Protein AF-A0AAP2GNE2-F1 (afdb_monomer_lite)

Sequence (449 aa):
MRKSLWYADQDICRFWEIEVTGSSFTVVEGWEGTVGQTSVSRFDTGEECLEQAGLLIARQMELGYIEQCEGYIKRFEPPQDVKKVLAKQRLIITRRGMFALDPLEDIRLVSVVIRHESRDVEKNGMFCTTAYALVVDEDSQRMLVWLPVAGFYGTWDQVNQQLYIFPRVTWSDIEPNLPTYLHHPPETDTFGSAEAYDRLWDCLDFIPDSFVAQAEEIESLPDAEKMRAARALLHQYELRLLRHPVSTHLNSAFCALVKLYCSLATSLKRQERYAEAAAWMERSLLIVTQSQIYRTTLFVDIYMQLSLCCFRLCNFEASLRYVALYQAYNPGAQEACDEIRASVYRVRQLYQLAIDSRLKTLKQRSAECYQEAIRITQRAVAVAPDDPQLYFNLACFYSLSYKTKEALFCLEEALKKGYKTPGDLLTEQDLQNIRSTKEFEVMTVRFKV

InterPro domains:
  IPR008893 WGR domain [PF05406] (14-69)
  IPR011990 Tetratricopeptide-like helical domain superfamily [G3DSA:1.25.40.10] (258-352)
  IPR011990 Tetratricopeptide-like helical domain superfamily [G3DSA:1.25.40.10] (361-443)
  IPR011990 Tetratricopeptide-like helical domain superfamily [SSF48452] (258-417)
  IPR019734 Tetratricopeptide repeat [SM00028] (258-291)
  IPR019734 Tetratricopeptide repeat [SM00028] (347-380)
  IPR019734 Tetratricopeptide repeat [SM00028] (388-421)
  IPR054527 BCE_2095-like, N-terminal domain [PF22316] (360-443)

Structure (mmCIF, N/CA/C/O backbone):
data_AF-A0AAP2GNE2-F1
#
_entry.id   AF-A0AAP2GNE2-F1
#
loop_
_atom_site.group_PDB
_atom_site.id
_atom_site.type_symbol
_atom_site.label_atom_id
_atom_site.label_alt_id
_atom_site.label_comp_id
_atom_site.label_asym_id
_atom_site.label_entity_id
_atom_site.label_seq_id
_atom_site.pdbx_PDB_ins_code
_atom_site.Cartn_x
_atom_site.Cartn_y
_atom_site.Cartn_z
_atom_site.occupancy
_atom_site.B_iso_or_equiv
_atom_site.auth_seq_id
_atom_site.auth_comp_id
_atom_site.auth_asym_id
_atom_site.auth_atom_id
_atom_site.pdbx_PDB_model_num
ATOM 1 N N . MET A 1 1 ? -2.607 -18.111 -1.828 1.00 70.00 1 MET A N 1
ATOM 2 C CA . MET A 1 1 ? -2.365 -16.888 -1.018 1.00 70.00 1 MET A CA 1
ATOM 3 C C . MET A 1 1 ? -1.181 -16.167 -1.628 1.00 70.00 1 MET A C 1
ATOM 5 O O . MET A 1 1 ? -0.221 -16.852 -1.943 1.00 70.00 1 MET A O 1
ATOM 9 N N . ARG A 1 2 ? -1.214 -14.842 -1.785 1.00 76.69 2 ARG A N 1
ATOM 10 C CA . ARG A 1 2 ? -0.036 -14.067 -2.194 1.00 76.69 2 ARG A CA 1
ATOM 11 C C . ARG A 1 2 ? 0.189 -12.924 -1.215 1.00 76.69 2 ARG A C 1
ATOM 13 O O . ARG A 1 2 ? -0.774 -12.260 -0.836 1.00 76.69 2 ARG A O 1
ATOM 20 N N . LYS A 1 3 ? 1.433 -12.732 -0.788 1.00 74.25 3 LYS A N 1
ATOM 21 C CA . LYS A 1 3 ? 1.847 -11.636 0.091 1.00 74.25 3 LYS A CA 1
ATOM 22 C C . LYS A 1 3 ? 3.155 -11.058 -0.424 1.00 74.25 3 LYS A C 1
ATOM 24 O O . LYS A 1 3 ? 4.040 -11.803 -0.838 1.00 74.25 3 LYS A O 1
ATOM 29 N N . SER A 1 4 ? 3.255 -9.741 -0.381 1.00 73.50 4 SER A N 1
ATOM 30 C CA . SER A 1 4 ? 4.463 -9.001 -0.721 1.00 73.50 4 SER A CA 1
ATOM 31 C C . SER A 1 4 ? 4.852 -8.207 0.515 1.00 73.50 4 SER A C 1
ATOM 33 O O . SER A 1 4 ? 4.007 -7.574 1.136 1.00 73.50 4 SER A O 1
ATOM 35 N N . LEU A 1 5 ? 6.105 -8.308 0.918 1.00 73.12 5 LEU A N 1
ATOM 36 C CA . LEU A 1 5 ? 6.690 -7.654 2.073 1.00 73.12 5 LEU A CA 1
ATOM 37 C C . LEU A 1 5 ? 7.875 -6.828 1.596 1.00 73.12 5 LEU A C 1
ATOM 39 O O . LEU A 1 5 ? 8.549 -7.173 0.622 1.00 73.12 5 LEU A O 1
ATOM 43 N N . TRP A 1 6 ? 8.155 -5.755 2.314 1.00 63.84 6 TRP A N 1
ATOM 44 C CA . TRP A 1 6 ? 9.245 -4.865 1.974 1.00 63.84 6 TRP A CA 1
ATOM 45 C C . TRP A 1 6 ? 9.970 -4.388 3.221 1.00 63.84 6 TRP A C 1
ATOM 47 O O . TRP A 1 6 ? 9.350 -4.109 4.242 1.00 63.84 6 TRP A O 1
ATOM 57 N N . TYR A 1 7 ? 11.285 -4.290 3.133 1.00 57.28 7 TYR A N 1
ATOM 58 C CA . TYR A 1 7 ? 12.160 -3.816 4.189 1.00 57.28 7 TYR A CA 1
ATOM 59 C C . TYR A 1 7 ? 13.047 -2.725 3.626 1.00 57.28 7 TYR A C 1
ATOM 61 O O . TYR A 1 7 ? 13.710 -2.944 2.612 1.00 57.28 7 TYR A O 1
ATOM 69 N N . ALA A 1 8 ? 13.138 -1.593 4.316 1.00 43.47 8 ALA A N 1
ATOM 70 C CA . ALA A 1 8 ? 14.274 -0.724 4.097 1.00 43.47 8 ALA A CA 1
ATOM 71 C C . ALA A 1 8 ? 14.859 -0.130 5.355 1.00 43.47 8 ALA A C 1
ATOM 73 O O . ALA A 1 8 ? 14.173 0.148 6.337 1.00 43.47 8 ALA A O 1
ATOM 74 N N . ASP A 1 9 ? 16.150 0.120 5.212 1.00 42.69 9 ASP A N 1
ATOM 75 C CA . ASP A 1 9 ? 17.006 0.873 6.102 1.00 42.69 9 ASP A CA 1
ATOM 76 C C . ASP A 1 9 ? 17.740 1.958 5.279 1.00 42.69 9 ASP A C 1
ATOM 78 O O . ASP A 1 9 ? 17.450 2.147 4.091 1.00 42.69 9 ASP A O 1
ATOM 82 N N . GLN A 1 10 ? 18.663 2.694 5.899 1.00 32.78 10 GLN A N 1
ATOM 83 C CA . GLN A 1 10 ? 19.317 3.896 5.359 1.00 32.78 10 GLN A CA 1
ATOM 84 C C . GLN A 1 10 ? 19.852 3.745 3.922 1.00 32.78 10 GLN A C 1
ATOM 86 O O . GLN A 1 10 ? 19.643 4.658 3.129 1.00 32.78 10 GLN A O 1
ATOM 91 N N . ASP A 1 11 ? 20.413 2.583 3.567 1.00 38.09 11 ASP A N 1
ATOM 92 C CA . ASP A 1 11 ? 20.969 2.300 2.229 1.00 38.09 11 ASP A CA 1
ATOM 93 C C . ASP A 1 11 ? 20.455 0.990 1.606 1.00 38.09 11 ASP A C 1
ATOM 95 O O . ASP A 1 11 ? 20.864 0.591 0.516 1.00 38.09 11 ASP A O 1
ATOM 99 N N . ILE A 1 12 ? 19.585 0.271 2.315 1.00 47.59 12 ILE A N 1
ATOM 100 C CA . ILE A 1 12 ? 19.195 -1.095 1.969 1.00 47.59 12 ILE A CA 1
ATOM 101 C C . ILE A 1 12 ? 17.710 -1.118 1.720 1.00 47.59 12 ILE A C 1
ATOM 103 O O . ILE A 1 12 ? 16.933 -0.735 2.582 1.00 47.59 12 ILE A O 1
ATOM 107 N N . CYS A 1 13 ? 17.329 -1.618 0.557 1.00 49.62 13 CYS A N 1
ATOM 108 C CA . CYS A 1 13 ? 15.949 -1.787 0.182 1.00 49.62 13 CYS A CA 1
ATOM 109 C C . CYS A 1 13 ? 15.744 -3.213 -0.319 1.00 49.62 13 CYS A C 1
ATOM 111 O O . CYS A 1 13 ? 16.389 -3.622 -1.284 1.00 49.62 13 CYS A O 1
ATOM 113 N N . ARG A 1 14 ? 14.913 -3.992 0.369 1.00 67.00 14 ARG A N 1
ATOM 114 C CA . ARG A 1 14 ? 14.682 -5.411 0.105 1.00 67.00 14 ARG A CA 1
ATOM 115 C C . ARG A 1 14 ? 13.203 -5.685 -0.049 1.00 67.00 14 ARG A C 1
ATOM 117 O O . ARG A 1 14 ? 12.386 -5.190 0.719 1.00 67.00 14 ARG A O 1
ATOM 124 N N . PHE A 1 15 ? 12.869 -6.536 -1.001 1.00 69.00 15 PHE A N 1
ATOM 125 C CA . PHE A 1 15 ? 11.544 -7.118 -1.096 1.00 69.00 15 PHE A CA 1
ATOM 126 C C . PHE A 1 15 ? 11.602 -8.585 -0.681 1.00 69.00 15 PHE A C 1
ATOM 128 O O . PHE A 1 15 ? 12.624 -9.265 -0.811 1.00 69.00 15 PHE A O 1
ATOM 135 N N . TRP A 1 16 ? 10.461 -9.080 -0.233 1.00 84.44 16 TRP A N 1
ATOM 136 C CA . TRP A 1 16 ? 10.233 -10.483 0.045 1.00 84.44 16 TRP A CA 1
ATOM 137 C C . TRP A 1 16 ? 8.794 -10.811 -0.343 1.00 84.44 16 TRP A C 1
ATOM 139 O O . TRP A 1 16 ? 7.854 -10.226 0.179 1.00 84.44 16 TRP A O 1
ATOM 149 N N . GLU A 1 17 ? 8.589 -11.704 -1.296 1.00 81.75 17 GLU A N 1
ATOM 150 C CA . GLU A 1 17 ? 7.270 -12.120 -1.765 1.00 81.75 17 GLU A CA 1
ATOM 151 C C . GLU A 1 17 ? 7.071 -13.604 -1.489 1.00 81.75 17 GLU A C 1
ATOM 153 O O . GLU A 1 17 ? 8.002 -14.395 -1.618 1.00 81.75 17 GLU A O 1
ATOM 158 N N . ILE A 1 18 ? 5.842 -13.991 -1.163 1.00 86.62 18 ILE A N 1
ATOM 159 C CA . ILE A 1 18 ? 5.446 -15.390 -1.052 1.00 86.62 18 ILE A CA 1
ATOM 160 C C . ILE A 1 18 ? 4.140 -15.633 -1.799 1.00 86.62 18 ILE A C 1
ATOM 162 O O . ILE A 1 18 ? 3.146 -14.923 -1.621 1.00 86.62 18 ILE A O 1
ATOM 166 N N . GLU A 1 19 ? 4.139 -16.669 -2.629 1.00 85.44 19 GLU A N 1
ATOM 167 C CA . GLU A 1 19 ? 2.977 -17.147 -3.364 1.00 85.44 19 GLU A CA 1
ATOM 168 C C . GLU A 1 19 ? 2.727 -18.621 -3.044 1.00 85.44 19 GLU A C 1
ATOM 170 O O . GLU A 1 19 ? 3.516 -19.499 -3.384 1.00 85.44 19 GLU A O 1
ATOM 175 N N . VAL A 1 20 ? 1.604 -18.895 -2.386 1.00 83.50 20 VAL A N 1
ATOM 176 C CA . VAL A 1 20 ? 1.137 -20.240 -2.038 1.00 83.50 20 VAL A CA 1
ATOM 177 C C . VAL A 1 20 ? 0.175 -20.741 -3.109 1.00 83.50 20 VAL A C 1
ATOM 179 O O . VAL A 1 20 ? -0.895 -20.146 -3.307 1.00 83.50 20 VAL A O 1
ATOM 182 N N . THR A 1 21 ? 0.535 -21.863 -3.733 1.00 83.38 21 THR A N 1
ATOM 183 C CA . THR A 1 21 ? -0.235 -22.587 -4.750 1.00 83.38 21 THR A CA 1
ATOM 184 C C . THR A 1 21 ? -0.370 -24.065 -4.364 1.00 83.38 21 THR A C 1
ATOM 186 O O . THR A 1 21 ? 0.590 -24.838 -4.382 1.00 83.38 21 THR A O 1
ATOM 189 N N . GLY A 1 22 ? -1.589 -24.479 -4.006 1.00 85.88 22 GLY A N 1
ATOM 190 C CA . GLY A 1 22 ? -1.863 -25.853 -3.575 1.00 85.88 22 GLY A CA 1
ATOM 191 C C . GLY A 1 22 ? -1.067 -26.232 -2.322 1.00 85.88 22 GLY A C 1
ATOM 192 O O . GLY A 1 22 ? -1.186 -25.568 -1.298 1.00 85.88 22 GLY A O 1
ATOM 193 N N . SER A 1 23 ? -0.260 -27.291 -2.415 1.00 87.56 23 SER A N 1
ATOM 194 C CA . SER A 1 23 ? 0.628 -27.775 -1.346 1.00 87.56 23 SER A CA 1
ATOM 195 C C . SER A 1 23 ? 2.076 -27.285 -1.486 1.00 87.56 23 SER A C 1
ATOM 197 O O . SER A 1 23 ? 3.009 -27.888 -0.960 1.00 87.56 23 SER A O 1
ATOM 199 N N . SER A 1 24 ? 2.298 -26.201 -2.226 1.00 82.94 24 SER A N 1
ATOM 200 C CA . SER A 1 24 ? 3.620 -25.602 -2.383 1.00 82.94 24 SER A CA 1
ATOM 201 C C . SER A 1 24 ? 3.562 -24.090 -2.274 1.00 82.94 24 SER A C 1
ATOM 203 O O . SER A 1 24 ? 2.551 -23.470 -2.607 1.00 82.94 24 SER A O 1
ATOM 205 N N . PHE A 1 25 ? 4.660 -23.488 -1.835 1.00 88.50 25 PHE A N 1
ATOM 206 C CA . PHE A 1 25 ? 4.826 -22.049 -1.914 1.00 88.50 25 PHE A CA 1
ATOM 207 C C . PHE A 1 25 ? 6.144 -21.689 -2.579 1.00 88.50 25 PHE A C 1
ATOM 209 O O . PHE A 1 25 ? 7.140 -22.407 -2.476 1.00 88.50 25 PHE A O 1
ATOM 216 N N . THR A 1 26 ? 6.130 -20.550 -3.254 1.00 85.62 26 THR A N 1
ATOM 217 C CA . THR A 1 26 ? 7.300 -19.932 -3.862 1.00 85.62 26 THR A CA 1
ATOM 218 C C . THR A 1 26 ? 7.612 -18.665 -3.089 1.00 85.62 26 THR A C 1
ATOM 220 O O . THR A 1 26 ? 6.734 -17.818 -2.940 1.00 85.62 26 THR A O 1
ATOM 223 N N . VAL A 1 27 ? 8.837 -18.547 -2.588 1.00 86.69 27 VAL A N 1
ATOM 224 C CA . VAL A 1 27 ? 9.360 -17.331 -1.965 1.00 86.69 27 VAL A CA 1
ATOM 225 C C . VAL A 1 27 ? 10.327 -16.672 -2.932 1.00 86.69 27 VAL A C 1
ATOM 227 O O . VAL A 1 27 ? 11.204 -17.340 -3.481 1.00 86.69 27 VAL A O 1
ATOM 230 N N . VAL A 1 28 ? 10.180 -15.365 -3.122 1.00 76.50 28 VAL A N 1
ATOM 231 C CA . VAL A 1 28 ? 11.104 -14.558 -3.913 1.00 76.50 28 VAL A CA 1
ATOM 232 C C . VAL A 1 28 ? 11.622 -13.420 -3.055 1.00 76.50 28 VAL A C 1
ATOM 234 O O . VAL A 1 28 ? 10.849 -12.567 -2.632 1.00 76.50 28 VAL A O 1
ATOM 237 N N . GLU A 1 29 ? 12.925 -13.375 -2.814 1.00 79.50 29 GLU A N 1
ATOM 238 C CA . GLU A 1 29 ? 13.548 -12.344 -1.982 1.00 79.50 29 GLU A CA 1
ATOM 239 C C . GLU A 1 29 ? 14.718 -11.686 -2.700 1.00 79.50 29 GLU A C 1
ATOM 241 O O . GLU A 1 29 ? 15.382 -12.304 -3.528 1.00 79.50 29 GLU A O 1
ATOM 246 N N . GLY A 1 30 ? 14.950 -10.405 -2.448 1.00 69.38 30 GLY A N 1
ATOM 247 C CA . GLY A 1 30 ? 15.994 -9.674 -3.154 1.00 69.38 30 GLY A CA 1
ATOM 248 C C . GLY A 1 30 ? 15.999 -8.195 -2.836 1.00 69.38 30 GLY A C 1
ATOM 249 O O . GLY A 1 30 ? 15.258 -7.722 -1.977 1.00 69.38 30 GLY A O 1
ATOM 250 N N . TRP A 1 31 ? 16.858 -7.465 -3.534 1.00 61.69 31 TRP A N 1
ATOM 251 C CA . TRP A 1 31 ? 16.973 -6.019 -3.411 1.00 61.69 31 TRP A CA 1
ATOM 252 C C . TRP A 1 31 ? 15.958 -5.331 -4.319 1.00 61.69 31 TRP A C 1
ATOM 254 O O . TRP A 1 31 ? 15.645 -5.830 -5.399 1.00 61.69 31 TRP A O 1
ATOM 264 N N . GLU A 1 32 ? 15.427 -4.185 -3.907 1.00 50.75 32 GLU A N 1
ATOM 265 C CA . GLU A 1 32 ? 14.511 -3.421 -4.754 1.00 50.75 32 GLU A CA 1
ATOM 266 C C . GLU A 1 32 ? 15.161 -3.095 -6.107 1.00 50.75 32 GLU A C 1
ATOM 268 O O . GLU A 1 32 ? 16.304 -2.652 -6.181 1.00 50.75 32 GLU A O 1
ATOM 273 N N . GLY A 1 33 ? 14.425 -3.366 -7.188 1.00 49.19 33 GLY A N 1
ATOM 274 C CA . GLY A 1 33 ? 14.910 -3.198 -8.558 1.00 49.19 33 GLY A CA 1
ATOM 275 C C . GLY A 1 33 ? 15.601 -4.423 -9.165 1.00 49.19 33 GLY A C 1
ATOM 276 O O . GLY A 1 33 ? 15.957 -4.358 -10.343 1.00 49.19 33 GLY A O 1
ATOM 277 N N . THR A 1 34 ? 15.746 -5.534 -8.428 1.00 53.28 34 THR A N 1
ATOM 278 C CA . THR A 1 34 ? 16.328 -6.782 -8.954 1.00 53.28 34 THR A CA 1
ATOM 279 C C . THR A 1 34 ? 15.312 -7.913 -9.149 1.00 53.28 34 THR A C 1
ATOM 281 O O . THR A 1 34 ? 14.176 -7.863 -8.669 1.00 53.28 34 THR A O 1
ATOM 284 N N . VAL A 1 35 ? 15.707 -8.962 -9.884 1.00 50.72 35 VAL A N 1
ATOM 285 C CA . VAL A 1 35 ? 14.863 -10.149 -10.143 1.00 50.72 35 VAL A CA 1
ATOM 286 C C . VAL A 1 35 ? 14.637 -10.981 -8.877 1.00 50.72 35 VAL A C 1
ATOM 288 O O . VAL A 1 35 ? 13.610 -11.654 -8.774 1.00 50.72 35 VAL A O 1
ATOM 291 N N . GLY A 1 36 ? 15.545 -10.891 -7.903 1.00 64.06 36 GLY A N 1
ATOM 292 C CA . GLY A 1 36 ? 15.527 -11.668 -6.667 1.00 64.06 36 GLY A CA 1
ATOM 293 C C . GLY A 1 36 ? 15.816 -13.150 -6.843 1.00 64.06 36 GLY A C 1
ATOM 294 O O . GLY A 1 36 ? 15.736 -13.720 -7.931 1.00 64.06 36 GLY A O 1
ATOM 295 N N . GLN A 1 37 ? 16.114 -13.785 -5.722 1.00 68.88 37 GLN A N 1
ATOM 296 C CA . GLN A 1 37 ? 16.297 -15.214 -5.620 1.00 68.88 37 GLN A CA 1
ATOM 297 C C . GLN A 1 37 ? 14.947 -15.891 -5.396 1.00 68.88 37 GLN A C 1
ATOM 299 O O . GLN A 1 37 ? 14.198 -15.527 -4.492 1.00 68.88 37 GLN A O 1
ATOM 304 N N . THR A 1 38 ? 14.638 -16.889 -6.224 1.00 77.19 38 THR A N 1
ATOM 305 C CA . THR A 1 38 ? 13.415 -17.689 -6.098 1.00 77.19 38 THR A CA 1
ATOM 306 C C . THR A 1 38 ? 13.721 -19.014 -5.414 1.00 77.19 38 THR A C 1
ATOM 308 O O . THR A 1 38 ? 14.602 -19.757 -5.847 1.00 77.19 38 THR A O 1
ATOM 311 N N . SER A 1 39 ? 12.954 -19.341 -4.381 1.00 79.00 39 SER A N 1
ATOM 312 C CA . SER A 1 39 ? 12.978 -20.633 -3.701 1.00 79.00 39 SER A CA 1
ATOM 313 C C . SER A 1 39 ? 11.579 -21.241 -3.699 1.00 79.00 39 SER A C 1
ATOM 315 O O . SER A 1 39 ? 10.581 -20.545 -3.530 1.00 79.00 39 SER A O 1
ATOM 317 N N . VAL A 1 40 ? 11.495 -22.550 -3.930 1.00 86.69 40 VAL A N 1
ATOM 318 C CA . VAL A 1 40 ? 10.222 -23.278 -3.974 1.00 86.69 40 VAL A CA 1
ATOM 319 C C . VAL A 1 40 ? 10.246 -24.355 -2.904 1.00 86.69 40 VAL A C 1
ATOM 321 O O . VAL A 1 40 ? 11.131 -25.212 -2.907 1.00 86.69 40 VAL A O 1
ATOM 324 N N . SER A 1 41 ? 9.240 -24.339 -2.039 1.00 86.38 41 SER A N 1
ATOM 325 C CA . SER A 1 41 ? 9.044 -25.320 -0.973 1.00 86.38 41 SER A CA 1
ATOM 326 C C . SER A 1 41 ? 7.761 -26.103 -1.223 1.00 86.38 41 SER A C 1
ATOM 328 O O . SER A 1 41 ? 6.742 -25.536 -1.622 1.00 86.38 41 SER A O 1
ATOM 330 N N . ARG A 1 42 ? 7.805 -27.420 -1.007 1.00 89.12 42 ARG A N 1
ATOM 331 C CA . ARG A 1 42 ? 6.679 -28.341 -1.221 1.00 89.12 42 ARG A CA 1
ATOM 332 C C . ARG A 1 42 ? 6.373 -29.092 0.067 1.00 89.12 42 ARG A C 1
ATOM 334 O O . ARG A 1 42 ? 7.300 -29.480 0.770 1.00 89.12 42 ARG A O 1
ATOM 341 N N . PHE A 1 43 ? 5.089 -29.306 0.315 1.00 88.75 43 PHE A N 1
ATOM 342 C CA . PHE A 1 43 ? 4.543 -29.941 1.509 1.00 88.75 43 PHE A CA 1
ATOM 343 C C . PHE A 1 43 ? 3.552 -31.033 1.110 1.00 88.75 43 PHE A C 1
ATOM 345 O O . PHE A 1 43 ? 3.069 -31.069 -0.030 1.00 88.75 43 PHE A O 1
ATOM 352 N N . ASP A 1 44 ? 3.234 -31.905 2.061 1.00 81.12 44 ASP A N 1
ATOM 353 C CA . ASP A 1 44 ? 2.326 -33.028 1.832 1.00 81.12 44 ASP A CA 1
ATOM 354 C C . ASP A 1 44 ? 0.869 -32.558 1.728 1.00 81.12 44 ASP A C 1
ATOM 356 O O . ASP A 1 44 ? 0.071 -33.140 0.989 1.00 81.12 44 ASP A O 1
ATOM 360 N N . THR A 1 45 ? 0.517 -31.465 2.415 1.00 84.94 45 THR A N 1
ATOM 361 C CA . THR A 1 45 ? -0.844 -30.909 2.420 1.00 84.94 45 THR A CA 1
ATOM 362 C C . THR A 1 45 ? -0.875 -29.394 2.204 1.00 84.94 45 THR A C 1
ATOM 364 O O . THR A 1 45 ? 0.086 -28.671 2.468 1.00 84.94 45 THR A O 1
ATOM 367 N N . GLY A 1 46 ? -2.009 -28.891 1.701 1.00 81.88 46 GLY A N 1
ATOM 368 C CA . GLY A 1 46 ? -2.230 -27.452 1.519 1.00 81.88 46 GLY A CA 1
ATOM 369 C C . GLY A 1 46 ? -2.364 -26.677 2.835 1.00 81.88 46 GLY A C 1
ATOM 370 O O . GLY A 1 46 ? -1.962 -25.519 2.892 1.00 81.88 46 GLY A O 1
ATOM 371 N N . GLU A 1 47 ? -2.884 -27.308 3.894 1.00 81.69 47 GLU A N 1
ATOM 372 C CA . GLU A 1 47 ? -2.999 -26.691 5.225 1.00 81.69 47 GLU A CA 1
ATOM 373 C C . GLU A 1 47 ? -1.626 -26.471 5.863 1.00 81.69 47 GLU A C 1
ATOM 375 O O . GLU A 1 47 ? -1.321 -25.353 6.274 1.00 81.69 47 GLU A O 1
ATOM 380 N N . GLU A 1 48 ? -0.764 -27.491 5.846 1.00 87.62 48 GLU A N 1
ATOM 381 C CA . GLU A 1 48 ? 0.619 -27.383 6.327 1.00 87.62 48 GLU A CA 1
ATOM 382 C C . GLU A 1 48 ? 1.394 -26.302 5.558 1.00 87.62 48 GLU A C 1
ATOM 384 O O . GLU A 1 48 ? 2.091 -25.475 6.146 1.00 87.62 48 GLU A O 1
ATOM 389 N N . CYS A 1 49 ? 1.215 -26.251 4.235 1.00 87.62 49 CYS A N 1
ATOM 390 C CA . CYS A 1 49 ? 1.834 -25.234 3.392 1.00 87.62 49 CYS A CA 1
ATOM 391 C C . CYS A 1 49 ? 1.409 -23.807 3.784 1.00 87.62 49 CYS A C 1
ATOM 393 O O . CYS A 1 49 ? 2.246 -22.902 3.840 1.00 87.62 49 CYS A O 1
ATOM 395 N N . LEU A 1 50 ? 0.122 -23.600 4.080 1.00 83.38 50 LEU A N 1
ATOM 396 C CA . LEU A 1 50 ? -0.412 -22.307 4.514 1.00 83.38 50 LEU A CA 1
ATOM 397 C C . LEU A 1 50 ? 0.091 -21.907 5.905 1.00 83.38 50 LEU A C 1
ATOM 399 O O . LEU A 1 50 ? 0.438 -20.742 6.102 1.00 83.38 50 LEU A O 1
ATOM 403 N N . GLU A 1 51 ? 0.163 -22.849 6.845 1.00 86.50 51 GLU A N 1
ATOM 404 C CA . GLU A 1 51 ? 0.678 -22.597 8.195 1.00 86.50 51 GLU A CA 1
ATOM 405 C C . GLU A 1 51 ? 2.152 -22.170 8.154 1.00 86.50 51 GLU A C 1
ATOM 407 O O . GLU A 1 51 ? 2.520 -21.130 8.706 1.00 86.50 51 GLU A O 1
ATOM 412 N N . GLN A 1 52 ? 2.988 -22.907 7.416 1.00 88.25 52 GLN A N 1
ATOM 413 C CA . GLN A 1 52 ? 4.407 -22.577 7.257 1.00 88.25 52 GLN A CA 1
ATOM 414 C C . GLN A 1 52 ? 4.619 -21.243 6.531 1.00 88.25 52 GLN A C 1
ATOM 416 O O . GLN A 1 52 ? 5.489 -20.456 6.916 1.00 88.25 52 GLN A O 1
ATOM 421 N N . ALA A 1 53 ? 3.799 -20.943 5.519 1.00 84.50 53 ALA A N 1
ATOM 422 C CA . ALA A 1 53 ? 3.816 -19.642 4.858 1.00 84.50 53 ALA A CA 1
ATOM 423 C C . ALA A 1 53 ? 3.474 -18.500 5.834 1.00 84.50 53 ALA A C 1
ATOM 425 O O . ALA A 1 53 ? 4.131 -17.458 5.813 1.00 84.50 53 ALA A O 1
ATOM 426 N N . GLY A 1 54 ? 2.492 -18.701 6.719 1.00 81.94 54 GLY A N 1
ATOM 427 C CA . GLY A 1 54 ? 2.112 -17.737 7.755 1.00 81.94 54 GLY A CA 1
ATOM 428 C C . GLY A 1 54 ? 3.230 -17.459 8.764 1.00 81.94 54 GLY A C 1
ATOM 429 O O . GLY A 1 54 ? 3.505 -16.298 9.070 1.00 81.94 54 GLY A O 1
ATOM 430 N N . LEU A 1 55 ? 3.925 -18.503 9.228 1.00 87.50 55 LEU A N 1
ATOM 431 C CA . LEU A 1 55 ? 5.073 -18.372 10.136 1.00 87.50 55 LEU A CA 1
ATOM 432 C C . LEU A 1 55 ? 6.229 -17.589 9.501 1.00 87.50 55 LEU A C 1
ATOM 434 O O . LEU A 1 55 ? 6.834 -16.736 10.153 1.00 87.50 55 LEU A O 1
ATOM 438 N N . LEU A 1 56 ? 6.521 -17.847 8.223 1.00 88.81 56 LEU A N 1
ATOM 439 C CA . LEU A 1 56 ? 7.538 -17.108 7.473 1.00 88.81 56 LEU A CA 1
ATOM 440 C C . LEU A 1 56 ? 7.198 -15.620 7.367 1.00 88.81 56 LEU A C 1
ATOM 442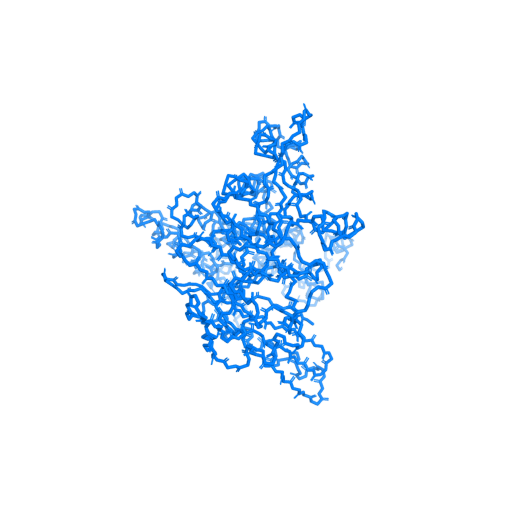 O O . LEU A 1 56 ? 8.063 -14.785 7.619 1.00 88.81 56 LEU A O 1
ATOM 446 N N . ILE A 1 57 ? 5.944 -15.290 7.053 1.00 82.25 57 ILE A N 1
ATOM 447 C CA . ILE A 1 57 ? 5.482 -13.898 6.988 1.00 82.25 57 ILE A CA 1
ATOM 448 C C . ILE A 1 57 ? 5.654 -13.214 8.347 1.00 82.25 57 ILE A C 1
ATOM 450 O O . ILE A 1 57 ? 6.263 -12.148 8.415 1.00 82.25 57 ILE A O 1
ATOM 454 N N . ALA A 1 58 ? 5.181 -13.840 9.429 1.00 72.38 58 ALA A N 1
ATOM 455 C CA . ALA A 1 58 ? 5.290 -13.285 10.777 1.00 72.38 58 ALA A CA 1
ATOM 456 C C . ALA A 1 58 ? 6.753 -13.012 11.165 1.00 72.38 58 ALA A C 1
ATOM 458 O O . ALA A 1 58 ? 7.075 -11.928 11.651 1.00 72.38 58 ALA A O 1
ATOM 459 N N . ARG A 1 59 ? 7.657 -13.949 10.855 1.00 82.69 59 ARG A N 1
ATOM 460 C CA . ARG A 1 59 ? 9.097 -13.787 11.084 1.00 82.69 59 ARG A CA 1
ATOM 461 C C . ARG A 1 59 ? 9.683 -12.603 10.315 1.00 82.69 59 ARG A C 1
ATOM 463 O O . ARG A 1 59 ? 10.477 -11.853 10.873 1.00 82.69 59 ARG A O 1
ATOM 470 N N . GLN A 1 60 ? 9.312 -12.417 9.049 1.00 81.38 60 GLN A N 1
ATOM 471 C CA . GLN A 1 60 ? 9.783 -11.260 8.282 1.00 81.38 60 GLN A CA 1
ATOM 472 C C . GLN A 1 60 ? 9.239 -9.945 8.861 1.00 81.38 60 GLN A C 1
ATOM 474 O O . GLN A 1 60 ? 9.971 -8.962 8.960 1.00 81.38 60 GLN A O 1
ATOM 479 N N . MET A 1 61 ? 7.991 -9.927 9.337 1.00 65.94 61 MET A N 1
ATOM 480 C CA . MET A 1 61 ? 7.416 -8.746 9.993 1.00 65.94 61 MET A CA 1
ATOM 481 C C . MET A 1 61 ? 8.118 -8.386 11.312 1.00 65.94 61 MET A C 1
ATOM 483 O O . MET A 1 61 ? 8.246 -7.203 11.633 1.00 65.94 61 MET A O 1
ATOM 487 N N . GLU A 1 62 ? 8.604 -9.373 12.070 1.00 69.69 62 GLU A N 1
ATOM 488 C CA . GLU A 1 62 ? 9.450 -9.146 13.254 1.00 69.69 62 GLU A CA 1
ATOM 489 C C . GLU A 1 62 ? 10.817 -8.555 12.891 1.00 69.69 62 GLU A C 1
ATOM 491 O O . GLU A 1 62 ? 11.342 -7.716 13.621 1.00 69.69 62 GLU A O 1
ATOM 496 N N . LEU A 1 63 ? 11.366 -8.937 11.735 1.00 68.75 63 LEU A N 1
ATOM 497 C CA . LEU A 1 63 ? 12.615 -8.392 11.192 1.00 68.75 63 LEU A CA 1
ATOM 498 C C . LEU A 1 63 ? 12.464 -6.969 10.628 1.00 68.75 63 LEU A C 1
ATOM 500 O O . LEU A 1 63 ? 13.429 -6.412 10.112 1.00 68.75 63 LEU A O 1
ATOM 504 N N . GLY A 1 64 ? 11.278 -6.367 10.743 1.00 54.34 64 GLY A N 1
ATOM 505 C CA . GLY A 1 64 ? 11.004 -4.999 10.313 1.00 54.34 64 GLY A CA 1
ATOM 506 C C . GLY A 1 64 ? 10.464 -4.884 8.890 1.00 54.34 64 GLY A C 1
ATOM 507 O O . GLY A 1 64 ? 10.331 -3.765 8.399 1.00 54.34 64 GLY A O 1
ATOM 508 N N . TYR A 1 65 ? 10.135 -5.999 8.225 1.00 67.44 65 TYR A N 1
ATOM 509 C CA . TYR A 1 65 ? 9.434 -5.944 6.944 1.00 67.44 65 TYR A CA 1
ATOM 510 C C . TYR A 1 65 ? 7.989 -5.471 7.149 1.00 67.44 65 TYR A C 1
ATOM 512 O O . TYR A 1 65 ? 7.301 -5.867 8.092 1.00 67.44 65 TYR A O 1
ATOM 520 N N . ILE A 1 66 ? 7.511 -4.634 6.239 1.00 55.78 66 ILE A N 1
ATOM 521 C CA . ILE A 1 66 ? 6.154 -4.100 6.214 1.00 55.78 66 ILE A CA 1
ATOM 522 C C . ILE A 1 66 ? 5.390 -4.808 5.099 1.00 55.78 66 ILE A C 1
ATOM 524 O O . ILE A 1 66 ? 5.903 -4.994 3.994 1.00 55.78 66 ILE A O 1
ATOM 528 N N . GLU A 1 67 ? 4.166 -5.232 5.401 1.00 57.00 67 GLU A N 1
ATOM 529 C CA . GLU A 1 67 ? 3.305 -5.903 4.436 1.00 57.00 67 GLU A CA 1
ATOM 530 C C . GLU A 1 67 ? 2.733 -4.918 3.412 1.00 57.00 67 GLU A C 1
ATOM 532 O O . GLU A 1 67 ? 2.148 -3.894 3.755 1.00 57.00 67 GLU A O 1
ATOM 537 N N . GLN A 1 68 ? 2.904 -5.254 2.139 1.00 60.53 68 GLN A N 1
ATOM 538 C CA . GLN A 1 68 ? 2.429 -4.507 0.989 1.00 60.53 68 GLN A CA 1
ATOM 539 C C . GLN A 1 68 ? 1.057 -5.035 0.550 1.00 60.53 68 GLN A C 1
ATOM 541 O O . GLN A 1 68 ? 0.863 -6.237 0.354 1.00 60.53 68 GLN A O 1
ATOM 546 N N . CYS A 1 69 ? 0.106 -4.130 0.320 1.00 37.47 69 CYS A N 1
ATOM 547 C CA . CYS A 1 69 ? -1.147 -4.474 -0.349 1.00 37.47 69 CYS A CA 1
ATOM 548 C C . CYS A 1 69 ? -0.911 -4.621 -1.867 1.00 37.47 69 CYS A C 1
ATOM 550 O O . CYS A 1 69 ? -0.514 -3.662 -2.520 1.00 37.47 69 CYS A O 1
ATOM 552 N N . GLU A 1 70 ? -1.126 -5.843 -2.369 1.00 35.06 70 GLU A N 1
ATOM 553 C CA . GLU A 1 70 ? -1.085 -6.343 -3.760 1.00 35.06 70 GLU A CA 1
ATOM 554 C C . GLU A 1 70 ? -0.233 -5.595 -4.813 1.00 35.06 70 GLU A C 1
ATOM 556 O O . GLU A 1 70 ? -0.649 -4.607 -5.402 1.00 35.06 70 GLU A O 1
ATOM 561 N N . GLY A 1 71 ? 0.924 -6.201 -5.124 1.00 41.88 71 GLY A N 1
ATOM 562 C CA . GLY A 1 71 ? 1.464 -6.505 -6.461 1.00 41.88 71 GLY A CA 1
ATOM 563 C C . GLY A 1 71 ? 1.250 -5.531 -7.626 1.00 41.88 71 GLY A C 1
ATOM 564 O O . GLY A 1 71 ? 0.226 -5.586 -8.300 1.00 41.88 71 GLY A O 1
ATOM 565 N N . TYR A 1 72 ? 2.304 -4.795 -8.001 1.00 46.03 72 TYR A N 1
ATOM 566 C CA . TYR A 1 72 ? 2.281 -3.945 -9.206 1.00 46.03 72 TYR A CA 1
ATOM 567 C C . TYR A 1 72 ? 3.344 -4.257 -10.261 1.00 46.03 72 TYR A C 1
ATOM 569 O O . TYR A 1 72 ? 3.146 -3.923 -11.430 1.00 46.03 72 TYR A O 1
ATOM 577 N N . ILE A 1 73 ? 4.415 -4.977 -9.917 1.00 44.47 73 ILE A N 1
ATOM 578 C CA . ILE A 1 73 ? 5.414 -5.397 -10.904 1.00 44.47 73 ILE A CA 1
ATOM 579 C C . ILE A 1 73 ? 5.138 -6.852 -11.280 1.00 44.47 73 ILE A C 1
ATOM 581 O O . ILE A 1 73 ? 5.471 -7.788 -10.553 1.00 44.47 73 ILE A O 1
ATOM 585 N N . LYS A 1 74 ? 4.512 -7.058 -12.442 1.00 44.28 74 LYS A N 1
ATOM 586 C CA . LYS A 1 74 ? 4.489 -8.375 -13.085 1.00 44.28 74 LYS A CA 1
ATOM 587 C C . LYS A 1 74 ? 5.938 -8.706 -13.441 1.00 44.28 74 LYS A C 1
ATOM 589 O O . LYS A 1 74 ? 6.506 -8.057 -14.311 1.00 44.28 74 LYS A O 1
ATOM 594 N N . ARG A 1 75 ? 6.562 -9.653 -12.735 1.00 52.53 75 ARG A N 1
ATOM 595 C CA . ARG A 1 75 ? 7.903 -10.125 -13.100 1.00 52.53 75 ARG A CA 1
ATOM 596 C C . ARG A 1 75 ? 7.786 -10.971 -14.350 1.00 52.53 75 ARG A C 1
ATOM 598 O O . ARG A 1 75 ? 6.921 -11.842 -14.438 1.00 52.53 75 ARG A O 1
ATOM 605 N N . PHE A 1 76 ? 8.642 -10.684 -15.315 1.00 62.69 76 PHE A N 1
ATOM 606 C CA . PHE A 1 76 ? 8.677 -11.419 -16.560 1.00 62.69 76 PHE A CA 1
ATOM 607 C C . PHE A 1 76 ? 9.946 -12.238 -16.598 1.00 62.69 76 PHE A C 1
ATOM 609 O O . PHE A 1 76 ? 11.037 -11.746 -16.326 1.00 62.69 76 PHE A O 1
ATOM 616 N N . GLU A 1 77 ? 9.785 -13.508 -16.928 1.00 66.88 77 GLU A N 1
ATOM 617 C CA . GLU A 1 77 ? 10.922 -14.381 -17.119 1.00 66.88 77 GLU A CA 1
ATOM 618 C C . GLU A 1 77 ? 11.685 -13.974 -18.384 1.00 66.88 77 GLU A C 1
ATOM 620 O O . GLU A 1 77 ? 11.076 -13.963 -19.459 1.00 66.88 77 GLU A O 1
ATOM 625 N N . PRO A 1 78 ? 12.999 -13.686 -18.297 1.00 72.88 78 PRO A N 1
ATOM 626 C CA . PRO A 1 78 ? 13.782 -13.380 -19.483 1.00 72.88 78 PRO A CA 1
ATOM 627 C C . PRO A 1 78 ? 13.772 -14.536 -20.490 1.00 72.88 78 PRO A C 1
ATOM 629 O O . PRO A 1 78 ? 13.593 -15.696 -20.096 1.00 72.88 78 PRO A O 1
ATOM 632 N N . PRO A 1 79 ? 14.012 -14.260 -21.780 1.00 80.44 79 PRO A N 1
ATOM 633 C CA . PRO A 1 79 ? 14.127 -15.291 -22.805 1.00 80.44 79 PRO A CA 1
ATOM 634 C C . PRO A 1 79 ? 15.157 -16.372 -22.427 1.00 80.44 79 PRO A C 1
ATOM 636 O O . PRO A 1 79 ? 16.135 -16.107 -21.724 1.00 80.44 79 PRO A O 1
ATOM 639 N N . GLN A 1 80 ? 14.929 -17.628 -22.836 1.00 78.75 80 GLN A N 1
ATOM 640 C CA . GLN A 1 80 ? 15.755 -18.763 -22.384 1.00 78.75 80 GLN A CA 1
ATOM 641 C C . GLN A 1 80 ? 17.235 -18.638 -22.769 1.00 78.75 80 GLN A C 1
ATOM 643 O O . GLN A 1 80 ? 18.106 -19.099 -22.030 1.00 78.75 80 GLN A O 1
ATOM 648 N N . ASP A 1 81 ? 17.516 -18.052 -23.929 1.00 77.44 81 ASP A N 1
ATOM 649 C CA . ASP A 1 81 ? 18.862 -17.727 -24.401 1.00 77.44 81 ASP A CA 1
ATOM 650 C C . ASP A 1 81 ? 19.553 -16.723 -23.470 1.00 77.44 81 ASP A C 1
ATOM 652 O O . ASP A 1 81 ? 20.699 -16.941 -23.087 1.00 77.44 81 ASP A O 1
ATOM 656 N N . VAL A 1 82 ? 18.825 -15.714 -22.995 1.00 78.00 82 VAL A N 1
ATOM 657 C CA . VAL A 1 82 ? 19.306 -14.732 -22.013 1.00 78.00 82 VAL A CA 1
ATOM 658 C C . VAL A 1 82 ? 19.523 -15.382 -20.642 1.00 78.00 82 VAL A C 1
ATOM 660 O O . VAL A 1 82 ? 20.604 -15.256 -20.069 1.00 78.00 82 VAL A O 1
ATOM 663 N N . LYS A 1 83 ? 18.572 -16.183 -20.135 1.00 76.69 83 LYS A N 1
ATOM 664 C CA . LYS A 1 83 ? 18.715 -16.885 -18.838 1.00 76.69 83 LYS A CA 1
ATOM 665 C C . LYS A 1 83 ? 19.974 -17.752 -18.753 1.00 76.69 83 LYS A C 1
ATOM 667 O O . LYS A 1 83 ? 20.616 -17.794 -17.708 1.00 76.69 83 LYS A O 1
ATOM 672 N N . LYS A 1 84 ? 20.334 -18.451 -19.837 1.00 74.94 84 LYS A N 1
ATOM 673 C CA . LYS A 1 84 ? 21.553 -19.282 -19.885 1.00 74.94 84 LYS A CA 1
ATOM 674 C C . LYS A 1 84 ? 22.818 -18.454 -19.691 1.00 74.94 84 LYS A C 1
ATOM 676 O O . LYS A 1 84 ? 23.757 -18.920 -19.052 1.00 74.94 84 LYS A O 1
ATOM 681 N N . VAL A 1 85 ? 22.838 -17.250 -20.254 1.00 70.56 85 VAL A N 1
ATOM 682 C CA . VAL A 1 85 ? 23.997 -16.358 -20.218 1.00 70.56 85 VAL A CA 1
ATOM 683 C C . VAL A 1 85 ? 24.108 -15.648 -18.868 1.00 70.56 85 VAL A C 1
ATOM 685 O O . VAL A 1 85 ? 25.214 -15.508 -18.361 1.00 70.56 85 VAL A O 1
ATOM 688 N N . LEU A 1 86 ? 22.979 -15.291 -18.253 1.00 69.31 86 LEU A N 1
ATOM 689 C CA . LEU A 1 86 ? 22.909 -14.582 -16.968 1.00 69.31 86 LEU A CA 1
ATOM 690 C C . LEU A 1 86 ? 22.986 -15.501 -15.738 1.00 69.31 86 LEU A C 1
ATOM 692 O O . LEU A 1 86 ? 22.877 -15.040 -14.605 1.00 69.31 86 LEU A O 1
ATOM 696 N N . ALA A 1 87 ? 23.150 -16.811 -15.930 1.00 62.53 87 ALA A N 1
ATOM 697 C CA . ALA A 1 87 ? 23.292 -17.758 -14.823 1.00 62.53 87 ALA A CA 1
ATOM 698 C C . ALA A 1 87 ? 24.594 -17.552 -14.023 1.00 62.53 87 ALA A C 1
ATOM 700 O O . ALA A 1 87 ? 24.711 -18.038 -12.899 1.00 62.53 87 ALA A O 1
ATOM 701 N N . LYS A 1 88 ? 25.591 -16.877 -14.610 1.00 64.75 88 LYS A N 1
ATOM 702 C CA . LYS A 1 88 ? 26.858 -16.485 -13.976 1.00 64.75 88 LYS A CA 1
ATOM 703 C C . LYS A 1 88 ? 27.309 -15.149 -14.554 1.00 64.75 88 LYS A C 1
ATOM 705 O O . LYS A 1 88 ? 27.069 -14.895 -15.731 1.00 64.75 88 LYS A O 1
ATOM 710 N N . GLN A 1 89 ? 28.024 -14.353 -13.761 1.00 69.50 89 GLN A N 1
ATOM 711 C CA . GLN A 1 89 ? 28.662 -13.138 -14.261 1.00 69.50 89 GLN A CA 1
ATOM 712 C C . GLN A 1 89 ? 29.570 -13.473 -15.452 1.00 69.50 89 GLN A C 1
ATOM 714 O O . GLN A 1 89 ? 30.388 -14.401 -15.385 1.00 69.50 89 GLN A O 1
ATOM 719 N N . ARG A 1 90 ? 29.424 -12.726 -16.548 1.00 76.38 90 ARG A N 1
ATOM 720 C CA . ARG A 1 90 ? 30.176 -12.960 -17.784 1.00 76.38 90 ARG A CA 1
ATOM 721 C C . ARG A 1 90 ? 30.678 -11.644 -18.356 1.00 76.38 90 ARG A C 1
ATOM 723 O O . ARG A 1 90 ? 29.950 -10.665 -18.421 1.00 76.38 90 ARG A O 1
ATOM 730 N N . LEU A 1 91 ? 31.927 -11.639 -18.809 1.00 77.31 91 LEU A N 1
ATOM 731 C CA . LEU A 1 91 ? 32.508 -10.517 -19.539 1.00 77.31 91 LEU A CA 1
ATOM 732 C C . LEU A 1 91 ? 32.461 -10.824 -21.037 1.00 77.31 91 LEU A C 1
ATOM 734 O O . LEU A 1 91 ? 32.989 -11.846 -21.484 1.00 77.31 91 LEU A O 1
ATOM 738 N N . ILE A 1 92 ? 31.837 -9.942 -21.813 1.00 77.12 92 ILE A N 1
ATOM 739 C CA . ILE A 1 92 ? 31.890 -9.956 -23.274 1.00 77.12 92 ILE A CA 1
ATOM 740 C C . ILE A 1 92 ? 33.000 -9.009 -23.705 1.00 77.12 92 ILE A C 1
ATOM 742 O O . ILE A 1 92 ? 32.908 -7.797 -23.529 1.00 77.12 92 ILE A O 1
ATOM 746 N N . ILE A 1 93 ? 34.051 -9.562 -24.305 1.00 75.81 93 ILE A N 1
ATOM 747 C CA . ILE A 1 93 ? 35.148 -8.778 -24.867 1.00 75.81 93 ILE A CA 1
ATOM 748 C C . ILE A 1 93 ? 34.894 -8.597 -26.361 1.00 75.81 93 ILE A C 1
ATOM 750 O O . ILE A 1 93 ? 34.803 -9.563 -27.116 1.00 75.81 93 ILE A O 1
ATOM 754 N N . THR A 1 94 ? 34.812 -7.345 -26.793 1.00 75.00 94 THR A N 1
ATOM 755 C CA . THR A 1 94 ? 34.655 -6.960 -28.198 1.00 75.00 94 THR A CA 1
ATOM 756 C C . THR A 1 94 ? 35.853 -6.127 -28.650 1.00 75.00 94 THR A C 1
ATOM 758 O O . THR A 1 94 ? 36.654 -5.668 -27.839 1.00 75.00 94 THR A O 1
ATOM 761 N N . ARG A 1 95 ? 35.955 -5.846 -29.956 1.00 69.38 95 ARG A N 1
ATOM 762 C CA . ARG A 1 95 ? 36.970 -4.914 -30.486 1.00 69.38 95 ARG A CA 1
ATOM 763 C C . ARG A 1 95 ? 36.828 -3.481 -29.956 1.00 69.38 95 ARG A C 1
ATOM 765 O O . ARG A 1 95 ? 37.772 -2.713 -30.086 1.00 69.38 95 ARG A O 1
ATOM 772 N N . ARG A 1 96 ? 35.654 -3.109 -29.432 1.00 65.44 96 ARG A N 1
ATOM 773 C CA . ARG A 1 96 ? 35.336 -1.749 -28.968 1.00 65.44 96 ARG A CA 1
ATOM 774 C C . ARG A 1 96 ? 35.325 -1.600 -27.447 1.00 65.44 96 ARG A C 1
ATOM 776 O O . ARG A 1 96 ? 35.209 -0.480 -26.975 1.00 65.44 96 ARG A O 1
ATOM 783 N N . GLY A 1 97 ? 35.457 -2.690 -26.696 1.00 71.25 97 GLY A N 1
ATOM 784 C CA . GLY A 1 97 ? 35.424 -2.639 -25.239 1.00 71.25 97 GLY A CA 1
ATOM 785 C C . GLY A 1 97 ? 35.000 -3.955 -24.603 1.00 71.25 97 GLY A C 1
ATOM 786 O O . GLY A 1 97 ? 34.647 -4.920 -25.292 1.00 71.25 97 GLY A O 1
ATOM 787 N N . MET A 1 98 ? 35.059 -3.970 -23.277 1.00 78.38 98 MET A N 1
ATOM 788 C CA . MET A 1 98 ? 34.633 -5.080 -22.438 1.00 78.38 98 MET A CA 1
ATOM 789 C C . MET A 1 98 ? 33.314 -4.708 -21.764 1.00 78.38 98 MET A C 1
ATOM 791 O O . MET A 1 98 ? 33.237 -3.683 -21.098 1.00 78.38 98 MET A O 1
ATOM 795 N N . PHE A 1 99 ? 32.300 -5.547 -21.937 1.00 80.81 99 PHE A N 1
ATOM 796 C CA . PHE A 1 99 ? 30.964 -5.350 -21.387 1.00 80.81 99 PHE A CA 1
ATOM 797 C C . PHE A 1 99 ? 30.690 -6.416 -20.334 1.00 80.81 99 PHE A C 1
ATOM 799 O O . PHE A 1 99 ? 30.901 -7.606 -20.586 1.00 80.81 99 PHE A O 1
ATOM 806 N N . ALA A 1 100 ? 30.233 -5.999 -19.158 1.00 77.44 100 ALA A N 1
ATOM 807 C CA . ALA A 1 100 ? 29.787 -6.919 -18.126 1.00 77.44 100 ALA A CA 1
ATOM 808 C C . ALA A 1 100 ? 28.320 -7.292 -18.356 1.00 77.44 100 ALA A C 1
ATOM 810 O O . ALA A 1 100 ? 27.482 -6.433 -18.620 1.00 77.44 100 ALA A O 1
ATOM 811 N N . LEU A 1 101 ? 28.038 -8.586 -18.264 1.00 78.62 101 LEU A N 1
ATOM 812 C CA . LEU A 1 101 ? 26.704 -9.113 -18.038 1.00 78.62 101 LEU A CA 1
ATOM 813 C C . LEU A 1 101 ? 26.619 -9.524 -16.585 1.00 78.62 101 LEU A C 1
ATOM 815 O O . LEU A 1 101 ? 27.294 -10.467 -16.147 1.00 78.62 101 LEU A O 1
ATOM 819 N N . ASP A 1 102 ? 25.782 -8.793 -15.872 1.00 74.69 102 ASP A N 1
ATOM 820 C CA . ASP A 1 102 ? 25.469 -9.084 -14.491 1.00 74.69 102 ASP A CA 1
ATOM 821 C C . ASP A 1 102 ? 24.657 -10.384 -14.409 1.00 74.69 102 ASP A C 1
ATOM 823 O O . ASP A 1 102 ? 23.899 -10.714 -15.329 1.00 74.69 102 ASP A O 1
ATOM 827 N N . PRO A 1 103 ? 24.832 -11.183 -13.345 1.00 73.31 103 PRO A N 1
ATOM 828 C CA . PRO A 1 103 ? 23.984 -12.343 -13.133 1.00 73.31 103 PRO A CA 1
ATOM 829 C C . PRO A 1 103 ? 22.517 -11.912 -13.005 1.00 73.31 103 PRO A C 1
ATOM 831 O O . PRO A 1 103 ? 22.215 -10.774 -12.657 1.00 73.31 103 PRO A O 1
ATOM 834 N N . LEU A 1 104 ? 21.587 -12.835 -13.262 1.00 69.12 104 LEU A N 1
ATOM 835 C CA . LEU A 1 104 ? 20.144 -12.553 -13.280 1.00 69.12 104 LEU A CA 1
ATOM 836 C C . LEU A 1 104 ? 19.651 -11.821 -12.018 1.00 69.12 104 LEU A C 1
ATOM 838 O O . LEU A 1 104 ? 18.759 -10.982 -12.101 1.00 69.12 104 LEU A O 1
ATOM 842 N N . GLU A 1 105 ? 20.247 -12.139 -10.870 1.00 65.00 105 GLU A N 1
ATOM 843 C CA . GLU A 1 105 ? 19.941 -11.563 -9.558 1.00 65.00 105 GLU A CA 1
ATOM 844 C C . GLU A 1 105 ? 20.320 -10.079 -9.431 1.00 65.00 105 GLU A C 1
ATOM 846 O O . GLU A 1 105 ? 19.743 -9.396 -8.588 1.00 65.00 105 GLU A O 1
ATOM 851 N N . ASP A 1 106 ? 21.213 -9.584 -10.292 1.00 69.62 106 ASP A N 1
ATOM 852 C CA . ASP A 1 106 ? 21.772 -8.226 -10.280 1.00 69.62 106 ASP A CA 1
ATOM 853 C C . ASP A 1 106 ? 21.279 -7.365 -11.461 1.00 69.62 106 ASP A C 1
ATOM 855 O O . ASP A 1 106 ? 21.546 -6.161 -11.517 1.00 69.62 106 ASP A O 1
ATOM 859 N N . ILE A 1 107 ? 20.518 -7.945 -12.400 1.00 72.62 107 ILE A N 1
ATOM 860 C CA . ILE A 1 107 ? 19.958 -7.199 -13.535 1.00 72.62 107 ILE A CA 1
ATOM 861 C C . ILE A 1 107 ? 18.966 -6.162 -13.040 1.00 72.62 107 ILE A C 1
ATOM 863 O O . ILE A 1 107 ? 17.950 -6.481 -12.414 1.00 72.62 107 ILE A O 1
ATOM 867 N N . ARG A 1 108 ? 19.241 -4.914 -13.412 1.00 73.19 108 ARG A N 1
ATOM 868 C CA . ARG A 1 108 ? 18.446 -3.761 -13.012 1.00 73.19 108 ARG A CA 1
ATOM 869 C C . ARG A 1 108 ? 17.187 -3.648 -13.862 1.00 73.19 108 ARG A C 1
ATOM 871 O O . ARG A 1 108 ? 17.243 -3.633 -15.096 1.00 73.19 108 ARG A O 1
ATOM 878 N N . LEU A 1 109 ? 16.046 -3.509 -13.196 1.00 74.38 109 LEU A N 1
ATOM 879 C CA . LEU A 1 109 ? 14.814 -3.046 -13.819 1.00 74.38 109 LEU A CA 1
ATOM 880 C C . LEU A 1 109 ? 14.886 -1.522 -13.999 1.00 74.38 109 LEU A C 1
ATOM 882 O O . LEU A 1 109 ? 15.068 -0.784 -13.033 1.00 74.38 109 LEU A O 1
ATOM 886 N N . VAL A 1 110 ? 14.726 -1.048 -15.230 1.00 78.19 110 VAL A N 1
ATOM 887 C CA . VAL A 1 110 ? 14.741 0.377 -15.584 1.00 78.19 110 VAL A CA 1
ATOM 888 C C . VAL A 1 110 ? 13.394 0.812 -16.153 1.00 78.19 110 VAL A C 1
ATOM 890 O O . VAL A 1 110 ? 12.633 0.003 -16.685 1.00 78.19 110 VAL A O 1
ATOM 893 N N . SER A 1 111 ? 13.088 2.103 -16.031 1.00 80.06 111 SER A N 1
ATOM 894 C CA . SER A 1 111 ? 11.927 2.720 -16.680 1.00 80.06 111 SER A CA 1
ATOM 895 C C . SER A 1 111 ? 12.376 3.424 -17.956 1.00 80.06 111 SER A C 1
ATOM 897 O O . SER A 1 111 ? 13.182 4.350 -17.908 1.00 80.06 111 SER A O 1
ATOM 899 N N . VAL A 1 112 ? 11.851 2.982 -19.093 1.00 86.44 112 VAL A N 1
ATOM 900 C CA . VAL A 1 112 ? 12.016 3.640 -20.390 1.00 86.44 112 VAL A CA 1
ATOM 901 C C . VAL A 1 112 ? 10.908 4.675 -20.535 1.00 86.44 112 VAL A C 1
ATOM 903 O O . VAL A 1 112 ? 9.735 4.336 -20.376 1.00 86.44 112 VAL A O 1
ATOM 906 N N . VAL A 1 113 ? 11.273 5.927 -20.818 1.00 87.25 113 VAL A N 1
ATOM 907 C CA . VAL A 1 113 ? 10.338 7.062 -20.853 1.00 87.25 113 VAL A CA 1
ATOM 908 C C . VAL A 1 113 ? 10.476 7.811 -22.168 1.00 87.25 113 VAL A C 1
ATOM 910 O O . VAL A 1 113 ? 11.436 8.540 -22.367 1.00 87.25 113 VAL A O 1
ATOM 913 N N . ILE A 1 114 ? 9.498 7.668 -23.052 1.00 88.25 114 ILE A N 1
ATOM 914 C CA . ILE A 1 114 ? 9.496 8.301 -24.368 1.00 88.25 114 ILE A CA 1
ATOM 915 C C . ILE A 1 114 ? 8.597 9.533 -24.316 1.00 88.25 114 ILE A C 1
ATOM 917 O O . ILE A 1 114 ? 7.391 9.434 -24.068 1.00 88.25 114 ILE A O 1
ATOM 921 N N . ARG A 1 115 ? 9.185 10.702 -24.567 1.00 87.31 115 ARG A N 1
ATOM 922 C CA . ARG A 1 115 ? 8.452 11.962 -24.679 1.00 87.31 115 ARG A CA 1
ATOM 923 C C . ARG A 1 115 ? 7.598 11.952 -25.945 1.00 87.31 115 ARG A C 1
ATOM 925 O O . ARG A 1 115 ? 8.104 11.704 -27.037 1.00 87.31 115 ARG A O 1
ATOM 932 N N . HIS A 1 116 ? 6.308 12.244 -25.802 1.00 86.56 116 HIS A N 1
ATOM 933 C CA . HIS A 1 116 ? 5.400 12.418 -26.928 1.00 86.56 116 HIS A CA 1
ATOM 934 C C . HIS A 1 116 ? 4.892 13.856 -26.992 1.00 86.56 116 HIS A C 1
ATOM 936 O O . HIS A 1 116 ? 4.409 14.420 -26.002 1.00 86.56 116 HIS A O 1
ATOM 942 N N . GLU A 1 117 ? 5.017 14.433 -28.182 1.00 85.06 117 GLU A N 1
ATOM 943 C CA . GLU A 1 117 ? 4.531 15.761 -28.521 1.00 85.06 117 GLU A CA 1
ATOM 944 C C . GLU A 1 117 ? 3.705 15.670 -29.803 1.00 85.06 117 GLU A C 1
ATOM 946 O O . GLU A 1 117 ? 4.130 15.114 -30.818 1.00 85.06 117 GLU A O 1
ATOM 951 N N . SER A 1 118 ? 2.501 16.215 -29.736 1.00 84.50 118 SER A N 1
ATOM 952 C CA . SER A 1 118 ? 1.523 16.264 -30.809 1.00 84.50 118 SER A CA 1
ATOM 953 C C . SER A 1 118 ? 1.091 17.711 -31.038 1.00 84.50 118 SER A C 1
ATOM 955 O O . SER A 1 118 ? 1.266 18.588 -30.193 1.00 84.50 118 SER A O 1
ATOM 957 N N . ARG A 1 119 ? 0.479 17.976 -32.198 1.00 83.12 119 ARG A N 1
ATOM 958 C CA . ARG A 1 119 ? -0.203 19.260 -32.449 1.00 83.12 119 ARG A CA 1
ATOM 959 C C . ARG A 1 119 ? -1.403 19.459 -31.522 1.00 83.12 119 ARG A C 1
ATOM 961 O O . ARG A 1 119 ? -1.802 20.590 -31.270 1.00 83.12 119 ARG A O 1
ATOM 968 N N . ASP A 1 120 ? -1.984 18.355 -31.071 1.00 84.88 120 ASP A N 1
ATOM 969 C CA . ASP A 1 120 ? -3.058 18.320 -30.092 1.00 84.88 120 ASP A CA 1
ATOM 970 C C . ASP A 1 120 ? -2.443 18.235 -28.691 1.00 84.88 120 ASP A C 1
ATOM 972 O O . ASP A 1 120 ? -1.940 17.183 -28.294 1.00 84.88 120 ASP A O 1
ATOM 976 N N . VAL A 1 121 ? -2.440 19.361 -27.973 1.00 81.25 121 VAL A N 1
ATOM 977 C CA . VAL A 1 121 ? -1.745 19.511 -26.683 1.00 81.25 121 VAL A CA 1
ATOM 978 C C . VAL A 1 121 ? -2.304 18.561 -25.621 1.00 81.25 121 VAL A C 1
ATOM 980 O O . VAL A 1 121 ? -1.554 18.113 -24.759 1.00 81.25 121 VAL A O 1
ATOM 983 N N . GLU A 1 122 ? -3.581 18.177 -25.704 1.00 79.06 122 GLU A N 1
ATOM 984 C CA . GLU A 1 122 ? -4.189 17.209 -24.776 1.00 79.06 122 GLU A CA 1
ATOM 985 C C . GLU A 1 122 ? -3.601 15.800 -24.922 1.00 79.06 122 GLU A C 1
ATOM 987 O O . GLU A 1 122 ? -3.694 14.980 -24.008 1.00 79.06 122 GLU A O 1
ATOM 992 N N . LYS A 1 123 ? -2.963 15.518 -26.063 1.00 82.62 123 LYS A N 1
ATOM 993 C CA . LYS A 1 123 ? -2.266 14.256 -26.324 1.00 82.62 123 LYS A CA 1
ATOM 994 C C . LYS A 1 123 ? -0.791 14.314 -25.952 1.00 82.62 123 LYS A C 1
ATOM 996 O O . LYS A 1 123 ? -0.109 13.305 -26.092 1.00 82.62 123 LYS A O 1
ATOM 1001 N N . ASN A 1 124 ? -0.287 15.448 -25.470 1.00 90.00 124 ASN A N 1
ATOM 1002 C CA . ASN A 1 124 ? 1.086 15.534 -24.991 1.00 90.00 124 ASN A CA 1
ATOM 1003 C C . ASN A 1 124 ? 1.237 14.761 -23.680 1.00 90.00 124 ASN A C 1
ATOM 1005 O O . ASN A 1 124 ? 0.421 14.856 -22.760 1.00 90.00 124 ASN A O 1
ATOM 1009 N N . GLY A 1 125 ? 2.312 13.993 -23.591 1.00 90.69 125 GLY A N 1
ATOM 1010 C CA . GLY A 1 125 ? 2.642 13.265 -22.381 1.00 90.69 125 GLY A CA 1
ATOM 1011 C C . GLY A 1 125 ? 3.868 12.394 -22.555 1.00 90.69 125 GLY A C 1
ATOM 1012 O O . GLY A 1 125 ? 4.712 12.613 -23.427 1.00 90.69 125 GLY A O 1
ATOM 1013 N N . MET A 1 126 ? 3.950 11.380 -21.713 1.00 90.94 126 MET A N 1
ATOM 1014 C CA . MET A 1 126 ? 5.039 10.419 -21.702 1.00 90.94 126 MET A CA 1
ATOM 1015 C C . MET A 1 126 ? 4.480 9.017 -21.873 1.00 90.94 126 MET A C 1
ATOM 1017 O O . MET A 1 126 ? 3.508 8.640 -21.218 1.00 90.94 126 MET A O 1
ATOM 1021 N N . PHE A 1 127 ? 5.122 8.242 -22.737 1.00 90.44 127 PHE A N 1
ATOM 1022 C CA . PHE A 1 127 ? 4.930 6.804 -22.791 1.00 90.44 127 PHE A CA 1
ATOM 1023 C C . PHE A 1 127 ? 5.999 6.124 -21.953 1.00 90.44 127 PHE A C 1
ATOM 1025 O O . PHE A 1 127 ? 7.189 6.402 -22.101 1.00 90.44 127 PHE A O 1
ATOM 1032 N N . CYS A 1 128 ? 5.575 5.225 -21.078 1.00 87.81 128 CYS A N 1
ATOM 1033 C CA . CYS A 1 128 ? 6.450 4.553 -20.138 1.00 87.81 128 CYS A CA 1
ATOM 1034 C C . CYS A 1 128 ? 6.350 3.037 -20.283 1.00 87.81 128 CYS A C 1
ATOM 1036 O O . CYS A 1 128 ? 5.267 2.479 -20.452 1.00 87.81 128 CYS A O 1
ATOM 1038 N N . THR A 1 129 ? 7.485 2.355 -20.180 1.00 85.81 129 THR A N 1
ATOM 1039 C CA . THR A 1 129 ? 7.531 0.898 -20.027 1.00 85.81 129 THR A CA 1
ATOM 1040 C C . THR A 1 129 ? 8.664 0.504 -19.104 1.00 85.81 129 THR A C 1
ATOM 1042 O O . THR A 1 129 ? 9.716 1.139 -19.072 1.00 85.81 129 THR A O 1
ATOM 1045 N N . THR A 1 130 ? 8.470 -0.594 -18.385 1.00 79.31 130 THR A N 1
ATOM 1046 C CA . THR A 1 130 ? 9.560 -1.254 -17.680 1.00 79.31 130 THR A CA 1
ATOM 1047 C C . THR A 1 130 ? 10.407 -2.047 -18.665 1.00 79.31 130 THR A C 1
ATOM 1049 O O . THR A 1 130 ? 9.902 -2.557 -19.671 1.00 79.31 130 THR A O 1
ATOM 1052 N N . ALA A 1 131 ? 11.703 -2.132 -18.391 1.00 84.19 131 ALA A N 1
ATOM 1053 C CA . ALA A 1 131 ? 12.652 -2.902 -19.177 1.00 84.19 131 ALA A CA 1
ATOM 1054 C C . ALA A 1 131 ? 13.751 -3.476 -18.277 1.00 84.19 131 ALA A C 1
ATOM 1056 O O . ALA A 1 131 ? 14.076 -2.899 -17.242 1.00 84.19 131 ALA A O 1
ATOM 1057 N N . TYR A 1 132 ? 14.343 -4.597 -18.673 1.00 85.12 132 TYR A N 1
ATOM 1058 C CA . TYR A 1 132 ? 15.530 -5.144 -18.018 1.00 85.12 132 TYR A CA 1
ATOM 1059 C C . TYR A 1 132 ? 16.778 -4.611 -18.715 1.00 85.12 132 TYR A C 1
ATOM 1061 O O . TYR A 1 132 ? 16.936 -4.839 -19.914 1.00 85.12 132 TYR A O 1
ATOM 1069 N N . ALA A 1 133 ? 17.650 -3.912 -17.987 1.00 87.31 133 ALA A N 1
ATOM 1070 C CA . ALA A 1 133 ? 18.919 -3.418 -18.512 1.00 87.31 133 ALA A CA 1
ATOM 1071 C C . ALA A 1 133 ? 19.947 -4.555 -18.535 1.00 87.31 133 ALA A C 1
ATOM 1073 O O . ALA A 1 133 ? 20.490 -4.935 -17.504 1.00 87.31 133 ALA A O 1
ATOM 1074 N N . LEU A 1 134 ? 20.176 -5.125 -19.718 1.00 88.56 134 LEU A N 1
ATOM 1075 C CA . LEU A 1 134 ? 21.055 -6.280 -19.909 1.00 88.56 134 LEU A CA 1
ATOM 1076 C C . LEU A 1 134 ? 22.527 -5.878 -19.984 1.00 88.56 134 LEU A C 1
ATOM 1078 O O . LEU A 1 134 ? 23.387 -6.586 -19.475 1.00 88.56 134 LEU A O 1
ATOM 1082 N N . VAL A 1 135 ? 22.811 -4.760 -20.651 1.00 88.06 135 VAL A N 1
ATOM 1083 C CA . VAL A 1 135 ? 24.153 -4.183 -20.760 1.00 88.06 135 VAL A CA 1
ATOM 1084 C C . VAL A 1 135 ? 24.019 -2.679 -20.611 1.00 88.06 135 VAL A C 1
ATOM 1086 O O . VAL A 1 135 ? 23.233 -2.062 -21.330 1.00 88.06 135 VAL A O 1
ATOM 1089 N N . VAL A 1 136 ? 24.785 -2.100 -19.693 1.00 85.31 136 VAL A N 1
ATOM 1090 C CA . VAL A 1 136 ? 24.824 -0.658 -19.450 1.00 85.31 136 VAL A CA 1
ATOM 1091 C C . VAL A 1 136 ? 26.173 -0.135 -19.915 1.00 85.31 136 VAL A C 1
ATOM 1093 O O . VAL A 1 136 ? 27.212 -0.644 -19.500 1.00 85.31 136 VAL A O 1
ATOM 1096 N N . ASP A 1 137 ? 26.151 0.872 -20.779 1.00 85.75 137 ASP A N 1
ATOM 1097 C CA . ASP A 1 137 ? 27.317 1.697 -21.059 1.00 85.75 137 ASP A CA 1
ATOM 1098 C C . ASP A 1 137 ? 27.131 3.063 -20.399 1.00 85.75 137 ASP A C 1
ATOM 1100 O O . ASP A 1 137 ? 26.349 3.901 -20.859 1.00 85.75 137 ASP A O 1
ATOM 1104 N N . GLU A 1 138 ? 27.846 3.263 -19.296 1.00 81.12 138 GLU A N 1
ATOM 1105 C CA . GLU A 1 138 ? 27.794 4.499 -18.522 1.00 81.12 138 GLU A CA 1
ATOM 1106 C C . GLU A 1 138 ? 28.396 5.685 -19.290 1.00 81.12 138 GLU A C 1
ATOM 1108 O O . GLU A 1 138 ? 27.933 6.811 -19.104 1.00 81.12 138 GLU A O 1
ATOM 1113 N N . ASP A 1 139 ? 29.349 5.452 -20.201 1.00 81.00 139 ASP A N 1
ATOM 1114 C CA . ASP A 1 139 ? 30.016 6.526 -20.945 1.00 81.00 139 ASP A CA 1
ATOM 1115 C C . ASP A 1 139 ? 29.065 7.176 -21.955 1.00 81.00 139 ASP A C 1
ATOM 1117 O O . ASP A 1 139 ? 28.993 8.403 -22.054 1.00 81.00 139 ASP A O 1
ATOM 1121 N N . SER A 1 140 ? 28.304 6.365 -22.699 1.00 82.25 140 SER A N 1
ATOM 1122 C CA . SER A 1 140 ? 27.301 6.877 -23.643 1.00 82.25 140 SER A CA 1
ATOM 1123 C C . SER A 1 140 ? 25.898 7.027 -23.054 1.00 82.25 140 SER A C 1
ATOM 1125 O O . SER A 1 140 ? 25.012 7.513 -23.756 1.00 82.25 140 SER A O 1
ATOM 1127 N N . GLN A 1 141 ? 25.688 6.648 -21.785 1.00 85.69 141 GLN A N 1
ATOM 1128 C CA . GLN A 1 141 ? 24.371 6.623 -21.127 1.00 85.69 141 GLN A CA 1
ATOM 1129 C C . GLN A 1 141 ? 23.336 5.827 -21.944 1.00 85.69 141 GLN A C 1
ATOM 1131 O O . GLN A 1 141 ? 22.163 6.201 -22.067 1.00 85.69 141 GLN A O 1
ATOM 1136 N N . ARG A 1 142 ? 23.791 4.718 -22.537 1.00 90.00 142 ARG A N 1
ATOM 1137 C CA . ARG A 1 142 ? 22.965 3.812 -23.338 1.00 90.00 142 ARG A CA 1
ATOM 1138 C C . ARG A 1 142 ? 22.871 2.459 -22.685 1.00 90.00 142 ARG A C 1
ATOM 1140 O O . ARG A 1 142 ? 23.828 1.949 -22.107 1.00 90.00 142 ARG A O 1
ATOM 1147 N N . MET A 1 143 ? 21.703 1.855 -22.827 1.00 91.12 143 MET A N 1
ATOM 1148 C CA . MET A 1 143 ? 21.437 0.540 -22.273 1.00 91.12 143 MET A CA 1
ATOM 1149 C C . MET A 1 143 ? 20.865 -0.362 -23.347 1.00 91.12 143 MET A C 1
ATOM 1151 O O . MET A 1 143 ? 19.888 -0.009 -24.006 1.00 91.12 143 MET A O 1
ATOM 1155 N N . LEU A 1 144 ? 21.438 -1.553 -23.484 1.00 92.50 144 LEU A N 1
ATOM 1156 C CA . LEU A 1 144 ? 20.758 -2.637 -24.168 1.00 92.50 144 LEU A CA 1
ATOM 1157 C C . LEU A 1 144 ? 19.700 -3.184 -23.214 1.00 92.50 144 LEU A C 1
ATOM 1159 O O . LEU A 1 144 ? 20.020 -3.667 -22.126 1.00 92.50 144 LEU A O 1
ATOM 1163 N N . VAL A 1 145 ? 18.444 -3.107 -23.626 1.00 91.25 145 VAL A N 1
ATOM 1164 C CA . VAL A 1 145 ? 17.294 -3.458 -22.805 1.00 91.25 145 VAL A CA 1
ATOM 1165 C C . VAL A 1 145 ? 16.486 -4.592 -23.418 1.00 91.25 145 VAL A C 1
ATOM 1167 O O . VAL A 1 145 ? 16.409 -4.754 -24.638 1.00 91.25 145 VAL A O 1
ATOM 1170 N N . TRP A 1 146 ? 15.832 -5.364 -22.559 1.00 90.12 146 TRP A N 1
ATOM 1171 C CA . TRP A 1 146 ? 14.750 -6.259 -22.950 1.00 90.12 146 TRP A CA 1
ATOM 1172 C C . TRP A 1 146 ? 13.424 -5.733 -22.405 1.00 90.12 146 TRP A C 1
ATOM 1174 O O . TRP A 1 146 ? 13.295 -5.470 -21.210 1.00 90.12 146 TRP A O 1
ATOM 1184 N N . LEU A 1 147 ? 12.451 -5.566 -23.299 1.00 87.06 147 LEU A N 1
ATOM 1185 C CA . LEU A 1 147 ? 11.111 -5.052 -23.041 1.00 87.06 147 LEU A CA 1
ATOM 1186 C C . LEU A 1 147 ? 10.169 -6.235 -22.812 1.00 87.06 147 LEU A C 1
ATOM 1188 O O . LEU A 1 147 ? 9.723 -6.863 -23.776 1.00 87.06 147 LEU A O 1
ATOM 1192 N N . PRO A 1 148 ? 9.835 -6.562 -21.562 1.00 79.19 148 PRO A N 1
ATOM 1193 C CA . PRO A 1 148 ? 9.173 -7.816 -21.256 1.00 79.19 148 PRO A CA 1
ATOM 1194 C C . PRO A 1 148 ? 7.710 -7.889 -21.716 1.00 79.19 148 PRO A C 1
ATOM 1196 O O . PRO A 1 148 ? 7.235 -8.963 -22.078 1.00 79.19 148 PRO A O 1
ATOM 1199 N N . VAL A 1 149 ? 6.993 -6.760 -21.718 1.00 76.75 149 VAL A N 1
ATOM 1200 C CA . VAL A 1 149 ? 5.577 -6.705 -22.124 1.00 76.75 149 VAL A CA 1
ATOM 1201 C C . VAL A 1 149 ? 5.442 -6.888 -23.637 1.00 76.75 149 VAL A C 1
ATOM 1203 O O . VAL A 1 149 ? 4.627 -7.685 -24.103 1.00 76.75 149 VAL A O 1
ATOM 1206 N N . ALA A 1 150 ? 6.279 -6.182 -24.401 1.00 81.38 150 ALA A N 1
ATOM 1207 C CA . ALA A 1 150 ? 6.290 -6.254 -25.859 1.00 81.38 150 ALA A CA 1
ATOM 1208 C C . ALA A 1 150 ? 7.027 -7.504 -26.381 1.00 81.38 150 ALA A C 1
ATOM 1210 O O . ALA A 1 150 ? 6.713 -8.008 -27.460 1.00 81.38 150 ALA A O 1
ATOM 1211 N N . GLY A 1 151 ? 7.973 -8.036 -25.600 1.00 83.69 151 GLY A N 1
ATOM 1212 C CA . GLY A 1 151 ? 8.824 -9.166 -25.967 1.00 83.69 151 GLY A CA 1
ATOM 1213 C C . GLY A 1 151 ? 9.957 -8.794 -26.926 1.00 83.69 151 GLY A C 1
ATOM 1214 O O . GLY A 1 151 ? 10.444 -9.664 -27.645 1.00 83.69 151 GLY A O 1
ATOM 1215 N N . PHE A 1 152 ? 10.363 -7.523 -26.966 1.00 87.50 152 PHE A N 1
ATOM 1216 C CA . PHE A 1 152 ? 11.398 -7.021 -27.875 1.00 87.50 152 PHE A CA 1
ATOM 1217 C C . PHE A 1 152 ? 12.691 -6.692 -27.137 1.00 87.50 152 PHE A C 1
ATOM 1219 O O . PHE A 1 152 ? 12.670 -6.286 -25.977 1.00 87.50 152 PHE A O 1
ATOM 1226 N N . TYR A 1 153 ? 13.819 -6.818 -27.828 1.00 91.00 153 TYR A N 1
ATOM 1227 C CA . TYR A 1 153 ? 15.054 -6.162 -27.411 1.00 91.00 153 TYR A CA 1
ATOM 1228 C C . TYR A 1 153 ? 15.094 -4.750 -27.975 1.00 91.00 153 TYR A C 1
ATOM 1230 O O . TYR A 1 153 ? 14.417 -4.442 -28.960 1.00 91.00 153 TYR A O 1
ATOM 1238 N N . GLY A 1 154 ? 15.904 -3.900 -27.367 1.00 91.50 154 GLY A N 1
ATOM 1239 C CA . GLY A 1 154 ? 16.138 -2.567 -27.876 1.00 91.50 154 GLY A CA 1
ATOM 1240 C C . GLY A 1 154 ? 17.323 -1.892 -27.221 1.00 91.50 154 GLY A C 1
ATOM 1241 O O . GLY A 1 154 ? 17.891 -2.403 -26.259 1.00 91.50 154 GLY A O 1
ATOM 1242 N N . THR A 1 155 ? 17.664 -0.721 -27.732 1.00 92.69 155 THR A N 1
ATOM 1243 C CA . THR A 1 155 ? 18.626 0.185 -27.118 1.00 92.69 155 THR A CA 1
ATOM 1244 C C . THR A 1 155 ? 17.889 1.409 -26.615 1.00 92.69 155 THR A C 1
ATOM 1246 O O . THR A 1 155 ? 17.200 2.093 -27.374 1.00 92.69 155 THR A O 1
ATOM 1249 N N . TRP A 1 156 ? 18.030 1.667 -25.322 1.00 91.94 156 TRP A N 1
ATOM 1250 C CA . TRP A 1 156 ? 17.525 2.857 -24.666 1.00 91.94 156 TRP A CA 1
ATOM 1251 C C . TRP A 1 156 ? 18.628 3.914 -24.607 1.00 91.94 156 TRP A C 1
ATOM 1253 O O . TRP A 1 156 ? 19.656 3.701 -23.963 1.00 91.94 156 TRP A O 1
ATOM 1263 N N . ASP A 1 157 ? 18.418 5.034 -25.299 1.00 89.25 157 ASP A N 1
ATOM 1264 C CA . ASP A 1 157 ? 19.261 6.227 -25.229 1.00 89.25 157 ASP A CA 1
ATOM 1265 C C . ASP A 1 157 ? 18.656 7.195 -24.210 1.00 89.25 157 ASP A C 1
ATOM 1267 O O . ASP A 1 157 ? 17.682 7.899 -24.494 1.00 89.25 157 ASP A O 1
ATOM 1271 N N . GLN A 1 158 ? 19.228 7.204 -23.005 1.00 83.81 158 GLN A N 1
ATOM 1272 C CA . GLN A 1 158 ? 18.714 8.002 -21.896 1.00 83.81 158 GLN A CA 1
ATOM 1273 C C . GLN A 1 158 ? 18.898 9.508 -22.127 1.00 83.81 158 GLN A C 1
ATOM 1275 O O . GLN A 1 158 ? 18.093 10.301 -21.641 1.00 83.81 158 GLN A O 1
ATOM 1280 N N . VAL A 1 159 ? 19.923 9.909 -22.886 1.00 84.06 159 VAL A N 1
ATOM 1281 C CA . VAL A 1 159 ? 20.229 11.321 -23.162 1.00 84.06 159 VAL A CA 1
ATOM 1282 C C . VAL A 1 159 ? 19.183 11.915 -24.093 1.00 84.06 159 VAL A C 1
ATOM 1284 O O . VAL A 1 159 ? 18.647 12.988 -23.825 1.00 84.06 159 VAL A O 1
ATOM 1287 N N . ASN A 1 160 ? 18.877 11.202 -25.176 1.00 83.19 160 ASN A N 1
ATOM 1288 C CA . ASN A 1 160 ? 17.945 11.670 -26.200 1.00 83.19 160 ASN A CA 1
ATOM 1289 C C . ASN A 1 160 ? 16.492 11.247 -25.939 1.00 83.19 160 ASN A C 1
ATOM 1291 O O . ASN A 1 160 ? 15.602 11.644 -26.686 1.00 83.19 160 ASN A O 1
ATOM 1295 N N . GLN A 1 161 ? 16.251 10.441 -24.901 1.00 83.06 161 GLN A N 1
ATOM 1296 C CA . GLN A 1 161 ? 14.958 9.828 -24.586 1.00 83.06 161 GLN A CA 1
ATOM 1297 C C . GLN A 1 161 ? 14.375 9.021 -25.758 1.00 83.06 161 GLN A C 1
ATOM 1299 O O . GLN A 1 161 ? 13.173 9.056 -26.037 1.00 83.06 161 GLN A O 1
ATOM 1304 N N . GLN A 1 162 ? 15.243 8.290 -26.459 1.00 86.31 162 GLN A N 1
ATOM 1305 C CA . GLN A 1 162 ? 14.884 7.517 -27.647 1.00 86.31 162 GLN A CA 1
ATOM 1306 C C . GLN A 1 162 ? 15.051 6.020 -27.412 1.00 86.31 162 GLN A C 1
ATOM 1308 O O . GLN A 1 162 ? 16.086 5.552 -26.939 1.00 86.31 162 GLN A O 1
ATOM 1313 N N . LEU A 1 163 ? 14.023 5.264 -27.793 1.00 88.75 163 LEU A N 1
ATOM 1314 C CA . LEU A 1 163 ? 14.029 3.810 -27.764 1.00 88.75 163 LEU A CA 1
ATOM 1315 C C . LEU A 1 163 ? 14.140 3.266 -29.189 1.00 88.75 163 LEU A C 1
ATOM 1317 O O . LEU A 1 163 ? 13.234 3.439 -30.002 1.00 88.75 163 LEU A O 1
ATOM 1321 N N . TYR A 1 164 ? 15.227 2.552 -29.457 1.00 88.62 164 TYR A N 1
ATOM 1322 C CA . TYR A 1 164 ? 15.423 1.792 -30.686 1.00 88.62 164 TYR A CA 1
ATOM 1323 C C . TYR A 1 164 ? 15.010 0.351 -30.419 1.00 88.62 164 TYR A C 1
ATOM 1325 O O . TYR A 1 164 ? 15.626 -0.298 -29.581 1.00 88.62 164 TYR A O 1
ATOM 1333 N N . ILE A 1 165 ? 13.978 -0.162 -31.086 1.00 87.62 165 ILE A N 1
ATOM 1334 C CA . ILE A 1 165 ? 13.554 -1.559 -30.916 1.00 87.62 165 ILE A CA 1
ATOM 1335 C C . ILE A 1 165 ? 14.138 -2.455 -32.004 1.00 87.62 165 ILE A C 1
ATOM 1337 O O . ILE A 1 165 ? 14.369 -2.015 -33.128 1.00 87.62 165 ILE A O 1
ATOM 1341 N N . PHE A 1 166 ? 14.323 -3.733 -31.679 1.00 88.69 166 PHE A N 1
ATOM 1342 C CA . PHE A 1 166 ? 14.841 -4.756 -32.586 1.00 88.69 166 PHE A CA 1
ATOM 1343 C C . PHE A 1 166 ? 13.799 -5.867 -32.779 1.00 88.69 166 PHE A C 1
ATOM 1345 O O . PHE A 1 166 ? 13.847 -6.906 -32.108 1.00 88.69 166 PHE A O 1
ATOM 1352 N N . PRO A 1 167 ? 12.809 -5.671 -33.670 1.00 81.25 167 PRO A N 1
ATOM 1353 C CA . PRO A 1 167 ? 11.802 -6.687 -33.926 1.00 81.25 167 PRO A CA 1
ATOM 1354 C C . PRO A 1 167 ? 12.461 -7.932 -34.527 1.00 81.25 167 PRO A C 1
ATOM 1356 O O . PRO A 1 167 ? 13.275 -7.835 -35.439 1.00 81.25 167 PRO A O 1
ATOM 1359 N N . ARG A 1 168 ? 12.078 -9.119 -34.038 1.00 82.44 168 ARG A N 1
ATOM 1360 C CA . ARG A 1 168 ? 12.553 -10.429 -34.537 1.00 82.44 168 ARG A CA 1
ATOM 1361 C C . ARG A 1 168 ? 14.050 -10.718 -34.338 1.00 82.44 168 ARG A C 1
ATOM 1363 O O . ARG A 1 168 ? 14.543 -11.685 -34.907 1.00 82.44 168 ARG A O 1
ATOM 1370 N N . VAL A 1 169 ? 14.750 -9.930 -33.527 1.00 86.56 169 VAL A N 1
ATOM 1371 C CA . VAL A 1 169 ? 16.149 -10.174 -33.147 1.00 86.56 169 VAL A CA 1
ATOM 1372 C C . VAL A 1 169 ? 16.188 -10.929 -31.816 1.00 86.56 169 VAL A C 1
ATOM 1374 O O . VAL A 1 169 ? 15.427 -10.608 -30.902 1.00 86.56 169 VAL A O 1
ATOM 1377 N N . THR A 1 170 ? 17.052 -11.937 -31.701 1.00 88.44 170 THR A N 1
ATOM 1378 C CA . THR A 1 170 ? 17.282 -12.700 -30.460 1.00 88.44 170 THR A CA 1
ATOM 1379 C C . THR A 1 170 ? 18.595 -12.300 -29.796 1.00 88.44 170 THR A C 1
ATOM 1381 O O . THR A 1 170 ? 19.442 -11.646 -30.408 1.00 88.44 170 THR A O 1
ATOM 1384 N N . TRP A 1 171 ? 18.824 -12.734 -28.553 1.00 87.62 171 TRP A N 1
ATOM 1385 C CA . TRP A 1 171 ? 20.107 -12.479 -27.891 1.00 87.62 171 TRP A CA 1
ATOM 1386 C C . TRP A 1 171 ? 21.289 -13.071 -28.671 1.00 87.62 171 TRP A C 1
ATOM 1388 O O . TRP A 1 171 ? 22.357 -12.466 -28.740 1.00 87.62 171 TRP A O 1
ATOM 1398 N N . SER A 1 172 ? 21.078 -14.222 -29.316 1.00 87.31 172 SER A N 1
ATOM 1399 C CA . SER A 1 172 ? 22.105 -14.906 -30.115 1.00 87.31 172 SER A CA 1
ATOM 1400 C C . SER A 1 172 ? 22.574 -14.083 -31.322 1.00 87.31 172 SER A C 1
ATOM 1402 O O . SER A 1 172 ? 23.714 -14.233 -31.757 1.00 87.31 172 SER A O 1
ATOM 1404 N N . ASP A 1 173 ? 21.721 -13.195 -31.838 1.00 88.06 173 ASP A N 1
ATOM 1405 C CA . ASP A 1 173 ? 22.060 -12.270 -32.925 1.00 88.06 173 ASP A CA 1
ATOM 1406 C C . ASP A 1 173 ? 22.805 -11.027 -32.405 1.00 88.06 173 ASP A C 1
ATOM 1408 O O . ASP A 1 173 ? 23.670 -10.469 -33.093 1.00 88.06 173 ASP A O 1
ATOM 1412 N N . ILE A 1 174 ? 22.470 -10.601 -31.180 1.00 88.75 174 ILE A N 1
ATOM 1413 C CA . ILE A 1 174 ? 23.015 -9.405 -30.530 1.00 88.75 174 ILE A CA 1
ATOM 1414 C C . ILE A 1 174 ? 24.417 -9.663 -29.984 1.00 88.75 174 ILE A C 1
ATOM 1416 O O . ILE A 1 174 ? 25.315 -8.879 -30.271 1.00 88.75 174 ILE A O 1
ATOM 1420 N N . GLU A 1 175 ? 24.632 -10.753 -29.238 1.00 86.12 175 GLU A N 1
ATOM 1421 C CA . GLU A 1 175 ? 25.905 -11.074 -28.569 1.00 86.12 175 GLU A CA 1
ATOM 1422 C C . GLU A 1 175 ? 27.148 -10.917 -29.473 1.00 86.12 175 GLU A C 1
ATOM 1424 O O . GLU A 1 175 ? 28.076 -10.205 -29.074 1.00 86.12 175 GLU A O 1
ATOM 1429 N N . PRO A 1 176 ? 27.204 -11.483 -30.699 1.00 86.50 176 PRO A N 1
ATOM 1430 C CA . PRO A 1 176 ? 28.377 -11.335 -31.564 1.00 86.50 176 PRO A CA 1
ATOM 1431 C C . PRO A 1 176 ? 28.570 -9.910 -32.111 1.00 86.50 176 PRO A C 1
ATOM 1433 O O . PRO A 1 176 ? 29.682 -9.551 -32.500 1.00 86.50 176 PRO A O 1
ATOM 1436 N N . ASN A 1 177 ? 27.515 -9.092 -32.138 1.00 87.12 177 ASN A N 1
ATOM 1437 C CA . ASN A 1 177 ? 27.493 -7.747 -32.720 1.00 87.12 177 ASN A CA 1
ATOM 1438 C C . ASN A 1 177 ? 27.136 -6.667 -31.687 1.00 87.12 177 ASN A C 1
ATOM 1440 O O . ASN A 1 177 ? 26.652 -5.593 -32.051 1.00 87.12 177 ASN A O 1
ATOM 1444 N N . LEU A 1 178 ? 27.384 -6.942 -30.405 1.00 87.69 178 LEU A N 1
ATOM 1445 C CA . LEU A 1 178 ? 26.930 -6.124 -29.281 1.00 87.69 178 LEU A CA 1
ATOM 1446 C C . LEU A 1 178 ? 27.241 -4.621 -29.438 1.00 87.69 178 LEU A C 1
ATOM 1448 O O . LEU A 1 178 ? 26.326 -3.818 -29.248 1.00 87.69 178 LEU A O 1
ATOM 1452 N N . PRO A 1 179 ? 28.451 -4.195 -29.867 1.00 87.75 179 PRO A N 1
ATOM 1453 C CA . PRO A 1 179 ? 28.750 -2.770 -30.009 1.00 87.75 179 PRO A CA 1
ATOM 1454 C C . PRO A 1 179 ? 27.921 -2.075 -31.092 1.00 87.75 179 PRO A C 1
ATOM 1456 O O . PRO A 1 179 ? 27.688 -0.871 -31.005 1.00 87.75 179 PRO A O 1
ATOM 1459 N N . THR A 1 180 ? 27.493 -2.810 -32.122 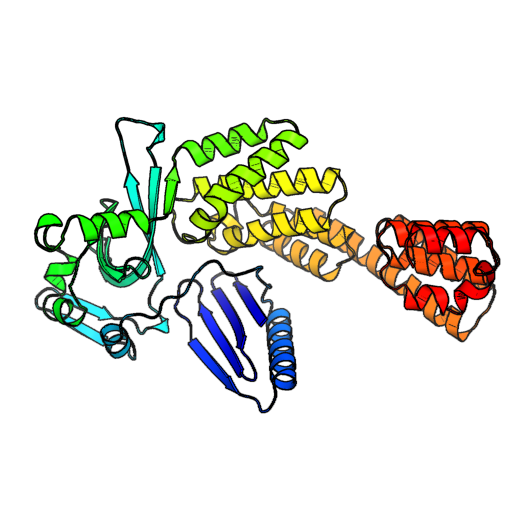1.00 88.38 180 THR A N 1
ATOM 1460 C CA . THR A 1 180 ? 26.622 -2.275 -33.170 1.00 88.38 180 THR A CA 1
ATOM 1461 C C . THR A 1 180 ? 25.250 -1.996 -32.581 1.00 88.38 180 THR A C 1
ATOM 1463 O O . THR A 1 180 ? 24.810 -0.858 -32.624 1.00 88.38 180 THR A O 1
ATOM 1466 N N . TYR A 1 181 ? 24.618 -2.979 -31.940 1.00 89.19 181 TYR A N 1
ATOM 1467 C CA . TYR A 1 181 ? 23.292 -2.784 -31.348 1.00 89.19 181 TYR A CA 1
ATOM 1468 C C . TYR A 1 181 ? 23.285 -1.717 -30.243 1.00 89.19 181 TYR A C 1
ATOM 1470 O O . TYR A 1 181 ? 22.329 -0.951 -30.151 1.00 89.19 181 TYR A O 1
ATOM 1478 N N . LEU A 1 182 ? 24.354 -1.611 -29.450 1.00 88.00 182 LEU A N 1
ATOM 1479 C CA . LEU A 1 182 ? 24.438 -0.641 -28.355 1.00 88.00 182 LEU A CA 1
ATOM 1480 C C . LEU A 1 182 ? 24.746 0.795 -28.823 1.00 88.00 182 LEU A C 1
ATOM 1482 O O . LEU A 1 182 ? 24.097 1.741 -28.380 1.00 88.00 182 LEU A O 1
ATOM 1486 N N . HIS A 1 183 ? 25.714 0.996 -29.726 1.00 85.06 183 HIS A N 1
ATOM 1487 C CA . HIS A 1 183 ? 26.163 2.351 -30.101 1.00 85.06 183 HIS A CA 1
ATOM 1488 C C . HIS A 1 183 ? 25.676 2.825 -31.475 1.00 85.06 183 HIS A C 1
ATOM 1490 O O . HIS A 1 183 ? 25.582 4.029 -31.716 1.00 85.06 183 HIS A O 1
ATOM 1496 N N . HIS A 1 184 ? 25.361 1.906 -32.381 1.00 83.19 184 HIS A N 1
ATOM 1497 C CA . HIS A 1 184 ? 24.862 2.205 -33.725 1.00 83.19 184 HIS A CA 1
ATOM 1498 C C . HIS A 1 184 ? 23.646 1.327 -34.034 1.00 83.19 184 HIS A C 1
ATOM 1500 O O . HIS A 1 184 ? 23.707 0.521 -34.970 1.00 83.19 184 HIS A O 1
ATOM 1506 N N . PRO A 1 185 ? 22.582 1.417 -33.208 1.00 78.56 185 PRO A N 1
ATOM 1507 C CA . PRO A 1 185 ? 21.402 0.599 -33.406 1.00 78.56 185 PRO A CA 1
ATOM 1508 C C . PRO A 1 185 ? 20.887 0.824 -34.831 1.00 78.56 185 PRO A C 1
ATOM 1510 O O . PRO A 1 185 ? 20.819 1.974 -35.276 1.00 78.56 185 PRO A O 1
ATOM 1513 N N . PRO A 1 186 ? 20.576 -0.248 -35.572 1.00 69.50 186 PRO A N 1
ATOM 1514 C CA . PRO A 1 186 ? 20.023 -0.094 -36.904 1.00 69.50 186 PRO A CA 1
ATOM 1515 C C . PRO A 1 186 ? 18.719 0.712 -36.859 1.00 69.50 186 PRO A C 1
ATOM 1517 O O . PRO A 1 186 ? 17.943 0.587 -35.911 1.00 69.50 186 PRO A O 1
ATOM 1520 N N . GLU A 1 187 ? 18.490 1.547 -37.875 1.00 62.72 187 GLU A N 1
ATOM 1521 C CA . GLU A 1 187 ? 17.314 2.418 -37.931 1.00 62.72 187 GLU A CA 1
ATOM 1522 C C . GLU A 1 187 ? 16.018 1.604 -37.857 1.00 62.72 187 GLU A C 1
ATOM 1524 O O . GLU A 1 187 ? 15.910 0.512 -38.420 1.00 62.72 187 GLU A O 1
ATOM 1529 N N . THR A 1 188 ? 15.017 2.163 -37.180 1.00 56.81 188 THR A N 1
ATOM 1530 C CA . THR A 1 188 ? 13.720 1.542 -36.877 1.00 56.81 188 THR A CA 1
ATOM 1531 C C . THR A 1 188 ? 13.023 0.921 -38.098 1.00 56.81 188 THR A C 1
ATOM 1533 O O . THR A 1 188 ? 12.392 -0.134 -37.981 1.00 56.81 188 THR A O 1
ATOM 1536 N N . ASP A 1 189 ? 13.207 1.499 -39.284 1.00 51.59 189 ASP A N 1
ATOM 1537 C CA . ASP A 1 189 ? 12.591 1.033 -40.533 1.00 51.59 189 ASP A CA 1
ATOM 1538 C C . ASP A 1 189 ? 13.294 -0.184 -41.158 1.00 51.59 189 ASP A C 1
ATOM 1540 O O . ASP A 1 189 ? 12.734 -0.849 -42.029 1.00 51.59 189 ASP A O 1
ATOM 1544 N N . THR A 1 190 ? 14.511 -0.521 -40.717 1.00 50.28 190 THR A N 1
ATOM 1545 C CA . THR A 1 190 ? 15.311 -1.590 -41.341 1.00 50.28 190 THR A CA 1
ATOM 1546 C C . THR A 1 190 ? 14.978 -3.001 -40.840 1.00 50.28 190 THR A C 1
ATOM 1548 O O . THR A 1 190 ? 15.293 -3.969 -41.532 1.00 50.28 190 THR A O 1
ATOM 1551 N N . PHE A 1 191 ? 14.299 -3.142 -39.690 1.00 47.84 191 PHE A N 1
ATOM 1552 C CA . PHE A 1 191 ? 14.037 -4.447 -39.049 1.00 47.84 191 PHE A CA 1
ATOM 1553 C C . PHE A 1 191 ? 12.573 -4.698 -38.616 1.00 47.84 191 PHE A C 1
ATOM 1555 O O . PHE A 1 191 ? 12.268 -5.796 -38.147 1.00 47.84 191 PHE A O 1
ATOM 1562 N N . GLY A 1 192 ? 11.645 -3.741 -38.774 1.00 53.41 192 GLY A N 1
ATOM 1563 C CA . GLY A 1 192 ? 10.275 -3.835 -38.235 1.00 53.41 192 GLY A CA 1
ATOM 1564 C C . GLY A 1 192 ? 9.141 -3.689 -39.255 1.00 53.41 192 GLY A C 1
ATOM 1565 O O . GLY A 1 192 ? 9.221 -2.880 -40.169 1.00 53.41 192 GLY A O 1
ATOM 1566 N N . SER A 1 193 ? 8.047 -4.444 -39.075 1.00 58.47 193 SER A N 1
ATOM 1567 C CA . SER A 1 193 ? 6.751 -4.137 -39.705 1.00 58.47 193 SER A CA 1
ATOM 1568 C C . SER A 1 193 ? 6.002 -3.083 -38.880 1.00 58.47 193 SER A C 1
ATOM 1570 O O . SER A 1 193 ? 6.185 -3.029 -37.665 1.00 58.47 193 SER A O 1
ATOM 1572 N N . ALA A 1 194 ? 5.122 -2.288 -39.505 1.00 65.75 194 ALA A N 1
ATOM 1573 C CA . ALA A 1 194 ? 4.256 -1.329 -38.799 1.00 65.75 194 ALA A CA 1
ATOM 1574 C C . ALA A 1 194 ? 3.520 -1.975 -37.602 1.00 65.75 194 ALA A C 1
ATOM 1576 O O . ALA A 1 194 ? 3.483 -1.412 -36.515 1.00 65.75 194 ALA A O 1
ATOM 1577 N N . GLU A 1 195 ? 3.091 -3.232 -37.757 1.00 68.75 195 GLU A N 1
ATOM 1578 C CA . GLU A 1 195 ? 2.456 -4.041 -36.707 1.00 68.75 195 GLU A CA 1
ATOM 1579 C C . GLU A 1 195 ? 3.312 -4.220 -35.436 1.00 68.75 195 GLU A C 1
ATOM 1581 O O . GLU A 1 195 ? 2.775 -4.323 -34.334 1.00 68.75 195 GLU A O 1
ATOM 1586 N N . ALA A 1 196 ? 4.644 -4.289 -35.556 1.00 69.44 196 ALA A N 1
ATOM 1587 C CA . ALA A 1 196 ? 5.529 -4.420 -34.396 1.00 69.44 196 ALA A CA 1
ATOM 1588 C C . ALA A 1 196 ? 5.592 -3.119 -33.583 1.00 69.44 196 ALA A C 1
ATOM 1590 O O . ALA A 1 196 ? 5.681 -3.167 -32.355 1.00 69.44 196 ALA A O 1
ATOM 1591 N N . TYR A 1 197 ? 5.510 -1.975 -34.266 1.00 73.56 197 TYR A N 1
ATOM 1592 C CA . TYR A 1 197 ? 5.443 -0.662 -33.633 1.00 73.56 197 TYR A CA 1
ATOM 1593 C C . TYR A 1 197 ? 4.081 -0.422 -32.994 1.00 73.56 197 TYR A C 1
ATOM 1595 O O . TYR A 1 197 ? 4.040 -0.001 -31.842 1.00 73.56 197 TYR A O 1
ATOM 1603 N N . ASP A 1 198 ? 2.987 -0.771 -33.673 1.00 77.88 198 ASP A N 1
ATOM 1604 C CA . ASP A 1 198 ? 1.637 -0.696 -33.097 1.00 77.88 198 ASP A CA 1
ATOM 1605 C C . ASP A 1 198 ? 1.556 -1.523 -31.807 1.00 77.88 198 ASP A C 1
ATOM 1607 O O . ASP A 1 198 ? 1.158 -1.025 -30.755 1.00 77.88 198 ASP A O 1
ATOM 1611 N N . ARG A 1 199 ? 2.081 -2.757 -31.844 1.00 77.81 199 ARG A N 1
ATOM 1612 C CA . ARG A 1 199 ? 2.163 -3.618 -30.660 1.00 77.81 199 ARG A CA 1
ATOM 1613 C C . ARG A 1 199 ? 3.003 -3.009 -29.538 1.00 77.81 199 ARG A C 1
ATOM 1615 O O . ARG A 1 199 ? 2.665 -3.210 -28.373 1.00 77.81 199 ARG A O 1
ATOM 1622 N N . LEU A 1 200 ? 4.107 -2.327 -29.852 1.00 80.12 200 LEU A N 1
ATOM 1623 C CA . LEU A 1 200 ? 4.896 -1.634 -28.835 1.00 80.12 200 LEU A CA 1
ATOM 1624 C C . LEU A 1 200 ? 4.042 -0.555 -28.169 1.00 80.12 200 LEU A C 1
ATOM 1626 O O . LEU A 1 200 ? 3.930 -0.577 -26.947 1.00 80.12 200 LEU A O 1
ATOM 1630 N N . TRP A 1 201 ? 3.435 0.340 -28.953 1.00 81.19 201 TRP A N 1
ATOM 1631 C CA . TRP A 1 201 ? 2.645 1.462 -28.441 1.00 81.19 201 TRP A CA 1
ATOM 1632 C C . TRP A 1 201 ? 1.460 1.006 -27.587 1.00 81.19 201 TRP A C 1
ATOM 1634 O O . TRP A 1 201 ? 1.230 1.586 -26.529 1.00 81.19 201 TRP A O 1
ATOM 1644 N N . ASP A 1 202 ? 0.790 -0.083 -27.970 1.00 80.62 202 ASP A N 1
ATOM 1645 C CA . ASP A 1 202 ? -0.288 -0.697 -27.181 1.00 80.62 202 ASP A CA 1
ATOM 1646 C C . ASP A 1 202 ? 0.181 -1.230 -25.815 1.00 80.62 202 ASP A C 1
ATOM 1648 O O . ASP A 1 202 ? -0.617 -1.381 -24.886 1.00 80.62 202 ASP A O 1
ATOM 1652 N N . CYS A 1 203 ? 1.474 -1.536 -25.678 1.00 81.50 203 CYS A N 1
ATOM 1653 C CA . CYS A 1 203 ? 2.069 -2.043 -24.443 1.00 81.50 203 CYS A CA 1
ATOM 1654 C C . CYS A 1 203 ? 2.627 -0.942 -23.527 1.00 81.50 203 CYS A C 1
ATOM 1656 O O . CYS A 1 203 ? 3.001 -1.258 -22.395 1.00 81.50 203 CYS A O 1
ATOM 1658 N N . LEU A 1 204 ? 2.726 0.309 -23.992 1.00 86.69 204 LEU A N 1
ATOM 1659 C CA . LEU A 1 204 ? 3.270 1.412 -23.198 1.00 86.69 204 LEU A CA 1
ATOM 1660 C C . LEU A 1 204 ? 2.179 2.057 -22.335 1.00 86.69 204 LEU A C 1
ATOM 1662 O O . LEU A 1 204 ? 1.062 2.319 -22.780 1.00 86.69 204 LEU A O 1
ATOM 1666 N N . ASP A 1 205 ? 2.525 2.389 -21.097 1.00 88.94 205 ASP A N 1
ATOM 1667 C CA . ASP A 1 205 ? 1.661 3.178 -20.229 1.00 88.94 205 ASP A CA 1
ATOM 1668 C C . ASP A 1 205 ? 1.780 4.660 -20.604 1.00 88.94 205 ASP A C 1
ATOM 1670 O O . ASP A 1 205 ? 2.840 5.265 -20.454 1.00 88.94 205 ASP A O 1
ATOM 1674 N N . PHE A 1 206 ? 0.688 5.264 -21.074 1.00 90.88 206 PHE A N 1
ATOM 1675 C CA . PHE A 1 206 ? 0.644 6.701 -21.344 1.00 90.88 206 PHE A CA 1
ATOM 1676 C C . PHE A 1 206 ? 0.229 7.505 -20.106 1.00 90.88 206 PHE A C 1
ATOM 1678 O O . PHE A 1 206 ? -0.808 7.213 -19.487 1.00 90.88 206 PHE A O 1
ATOM 1685 N N . ILE A 1 207 ? 1.015 8.539 -19.797 1.00 91.88 207 ILE A N 1
ATOM 1686 C CA . ILE A 1 207 ? 0.800 9.508 -18.718 1.00 91.88 207 ILE A CA 1
ATOM 1687 C C . ILE A 1 207 ? 0.751 10.914 -19.343 1.00 91.88 207 ILE A C 1
ATOM 1689 O O . ILE A 1 207 ? 1.778 11.381 -19.843 1.00 91.88 207 ILE A O 1
ATOM 1693 N N . PRO A 1 208 ? -0.408 11.596 -19.341 1.00 93.19 208 PRO A N 1
ATOM 1694 C CA . PRO A 1 208 ? -0.541 12.916 -19.952 1.00 93.19 208 PRO A CA 1
ATOM 1695 C C . PRO A 1 208 ? 0.107 14.009 -19.096 1.00 93.19 208 PRO A C 1
ATOM 1697 O O . PRO A 1 208 ? 0.084 13.936 -17.865 1.00 93.19 208 PRO A O 1
ATOM 1700 N N . ASP A 1 209 ? 0.583 15.081 -19.733 1.00 90.81 209 ASP A N 1
ATOM 1701 C CA . ASP A 1 209 ? 1.112 16.257 -19.017 1.00 90.81 209 ASP A CA 1
ATOM 1702 C C . ASP A 1 209 ? 0.056 16.916 -18.125 1.00 90.81 209 ASP A C 1
ATOM 1704 O O . ASP A 1 209 ? 0.359 17.456 -17.060 1.00 90.81 209 ASP A O 1
ATOM 1708 N N . SER A 1 210 ? -1.209 16.826 -18.538 1.00 92.12 210 SER A N 1
ATOM 1709 C CA . SER A 1 210 ? -2.343 17.368 -17.800 1.00 92.12 210 SER A CA 1
ATOM 1710 C C . SER A 1 210 ? -2.618 16.641 -16.483 1.00 92.12 210 SER A C 1
ATOM 1712 O O . SER A 1 210 ? -3.393 17.156 -15.685 1.00 92.12 210 SER A O 1
ATOM 1714 N N . PHE A 1 211 ? -2.023 15.468 -16.224 1.00 93.81 211 PHE A N 1
ATOM 1715 C CA . PHE A 1 211 ? -2.288 14.686 -15.010 1.00 93.81 211 PHE A CA 1
ATOM 1716 C C . PHE A 1 211 ? -2.056 15.502 -13.729 1.00 93.81 211 PHE A C 1
ATOM 1718 O O . PHE A 1 211 ? -2.889 15.488 -12.824 1.00 93.81 211 PHE A O 1
ATOM 1725 N N . VAL A 1 212 ? -0.945 16.244 -13.666 1.00 93.38 212 VAL A N 1
ATOM 1726 C CA . VAL A 1 212 ? -0.599 17.056 -12.489 1.00 93.38 212 VAL A CA 1
ATOM 1727 C C . VAL A 1 212 ? -1.603 18.196 -12.308 1.00 93.38 212 VAL A C 1
ATOM 1729 O O . VAL A 1 212 ? -2.118 18.374 -11.208 1.00 93.38 212 VAL A O 1
ATOM 1732 N N . ALA A 1 213 ? -1.944 18.905 -13.388 1.00 93.69 213 ALA A N 1
ATOM 1733 C CA . ALA A 1 213 ? -2.928 19.986 -13.352 1.00 93.69 213 ALA A CA 1
ATOM 1734 C C . ALA A 1 213 ? -4.322 19.480 -12.934 1.00 93.69 213 ALA A C 1
ATOM 1736 O O . ALA A 1 213 ? -4.958 20.071 -12.067 1.00 93.69 213 ALA A O 1
ATOM 1737 N N . GLN A 1 214 ? -4.760 18.333 -13.463 1.00 94.75 214 GLN A N 1
ATOM 1738 C CA . GLN A 1 214 ? -6.026 17.702 -13.074 1.00 94.75 214 GLN A CA 1
ATOM 1739 C C . GLN A 1 214 ? -6.050 17.346 -11.582 1.00 94.75 214 GLN A C 1
ATOM 1741 O O . GLN A 1 214 ? -7.058 17.557 -10.911 1.00 94.75 214 GLN A O 1
ATOM 1746 N N . ALA A 1 215 ? -4.944 16.828 -11.038 1.00 94.25 215 ALA A N 1
ATOM 1747 C CA . ALA A 1 215 ? -4.846 16.535 -9.611 1.00 94.25 215 ALA A CA 1
ATOM 1748 C C . ALA A 1 215 ? -4.950 17.808 -8.747 1.00 94.25 215 ALA A C 1
ATOM 1750 O O . ALA A 1 215 ? -5.607 17.788 -7.706 1.00 94.25 215 ALA A O 1
ATOM 1751 N N . GLU A 1 216 ? -4.349 18.917 -9.182 1.00 93.81 216 GLU A N 1
ATOM 1752 C CA . GLU A 1 216 ? -4.425 20.213 -8.492 1.00 93.81 216 GLU A CA 1
ATOM 1753 C C . GLU A 1 216 ? -5.828 20.836 -8.554 1.00 93.81 216 GLU A C 1
ATOM 1755 O O . GLU A 1 216 ? -6.323 21.357 -7.551 1.00 93.81 216 GLU A O 1
ATOM 1760 N N . GLU A 1 217 ? -6.512 20.730 -9.692 1.00 94.88 217 GLU A N 1
ATOM 1761 C CA . GLU A 1 217 ? -7.901 21.176 -9.840 1.00 94.88 217 GLU A CA 1
ATOM 1762 C C . GLU A 1 217 ? -8.842 20.415 -8.896 1.00 94.88 217 GLU A C 1
ATOM 1764 O O . GLU A 1 217 ? -9.685 21.023 -8.229 1.00 94.88 217 GLU A O 1
ATOM 1769 N N . ILE A 1 218 ? -8.656 19.096 -8.764 1.00 94.12 218 ILE A N 1
ATOM 1770 C CA . ILE A 1 218 ? -9.439 18.248 -7.852 1.00 94.12 218 ILE A CA 1
ATOM 1771 C C . ILE A 1 218 ? -9.298 18.705 -6.395 1.00 94.12 218 ILE A C 1
ATOM 1773 O O . ILE A 1 218 ? -10.276 18.664 -5.642 1.00 94.12 218 ILE A O 1
ATOM 1777 N N . GLU A 1 219 ? -8.123 19.187 -5.982 1.00 90.19 219 GLU A N 1
ATOM 1778 C CA . GLU A 1 219 ? -7.918 19.689 -4.618 1.00 90.19 219 GLU A CA 1
ATOM 1779 C C . GLU A 1 219 ? -8.761 20.921 -4.283 1.00 90.19 219 GLU A C 1
ATOM 1781 O O . GLU A 1 219 ? -9.069 21.158 -3.110 1.00 90.19 219 GLU A O 1
ATOM 1786 N N . SER A 1 220 ? -9.183 21.672 -5.295 1.00 91.62 220 SER A N 1
ATOM 1787 C CA . SER A 1 220 ? -10.016 22.863 -5.121 1.00 91.62 220 SER A CA 1
ATOM 1788 C C . SER A 1 220 ? -11.515 22.539 -5.021 1.00 91.62 220 SER A C 1
ATOM 1790 O O . SER A 1 220 ? -12.311 23.421 -4.698 1.00 91.62 220 SER A O 1
ATOM 1792 N N . LEU A 1 221 ? -11.920 21.287 -5.269 1.00 92.69 221 LEU A N 1
ATOM 1793 C CA . LEU A 1 221 ? -13.324 20.867 -5.241 1.00 92.69 221 LEU A CA 1
ATOM 1794 C C . LEU A 1 221 ? -13.857 20.656 -3.807 1.00 92.69 221 LEU A C 1
ATOM 1796 O O . LEU A 1 221 ? -13.094 20.303 -2.900 1.00 92.69 221 LEU A O 1
ATOM 1800 N N . PRO A 1 222 ? -15.182 20.781 -3.587 1.00 91.19 222 PRO A N 1
ATOM 1801 C CA . PRO A 1 222 ? -15.826 20.382 -2.333 1.00 91.19 222 PRO A CA 1
ATOM 1802 C C . PRO A 1 222 ? -15.621 18.891 -2.018 1.00 91.19 222 PRO A C 1
ATOM 1804 O O . PRO A 1 222 ? -15.587 18.068 -2.929 1.00 91.19 222 PRO A O 1
ATOM 1807 N N . ASP A 1 223 ? -15.573 18.516 -0.732 1.00 85.69 223 ASP A N 1
ATOM 1808 C CA . ASP A 1 223 ? -15.188 17.166 -0.266 1.00 85.69 223 ASP A CA 1
ATOM 1809 C C . ASP A 1 223 ? -15.883 16.005 -1.013 1.00 85.69 223 ASP A C 1
ATOM 1811 O O . ASP A 1 223 ? -15.227 15.040 -1.397 1.00 85.69 223 ASP A O 1
ATOM 1815 N N . ALA A 1 224 ? -17.197 16.071 -1.258 1.00 85.62 224 ALA A N 1
ATOM 1816 C CA . ALA A 1 224 ? -17.920 14.984 -1.930 1.00 85.62 224 ALA A CA 1
ATOM 1817 C C . ALA A 1 224 ? -17.535 14.824 -3.415 1.00 85.62 224 ALA A C 1
ATOM 1819 O O . ALA A 1 224 ? -17.396 13.701 -3.908 1.00 85.62 224 ALA A O 1
ATOM 1820 N N . GLU A 1 225 ? -17.355 15.938 -4.125 1.00 90.69 225 GLU A N 1
ATOM 1821 C CA . GLU A 1 225 ? -16.953 15.956 -5.535 1.00 90.69 225 GLU A CA 1
ATOM 1822 C C . GLU A 1 225 ? -15.474 15.620 -5.682 1.00 90.69 225 GLU A C 1
ATOM 1824 O O . GLU A 1 225 ? -15.124 14.769 -6.500 1.00 90.69 225 GLU A O 1
ATOM 1829 N N . LYS A 1 226 ? -14.635 16.182 -4.807 1.00 90.50 226 LYS A N 1
ATOM 1830 C CA . LYS A 1 226 ? -13.216 15.859 -4.674 1.00 90.50 226 LYS A CA 1
ATOM 1831 C C . LYS A 1 226 ? -13.000 14.357 -4.533 1.00 90.50 226 LYS A C 1
ATOM 1833 O O . LYS A 1 226 ? -12.261 13.768 -5.314 1.00 90.50 226 LYS A O 1
ATOM 1838 N N . MET A 1 227 ? -13.689 13.715 -3.587 1.00 85.75 227 MET A N 1
ATOM 1839 C CA . MET A 1 227 ? -13.566 12.272 -3.352 1.00 85.75 227 MET A CA 1
ATOM 1840 C C . MET A 1 227 ? -13.910 11.445 -4.596 1.00 85.75 227 MET A C 1
ATOM 1842 O O . MET A 1 227 ? -13.260 10.434 -4.867 1.00 85.75 227 MET A O 1
ATOM 1846 N N . ARG A 1 228 ? -14.938 11.855 -5.350 1.00 87.06 228 ARG A N 1
ATOM 1847 C CA . ARG A 1 228 ? -15.360 11.170 -6.579 1.00 87.06 228 ARG A CA 1
ATOM 1848 C C . ARG A 1 228 ? -14.347 11.377 -7.705 1.00 87.06 228 ARG A C 1
ATOM 1850 O O . ARG A 1 228 ? -13.947 10.399 -8.331 1.00 87.06 228 ARG A O 1
ATOM 1857 N N . ALA A 1 229 ? -13.933 12.620 -7.938 1.00 90.75 229 ALA A N 1
ATOM 1858 C CA . ALA A 1 229 ? -13.006 12.984 -9.004 1.00 90.75 229 ALA A CA 1
ATOM 1859 C C . ALA A 1 229 ? -11.610 12.390 -8.770 1.00 90.75 229 ALA A C 1
ATOM 1861 O O . ALA A 1 229 ? -11.058 11.766 -9.672 1.00 90.75 229 ALA A O 1
ATOM 1862 N N . ALA A 1 230 ? -11.092 12.469 -7.539 1.00 90.19 230 ALA A N 1
ATOM 1863 C CA . ALA A 1 230 ? -9.829 11.844 -7.156 1.00 90.19 230 ALA A CA 1
ATOM 1864 C C . ALA A 1 230 ? -9.853 10.335 -7.426 1.00 90.19 230 ALA A C 1
ATOM 1866 O O . ALA A 1 230 ? -8.962 9.814 -8.085 1.00 90.19 230 ALA A O 1
ATOM 1867 N N . ARG A 1 231 ? -10.905 9.618 -7.003 1.00 84.88 231 ARG A N 1
ATOM 1868 C CA . ARG A 1 231 ? -11.021 8.172 -7.265 1.00 84.88 231 ARG A CA 1
ATOM 1869 C C . ARG A 1 231 ? -11.092 7.839 -8.755 1.00 84.88 231 ARG A C 1
ATOM 1871 O O . ARG A 1 231 ? -10.522 6.830 -9.154 1.00 84.88 231 ARG A O 1
ATOM 1878 N N . ALA A 1 232 ? -11.767 8.656 -9.562 1.00 83.44 232 ALA A N 1
ATOM 1879 C CA . ALA A 1 232 ? -11.833 8.459 -11.009 1.00 83.44 232 ALA A CA 1
ATOM 1880 C C . ALA A 1 232 ? -10.458 8.644 -11.671 1.00 83.44 232 ALA A C 1
ATOM 1882 O O . ALA A 1 232 ? -10.042 7.797 -12.460 1.00 83.44 232 ALA A O 1
ATOM 1883 N N . LEU A 1 233 ? -9.727 9.698 -11.293 1.00 90.75 233 LEU A N 1
ATOM 1884 C CA . LEU A 1 233 ? -8.385 9.964 -11.810 1.00 90.75 233 LEU A CA 1
ATOM 1885 C C . LEU A 1 233 ? -7.393 8.865 -11.396 1.00 90.75 233 LEU A C 1
ATOM 1887 O O . LEU A 1 233 ? -6.627 8.366 -12.220 1.00 90.75 233 LEU A O 1
ATOM 1891 N N . LEU A 1 234 ? -7.455 8.431 -10.135 1.00 85.38 234 LEU A N 1
ATOM 1892 C CA . LEU A 1 234 ? -6.654 7.319 -9.623 1.00 85.38 234 LEU A CA 1
ATOM 1893 C C . LEU A 1 234 ? -6.970 6.017 -10.357 1.00 85.38 234 LEU A C 1
ATOM 1895 O O . LEU A 1 234 ? -6.055 5.348 -10.818 1.00 85.38 234 LEU A O 1
ATOM 1899 N N . HIS A 1 235 ? -8.247 5.690 -10.559 1.00 81.81 235 HIS A N 1
ATOM 1900 C CA . HIS A 1 235 ? -8.636 4.495 -11.309 1.00 81.81 235 HIS A CA 1
ATOM 1901 C C . HIS A 1 235 ? -8.009 4.449 -12.712 1.00 81.81 235 HIS A C 1
ATOM 1903 O O . HIS A 1 235 ? -7.672 3.373 -13.204 1.00 81.81 235 HIS A O 1
ATOM 1909 N N . GLN A 1 236 ? -7.817 5.610 -13.339 1.00 85.75 236 GLN A N 1
ATOM 1910 C CA . GLN A 1 236 ? -7.230 5.713 -14.667 1.00 85.75 236 GLN A CA 1
ATOM 1911 C C . GLN A 1 236 ? -5.694 5.607 -14.675 1.00 85.75 236 GLN A C 1
ATOM 1913 O O . GLN A 1 236 ? -5.141 4.969 -15.575 1.00 85.75 236 GLN A O 1
ATOM 1918 N N . TYR A 1 237 ? -5.002 6.215 -13.702 1.00 88.62 237 TYR A N 1
ATOM 1919 C CA . TYR A 1 237 ? -3.545 6.425 -13.772 1.00 88.62 237 TYR A CA 1
ATOM 1920 C C . TYR A 1 237 ? -2.722 5.818 -12.628 1.00 88.62 237 TYR A C 1
ATOM 1922 O O . TYR A 1 237 ? -1.517 5.654 -12.805 1.00 88.62 237 TYR A O 1
ATOM 1930 N N . GLU A 1 238 ? -3.325 5.439 -11.496 1.00 83.50 238 GLU A N 1
ATOM 1931 C CA . GLU A 1 238 ? -2.627 4.877 -10.321 1.00 83.50 238 GLU A CA 1
ATOM 1932 C C . GLU A 1 238 ? -1.740 3.693 -10.723 1.00 83.50 238 GLU A C 1
ATOM 1934 O O . GLU A 1 238 ? -0.526 3.727 -10.538 1.00 83.50 238 GLU A O 1
ATOM 1939 N N . LEU A 1 239 ? -2.327 2.685 -11.372 1.00 78.75 239 LEU A N 1
ATOM 1940 C CA . LEU A 1 239 ? -1.601 1.492 -11.814 1.00 78.75 239 LEU A CA 1
ATOM 1941 C C . LEU A 1 239 ? -0.503 1.801 -12.831 1.00 78.75 239 LEU A C 1
ATOM 1943 O O . LEU A 1 239 ? 0.547 1.166 -12.811 1.00 78.75 239 LEU A O 1
ATOM 1947 N N . ARG A 1 240 ? -0.754 2.757 -13.729 1.00 85.12 240 ARG A N 1
ATOM 1948 C CA . ARG A 1 240 ? 0.195 3.144 -14.778 1.00 85.12 240 ARG A CA 1
ATOM 1949 C C . ARG A 1 240 ? 1.433 3.772 -14.161 1.00 85.12 240 ARG A C 1
ATOM 1951 O O . ARG A 1 240 ? 2.536 3.389 -14.511 1.00 85.12 240 ARG A O 1
ATOM 1958 N N . LEU A 1 241 ? 1.252 4.678 -13.203 1.00 83.25 241 LEU A N 1
ATOM 1959 C CA . LEU A 1 241 ? 2.351 5.321 -12.487 1.00 83.25 241 LEU A CA 1
ATOM 1960 C C . LEU A 1 241 ? 3.123 4.318 -11.626 1.00 83.25 241 LEU A C 1
ATOM 1962 O O . LEU A 1 241 ? 4.344 4.244 -11.724 1.00 83.25 241 LEU A O 1
ATOM 1966 N N . LEU A 1 242 ? 2.424 3.496 -10.838 1.00 77.12 242 LEU A N 1
ATOM 1967 C CA . LEU A 1 242 ? 3.053 2.542 -9.914 1.00 77.12 242 LEU A CA 1
ATOM 1968 C C . LEU A 1 242 ? 3.867 1.435 -10.610 1.00 77.12 242 LEU A C 1
ATOM 1970 O O . LEU A 1 242 ? 4.677 0.779 -9.957 1.00 77.12 242 LEU A O 1
ATOM 1974 N N . ARG A 1 243 ? 3.696 1.232 -11.922 1.00 75.00 243 ARG A N 1
ATOM 1975 C CA . ARG A 1 243 ? 4.549 0.343 -12.730 1.00 75.00 243 ARG A CA 1
ATOM 1976 C C . ARG A 1 243 ? 5.941 0.907 -13.002 1.00 75.00 243 ARG A C 1
ATOM 1978 O O . ARG A 1 243 ? 6.827 0.121 -13.324 1.00 75.00 243 ARG A O 1
ATOM 1985 N N . HIS A 1 244 ? 6.152 2.214 -12.837 1.00 76.31 244 HIS A N 1
ATOM 1986 C CA . HIS A 1 244 ? 7.408 2.904 -13.175 1.00 76.31 244 HIS A CA 1
ATOM 1987 C C . HIS A 1 244 ? 8.055 3.570 -11.946 1.00 76.31 244 HIS A C 1
ATOM 1989 O O . HIS A 1 244 ? 8.313 4.775 -11.959 1.00 76.31 244 HIS A O 1
ATOM 1995 N N . PRO A 1 245 ? 8.324 2.805 -10.871 1.00 65.50 245 PRO A N 1
ATOM 1996 C CA . PRO A 1 245 ? 8.667 3.339 -9.550 1.00 65.50 245 PRO A CA 1
ATOM 1997 C C . PRO A 1 245 ? 10.015 4.070 -9.466 1.00 65.50 245 PRO A C 1
ATOM 1999 O O . PRO A 1 245 ? 10.233 4.885 -8.578 1.00 65.50 245 PRO A O 1
ATOM 2002 N N . VAL A 1 246 ? 10.934 3.791 -10.395 1.00 65.50 246 VAL A N 1
ATOM 2003 C CA . VAL A 1 246 ? 12.313 4.322 -10.380 1.00 65.50 246 VAL A CA 1
ATOM 2004 C C . VAL A 1 246 ? 12.471 5.530 -11.320 1.00 65.50 246 VAL A C 1
ATOM 2006 O O . VAL A 1 246 ? 13.553 6.098 -11.458 1.00 65.50 246 VAL A O 1
ATOM 2009 N N . SER A 1 247 ? 11.402 5.947 -12.004 1.00 74.81 247 SER A N 1
ATOM 2010 C CA . SER A 1 247 ? 11.487 7.003 -13.013 1.00 74.81 247 SER A CA 1
ATOM 2011 C C . SER A 1 247 ? 11.543 8.400 -12.394 1.00 74.81 247 SER A C 1
ATOM 2013 O O . SER A 1 247 ? 10.535 8.930 -11.926 1.00 74.81 247 SER A O 1
ATOM 2015 N N . THR A 1 248 ? 12.698 9.060 -12.499 1.00 76.12 248 THR A N 1
ATOM 2016 C CA . THR A 1 248 ? 12.867 10.462 -12.079 1.00 76.12 248 THR A CA 1
ATOM 2017 C C . THR A 1 248 ? 12.025 11.438 -12.907 1.00 76.12 248 THR A C 1
ATOM 2019 O O . THR A 1 248 ? 11.633 12.497 -12.416 1.00 76.12 248 THR A O 1
ATOM 2022 N N . HIS A 1 249 ? 11.687 11.077 -14.149 1.00 80.69 249 HIS A N 1
ATOM 2023 C CA . HIS A 1 249 ? 10.819 11.873 -15.022 1.00 80.69 249 HIS A CA 1
ATOM 2024 C C . HIS A 1 249 ? 9.366 11.922 -14.535 1.00 80.69 249 HIS A C 1
ATOM 2026 O O . HIS A 1 249 ? 8.643 12.862 -14.854 1.00 80.69 249 HIS A O 1
ATOM 2032 N N . LEU A 1 250 ? 8.942 10.944 -13.729 1.00 83.94 250 LEU A N 1
ATOM 2033 C CA . LEU A 1 250 ? 7.588 10.873 -13.180 1.00 83.94 250 LEU A CA 1
ATOM 2034 C C . LEU A 1 250 ? 7.477 11.508 -11.792 1.00 83.94 250 LEU A C 1
ATOM 2036 O O . LEU A 1 250 ? 6.428 11.408 -11.155 1.00 83.94 250 LEU A O 1
ATOM 2040 N N . ASN A 1 251 ? 8.518 12.206 -11.325 1.00 85.19 251 ASN A N 1
ATOM 2041 C CA . ASN A 1 251 ? 8.557 12.720 -9.962 1.00 85.19 251 ASN A CA 1
ATOM 2042 C C . ASN A 1 251 ? 7.370 13.626 -9.613 1.00 85.19 251 ASN A C 1
ATOM 2044 O O . ASN A 1 251 ? 6.778 13.480 -8.544 1.00 85.19 251 ASN A O 1
ATOM 2048 N N . SER A 1 252 ? 7.000 14.535 -10.516 1.00 87.25 252 SER A N 1
ATOM 2049 C CA . SER A 1 252 ? 5.853 15.433 -10.338 1.00 87.25 252 SER A CA 1
ATOM 2050 C C . SER A 1 252 ? 4.524 14.674 -10.298 1.00 87.25 252 SER A C 1
ATOM 2052 O O . SER A 1 252 ? 3.669 14.983 -9.467 1.00 87.25 252 SER A O 1
ATOM 2054 N N . ALA A 1 253 ? 4.370 13.647 -11.136 1.00 90.06 253 ALA A N 1
ATOM 2055 C CA . ALA A 1 253 ? 3.184 12.802 -11.163 1.00 90.06 253 ALA A CA 1
ATOM 2056 C C . ALA A 1 253 ? 3.056 11.971 -9.876 1.00 90.06 253 ALA A C 1
ATOM 2058 O O . ALA A 1 253 ? 1.985 11.932 -9.279 1.00 90.06 253 ALA A O 1
ATOM 2059 N N . PHE A 1 254 ? 4.144 11.390 -9.369 1.00 87.12 254 PHE A N 1
ATOM 2060 C CA . PHE A 1 254 ? 4.133 10.712 -8.069 1.00 87.12 254 PHE A CA 1
ATOM 2061 C C . PHE A 1 254 ? 3.803 11.663 -6.914 1.00 87.12 254 PHE A C 1
ATOM 2063 O O . PHE A 1 254 ? 3.014 11.314 -6.036 1.00 87.12 254 PHE A O 1
ATOM 2070 N N . CYS A 1 255 ? 4.322 12.894 -6.937 1.00 86.38 255 CYS A N 1
ATOM 2071 C CA . CYS A 1 255 ? 3.946 13.913 -5.958 1.00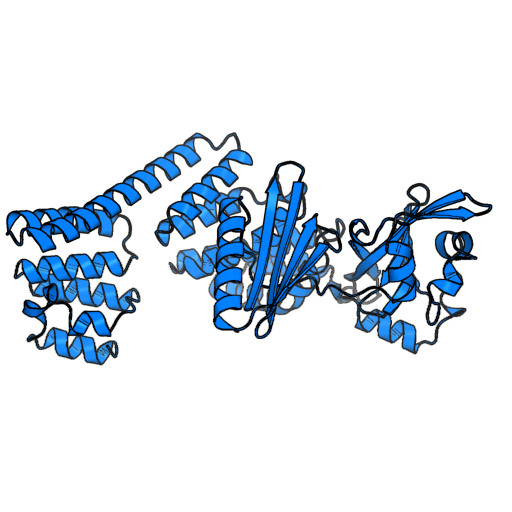 86.38 255 CYS A CA 1
ATOM 2072 C C . CYS A 1 255 ? 2.443 14.226 -5.994 1.00 86.38 255 CYS A C 1
ATOM 2074 O O . CYS A 1 255 ? 1.806 14.295 -4.942 1.00 86.38 255 CYS A O 1
ATOM 2076 N N . ALA A 1 256 ? 1.867 14.392 -7.186 1.00 90.81 256 ALA A N 1
ATOM 2077 C CA . ALA A 1 256 ? 0.429 14.591 -7.358 1.00 90.81 256 ALA A CA 1
ATOM 2078 C C . ALA A 1 256 ? -0.383 13.371 -6.883 1.00 90.81 256 ALA A C 1
ATOM 2080 O O . ALA A 1 256 ? -1.381 13.529 -6.181 1.00 90.81 256 ALA A O 1
ATOM 2081 N N . LEU A 1 257 ? 0.088 12.159 -7.182 1.00 89.81 257 LEU A N 1
ATOM 2082 C CA . LEU A 1 257 ? -0.538 10.902 -6.778 1.00 89.81 257 LEU A CA 1
ATOM 2083 C C . LEU A 1 257 ? -0.636 10.776 -5.250 1.00 89.81 257 LEU A C 1
ATOM 2085 O O . LEU A 1 257 ? -1.710 10.505 -4.714 1.00 89.81 257 LEU A O 1
ATOM 2089 N N . VAL A 1 258 ? 0.457 11.050 -4.533 1.00 87.44 258 VAL A N 1
ATOM 2090 C CA . VAL A 1 258 ? 0.454 11.011 -3.063 1.00 87.44 258 VAL A CA 1
ATOM 2091 C C . VAL A 1 258 ? -0.427 12.108 -2.464 1.00 87.44 258 VAL A C 1
ATOM 2093 O O . VAL A 1 258 ? -1.140 11.853 -1.492 1.00 87.44 258 VAL A O 1
ATOM 2096 N N . LYS A 1 259 ? -0.426 13.321 -3.036 1.00 88.81 259 LYS A N 1
ATOM 2097 C CA . LYS A 1 259 ? -1.329 14.397 -2.590 1.00 88.81 259 LYS A CA 1
ATOM 2098 C C . LYS A 1 259 ? -2.792 13.950 -2.655 1.00 88.81 259 LYS A C 1
ATOM 2100 O O . LYS A 1 259 ? -3.501 14.107 -1.662 1.00 88.81 259 LYS A O 1
ATOM 2105 N N . LEU A 1 260 ? -3.203 13.300 -3.748 1.00 91.75 260 LEU A N 1
ATOM 2106 C CA . LEU A 1 260 ? -4.554 12.746 -3.889 1.00 91.75 260 LEU A CA 1
ATOM 2107 C C . LEU A 1 260 ? -4.868 11.708 -2.801 1.00 91.75 260 LEU A C 1
ATOM 2109 O O . LEU A 1 260 ? -5.940 11.768 -2.198 1.00 91.75 260 LEU A O 1
ATOM 2113 N N . TYR A 1 261 ? -3.945 10.788 -2.496 1.00 91.06 261 TYR A N 1
ATOM 2114 C CA . TYR A 1 261 ? -4.131 9.822 -1.403 1.00 91.06 261 TYR A CA 1
ATOM 2115 C C . TYR A 1 261 ? -4.315 10.507 -0.047 1.00 91.06 261 TYR A C 1
ATOM 2117 O O . TYR A 1 261 ? -5.259 10.198 0.686 1.00 91.06 261 TYR A O 1
ATOM 2125 N N . CYS A 1 262 ? -3.447 11.466 0.280 1.00 88.88 262 CYS A N 1
ATOM 2126 C CA . CYS A 1 262 ? -3.516 12.228 1.526 1.00 88.88 262 CYS A CA 1
ATOM 2127 C C . CYS A 1 262 ? -4.824 13.020 1.638 1.00 88.88 262 CYS A C 1
ATOM 2129 O O . CYS A 1 262 ? -5.415 13.102 2.719 1.00 88.88 262 CYS A O 1
ATOM 2131 N N . SER A 1 263 ? -5.302 13.569 0.526 1.00 89.62 263 SER A N 1
ATOM 2132 C CA . SER A 1 263 ? -6.549 14.323 0.472 1.00 89.62 263 SER A CA 1
ATOM 2133 C C . SER A 1 263 ? -7.770 13.433 0.685 1.00 89.62 263 SER A C 1
ATOM 2135 O O . SER A 1 263 ? -8.581 13.703 1.576 1.00 89.62 263 SER A O 1
ATOM 2137 N N . LEU A 1 264 ? -7.837 12.293 -0.015 1.00 90.06 264 LEU A N 1
ATOM 2138 C CA . LEU A 1 264 ? -8.864 11.269 0.203 1.00 90.06 264 LEU A CA 1
ATOM 2139 C C . LEU A 1 264 ? -8.896 10.808 1.661 1.00 90.06 264 LEU A C 1
ATOM 2141 O O . LEU A 1 264 ? -9.959 10.730 2.284 1.00 90.06 264 LEU A O 1
ATOM 2145 N N . ALA A 1 265 ? -7.725 10.524 2.223 1.00 90.69 265 ALA A N 1
ATOM 2146 C CA . ALA A 1 265 ? -7.605 10.088 3.599 1.00 90.69 265 ALA A CA 1
ATOM 2147 C C . ALA A 1 265 ? -8.035 11.185 4.587 1.00 90.69 265 ALA A C 1
ATOM 2149 O O . ALA A 1 265 ? -8.727 10.895 5.561 1.00 90.69 265 ALA A O 1
ATOM 2150 N N . THR A 1 266 ? -7.721 12.454 4.320 1.00 90.38 266 THR A N 1
ATOM 2151 C CA . THR A 1 266 ? -8.170 13.589 5.144 1.00 90.38 266 THR A CA 1
ATOM 2152 C C . THR A 1 266 ? -9.693 13.722 5.143 1.00 90.38 266 THR A C 1
ATOM 2154 O O . THR A 1 266 ? -10.298 13.847 6.211 1.00 90.38 266 THR A O 1
ATOM 2157 N N . SER A 1 267 ? -10.337 13.632 3.978 1.00 89.94 267 SER A N 1
ATOM 2158 C CA . SER A 1 267 ? -11.801 13.649 3.877 1.00 89.94 267 SER A CA 1
ATOM 2159 C C . SER A 1 267 ? -12.447 12.446 4.578 1.00 89.94 267 SER A C 1
ATOM 2161 O O . SER A 1 267 ? -13.473 12.602 5.239 1.00 89.94 267 SER A O 1
ATOM 2163 N N . LEU A 1 268 ? -11.838 11.257 4.515 1.00 87.69 268 LEU A N 1
ATOM 2164 C CA . LEU A 1 268 ? -12.306 10.070 5.247 1.00 87.69 268 LEU A CA 1
ATOM 2165 C C . LEU A 1 268 ? -12.154 10.216 6.765 1.00 87.69 268 LEU A C 1
ATOM 2167 O O . LEU A 1 268 ? -13.056 9.832 7.507 1.00 87.69 268 LEU A O 1
ATOM 2171 N N . LYS A 1 269 ? -11.065 10.828 7.241 1.00 87.25 269 LYS A N 1
ATOM 2172 C CA . LYS A 1 269 ? -10.868 11.131 8.668 1.00 87.25 269 LYS A CA 1
ATOM 2173 C C . LYS A 1 269 ? -11.929 12.081 9.214 1.00 87.25 269 LYS A C 1
ATOM 2175 O O . LYS A 1 269 ? -12.362 11.892 10.345 1.00 87.25 269 LYS A O 1
ATOM 2180 N N . ARG A 1 270 ? -12.376 13.069 8.426 1.00 87.38 270 ARG A N 1
ATOM 2181 C CA . ARG A 1 270 ? -13.499 13.956 8.804 1.00 87.38 270 ARG A CA 1
ATOM 2182 C C . ARG A 1 270 ? -14.821 13.203 8.957 1.00 87.38 270 ARG A C 1
ATOM 2184 O O . ARG A 1 270 ? -15.688 13.650 9.693 1.00 87.38 270 ARG A O 1
ATOM 2191 N N . GLN A 1 271 ? -14.958 12.069 8.273 1.00 84.94 271 GLN A N 1
ATOM 2192 C CA . GLN A 1 271 ? -16.091 11.149 8.394 1.00 84.94 271 GLN A CA 1
ATOM 2193 C C . GLN A 1 271 ? -15.842 10.046 9.440 1.00 84.94 271 GLN A C 1
ATOM 2195 O O . GLN A 1 271 ? -16.580 9.068 9.458 1.00 84.94 271 GLN A O 1
ATOM 2200 N N . GLU A 1 272 ? -14.781 10.154 10.250 1.00 77.81 272 GLU A N 1
ATOM 2201 C CA . GLU A 1 272 ? -14.365 9.161 11.259 1.00 77.81 272 GLU A CA 1
ATOM 2202 C C . GLU A 1 272 ? -14.046 7.761 10.690 1.00 77.81 272 GLU A C 1
ATOM 2204 O O . GLU A 1 272 ? -13.925 6.774 11.413 1.00 77.81 272 GLU A O 1
ATOM 2209 N N . ARG A 1 273 ? -13.819 7.658 9.376 1.00 80.00 273 ARG A N 1
ATOM 2210 C CA . ARG A 1 273 ? -13.499 6.403 8.672 1.00 80.00 273 ARG A CA 1
ATOM 2211 C C . ARG A 1 273 ? -11.994 6.139 8.677 1.00 80.00 273 ARG A C 1
ATOM 2213 O O . ARG A 1 273 ? -11.353 6.068 7.627 1.00 80.00 273 ARG A O 1
ATOM 2220 N N . TYR A 1 274 ? -11.417 6.006 9.871 1.00 79.88 274 TYR A N 1
ATOM 2221 C CA . TYR A 1 274 ? -9.963 5.920 10.070 1.00 79.88 274 TYR A CA 1
ATOM 2222 C C . TYR A 1 274 ? -9.308 4.698 9.420 1.00 79.88 274 TYR A C 1
ATOM 2224 O O . TYR A 1 274 ? -8.181 4.812 8.951 1.00 79.88 274 TYR A O 1
ATOM 2232 N N . ALA A 1 275 ? -9.999 3.556 9.344 1.00 74.38 275 ALA A N 1
ATOM 2233 C CA . ALA A 1 275 ? -9.470 2.353 8.692 1.00 74.38 275 ALA A CA 1
ATOM 2234 C C . ALA A 1 275 ? -9.257 2.566 7.187 1.00 74.38 275 ALA A C 1
ATOM 2236 O O . ALA A 1 275 ? -8.198 2.261 6.650 1.00 74.38 275 ALA A O 1
ATOM 2237 N N . GLU A 1 276 ? -10.241 3.158 6.509 1.00 80.06 276 GLU A N 1
ATOM 2238 C CA . GLU A 1 276 ? -10.122 3.467 5.084 1.00 80.06 276 GLU A CA 1
ATOM 2239 C C . GLU A 1 276 ? -9.124 4.595 4.834 1.00 80.06 276 GLU A C 1
ATOM 2241 O O . GLU A 1 276 ? -8.381 4.550 3.857 1.00 80.06 276 GLU A O 1
ATOM 2246 N N . ALA A 1 277 ? -9.081 5.596 5.717 1.00 86.31 277 ALA A N 1
ATOM 2247 C CA . ALA A 1 277 ? -8.084 6.656 5.637 1.00 86.31 277 ALA A CA 1
ATOM 2248 C C . ALA A 1 277 ? -6.656 6.107 5.766 1.00 86.31 277 ALA A C 1
ATOM 2250 O O . ALA A 1 277 ? -5.795 6.479 4.970 1.00 86.31 277 ALA A O 1
ATOM 2251 N N . ALA A 1 278 ? -6.423 5.199 6.721 1.00 81.00 278 ALA A N 1
ATOM 2252 C CA . ALA A 1 278 ? -5.141 4.522 6.885 1.00 81.00 278 ALA A CA 1
ATOM 2253 C C . ALA A 1 278 ? -4.765 3.758 5.612 1.00 81.00 278 ALA A C 1
ATOM 2255 O O . ALA A 1 278 ? -3.680 3.976 5.092 1.00 81.00 278 ALA A O 1
ATOM 2256 N N . ALA A 1 279 ? -5.691 2.980 5.041 1.00 79.38 279 ALA A N 1
ATOM 2257 C CA . ALA A 1 279 ? -5.442 2.234 3.807 1.00 79.38 279 ALA A CA 1
ATOM 2258 C C . ALA A 1 279 ? -5.040 3.141 2.626 1.00 79.38 279 ALA A C 1
ATOM 2260 O O . ALA A 1 279 ? -4.161 2.787 1.844 1.00 79.38 279 ALA A O 1
ATOM 2261 N N . TRP A 1 280 ? -5.649 4.325 2.491 1.00 84.31 280 TRP A N 1
ATOM 2262 C CA . TRP A 1 280 ? -5.236 5.304 1.477 1.00 84.31 280 TRP A CA 1
ATOM 2263 C C . TRP A 1 280 ? -3.851 5.889 1.756 1.00 84.31 280 TRP A C 1
ATOM 2265 O O . TRP A 1 280 ? -3.051 6.010 0.836 1.00 84.31 280 TRP A O 1
ATOM 2275 N N . MET A 1 281 ? -3.545 6.225 3.008 1.00 85.50 281 MET A N 1
ATOM 2276 C CA . MET A 1 281 ? -2.228 6.743 3.394 1.00 85.50 281 MET A CA 1
ATOM 2277 C C . MET A 1 281 ? -1.120 5.688 3.251 1.00 85.50 281 MET A C 1
ATOM 2279 O O . MET A 1 281 ? -0.003 6.029 2.872 1.00 85.50 281 MET A O 1
ATOM 2283 N N . GLU A 1 282 ? -1.419 4.411 3.493 1.00 80.19 282 GLU A N 1
ATOM 2284 C CA . GLU A 1 282 ? -0.478 3.301 3.306 1.00 80.19 282 GLU A CA 1
ATOM 2285 C C . GLU A 1 282 ? -0.096 3.117 1.834 1.00 80.19 282 GLU A C 1
ATOM 2287 O O . GLU A 1 282 ? 1.048 2.779 1.540 1.00 80.19 282 GLU A O 1
ATOM 2292 N N . ARG A 1 283 ? -0.987 3.436 0.884 1.00 81.25 283 ARG A N 1
ATOM 2293 C CA . ARG A 1 283 ? -0.632 3.448 -0.549 1.00 81.25 283 ARG A CA 1
ATOM 2294 C C . ARG A 1 283 ? 0.469 4.447 -0.868 1.00 81.25 283 ARG A C 1
ATOM 2296 O O . ARG A 1 283 ? 1.281 4.188 -1.750 1.00 81.25 283 ARG A O 1
ATOM 2303 N N . SER A 1 284 ? 0.533 5.566 -0.151 1.00 80.38 284 SER A N 1
ATOM 2304 C CA . SER A 1 284 ? 1.613 6.537 -0.316 1.00 80.38 284 SER A CA 1
ATOM 2305 C C . SER A 1 284 ? 2.966 5.959 0.073 1.00 80.38 284 SER A C 1
ATOM 2307 O O . SER A 1 284 ? 3.970 6.346 -0.521 1.00 80.38 284 SER A O 1
ATOM 2309 N N . LEU A 1 285 ? 3.005 5.017 1.027 1.00 75.62 285 LEU A N 1
ATOM 2310 C CA . LEU A 1 285 ? 4.253 4.379 1.438 1.00 75.62 285 LEU A CA 1
ATOM 2311 C C . LEU A 1 285 ? 4.933 3.713 0.251 1.00 75.62 285 LEU A C 1
ATOM 2313 O O . LEU A 1 285 ? 6.134 3.874 0.130 1.00 75.62 285 LEU A O 1
ATOM 2317 N N . LEU A 1 286 ? 4.175 3.117 -0.678 1.00 69.12 286 LEU A N 1
ATOM 2318 C CA . LEU A 1 286 ? 4.711 2.532 -1.912 1.00 69.12 286 LEU A CA 1
ATOM 2319 C C . LEU A 1 286 ? 5.629 3.485 -2.673 1.00 69.12 286 LEU A C 1
ATOM 2321 O O . LEU A 1 286 ? 6.618 3.050 -3.237 1.00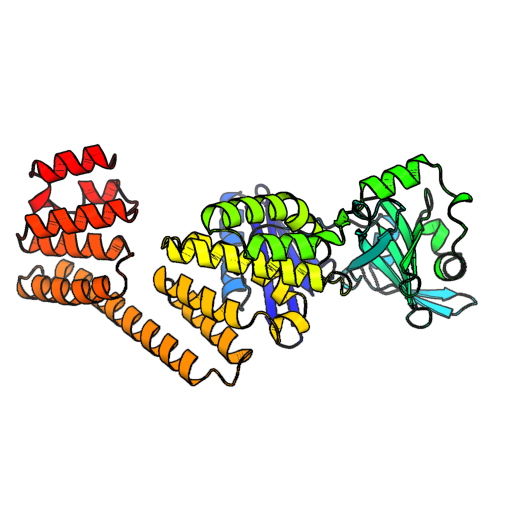 69.12 286 LEU A O 1
ATOM 2325 N N . ILE A 1 287 ? 5.287 4.769 -2.705 1.00 71.62 287 ILE A N 1
ATOM 2326 C CA . ILE A 1 287 ? 6.017 5.798 -3.449 1.00 71.62 287 ILE A CA 1
ATOM 2327 C C . ILE A 1 287 ? 7.157 6.336 -2.585 1.00 71.62 287 ILE A C 1
ATOM 2329 O O . ILE A 1 287 ? 8.287 6.479 -3.044 1.00 71.62 287 ILE A O 1
ATOM 2333 N N . VAL A 1 288 ? 6.884 6.583 -1.301 1.00 66.75 288 VAL A N 1
ATOM 2334 C CA . VAL A 1 288 ? 7.877 7.079 -0.336 1.00 66.75 288 VAL A CA 1
ATOM 2335 C C . VAL A 1 288 ? 9.053 6.118 -0.200 1.00 66.75 288 VAL A C 1
ATOM 2337 O O . VAL A 1 288 ? 10.199 6.544 -0.058 1.00 66.75 288 VAL A O 1
ATOM 2340 N N . THR A 1 289 ? 8.792 4.820 -0.269 1.00 62.47 289 THR A N 1
ATOM 2341 C CA . THR A 1 289 ? 9.806 3.784 -0.121 1.00 62.47 289 THR A CA 1
ATOM 2342 C C . THR A 1 289 ? 10.765 3.702 -1.308 1.00 62.47 289 THR A C 1
ATOM 2344 O O . THR A 1 289 ? 11.914 3.329 -1.093 1.00 62.47 289 THR A O 1
ATOM 2347 N N . GLN A 1 290 ? 10.349 4.132 -2.503 1.00 62.06 290 GLN A N 1
ATOM 2348 C CA . GLN A 1 290 ? 11.092 3.961 -3.763 1.00 62.06 290 GLN A CA 1
ATOM 2349 C C . GLN A 1 290 ? 12.250 4.943 -3.966 1.00 62.06 290 GLN A C 1
ATOM 2351 O O . GLN A 1 290 ? 13.135 4.702 -4.783 1.00 62.06 290 GLN A O 1
ATOM 2356 N N . SER A 1 291 ? 12.263 6.082 -3.268 1.00 59.66 291 SER A N 1
ATOM 2357 C CA . SER A 1 291 ? 13.335 7.068 -3.431 1.00 59.66 291 SER A CA 1
ATOM 2358 C C . SER A 1 291 ? 13.573 7.885 -2.171 1.00 59.66 291 SER A C 1
ATOM 2360 O O . SER A 1 291 ? 12.642 8.373 -1.527 1.00 59.66 291 SER A O 1
ATOM 2362 N N . GLN A 1 292 ? 14.850 8.123 -1.870 1.00 58.88 292 GLN A N 1
ATOM 2363 C CA . GLN A 1 292 ? 15.289 8.979 -0.765 1.00 58.88 292 GLN A CA 1
ATOM 2364 C C . GLN A 1 292 ? 14.726 10.409 -0.862 1.00 58.88 292 GLN A C 1
ATOM 2366 O O . GLN A 1 292 ? 14.489 11.060 0.160 1.00 58.88 292 GLN A O 1
ATOM 2371 N N . ILE A 1 293 ? 14.456 10.879 -2.086 1.00 63.34 293 ILE A N 1
ATOM 2372 C CA . ILE A 1 293 ? 13.841 12.187 -2.357 1.00 63.34 293 ILE A CA 1
ATOM 2373 C C . ILE A 1 293 ? 12.451 12.266 -1.710 1.00 63.34 293 ILE A C 1
ATOM 2375 O O . ILE A 1 293 ? 12.096 13.271 -1.091 1.00 63.34 293 ILE A O 1
ATOM 2379 N N . TYR A 1 294 ? 11.678 11.184 -1.790 1.00 65.44 294 TYR A N 1
ATOM 2380 C CA . TYR A 1 294 ? 10.333 11.122 -1.228 1.00 65.44 294 TYR A CA 1
ATOM 2381 C C . TYR A 1 294 ? 10.335 10.924 0.289 1.00 65.44 294 TYR A C 1
ATOM 2383 O O . TYR A 1 294 ? 9.471 11.476 0.972 1.00 65.44 294 TYR A O 1
ATOM 2391 N N . ARG A 1 295 ? 11.330 10.211 0.835 1.00 61.62 295 ARG A N 1
ATOM 2392 C CA . ARG A 1 295 ? 11.451 9.962 2.284 1.00 61.62 295 ARG A CA 1
ATOM 2393 C C . ARG A 1 295 ? 11.693 11.224 3.107 1.00 61.62 295 ARG A C 1
ATOM 2395 O O . ARG A 1 295 ? 11.227 11.297 4.235 1.00 61.62 295 ARG A O 1
ATOM 2402 N N . THR A 1 296 ? 12.418 12.202 2.566 1.00 57.31 296 THR A N 1
ATOM 2403 C CA . THR A 1 296 ? 12.960 13.320 3.360 1.00 57.31 296 THR A CA 1
ATOM 2404 C C . THR A 1 296 ? 12.206 14.639 3.205 1.00 57.31 296 THR A C 1
ATOM 2406 O O . THR A 1 296 ? 12.249 15.456 4.119 1.00 57.31 296 THR A O 1
ATOM 2409 N N . THR A 1 297 ? 11.515 14.868 2.079 1.00 56.12 297 THR A N 1
ATOM 2410 C CA . THR A 1 297 ? 11.098 16.240 1.716 1.00 56.12 297 THR A CA 1
ATOM 2411 C C . THR A 1 297 ? 9.583 16.459 1.634 1.00 56.12 297 THR A C 1
ATOM 2413 O O . THR A 1 297 ? 9.123 17.540 1.986 1.00 56.12 297 THR A O 1
ATOM 2416 N N . LEU A 1 298 ? 8.781 15.476 1.196 1.00 58.81 298 LEU A N 1
ATOM 2417 C CA . LEU A 1 298 ? 7.340 15.696 0.952 1.00 58.81 298 LEU A CA 1
ATOM 2418 C C . LEU A 1 298 ? 6.389 14.914 1.867 1.00 58.81 298 LEU A C 1
ATOM 2420 O O . LEU A 1 298 ? 5.225 15.291 1.984 1.00 58.81 298 LEU A O 1
ATOM 2424 N N . PHE A 1 299 ? 6.843 13.818 2.479 1.00 68.56 299 PHE A N 1
ATOM 2425 C CA . PHE A 1 299 ? 5.918 12.789 2.969 1.00 68.56 299 PHE A CA 1
ATOM 2426 C C . PHE A 1 299 ? 6.160 12.321 4.397 1.00 68.56 299 PHE A C 1
ATOM 2428 O O . PHE A 1 299 ? 5.515 11.376 4.846 1.00 68.56 299 PHE A O 1
ATOM 2435 N N . VAL A 1 300 ? 7.032 13.001 5.142 1.00 75.12 300 VAL A N 1
ATOM 2436 C CA . VAL A 1 300 ? 7.280 12.668 6.550 1.00 75.12 300 VAL A CA 1
ATOM 2437 C C . VAL A 1 300 ? 5.973 12.737 7.353 1.00 75.12 300 VAL A C 1
ATOM 2439 O O . VAL A 1 300 ? 5.676 11.834 8.134 1.00 75.12 300 VAL A O 1
ATOM 2442 N N . ASP A 1 301 ? 5.107 13.706 7.044 1.00 82.94 301 ASP A N 1
ATOM 2443 C CA . ASP A 1 301 ? 3.788 13.859 7.667 1.00 82.94 301 ASP A CA 1
ATOM 2444 C C . ASP A 1 301 ? 2.866 12.644 7.488 1.00 82.94 301 ASP A C 1
ATOM 2446 O O . ASP A 1 301 ? 1.991 12.421 8.325 1.00 82.94 301 ASP A O 1
ATOM 2450 N N . ILE A 1 302 ? 3.058 11.818 6.452 1.00 87.44 302 ILE A N 1
ATOM 2451 C CA . ILE A 1 302 ? 2.249 10.609 6.234 1.00 87.44 302 ILE A CA 1
ATOM 2452 C C . ILE A 1 302 ? 2.413 9.644 7.404 1.00 87.44 302 ILE A C 1
ATOM 2454 O O . ILE A 1 302 ? 1.417 9.105 7.886 1.00 87.44 302 ILE A O 1
ATOM 2458 N N . TYR A 1 303 ? 3.633 9.480 7.920 1.00 86.88 303 TYR A N 1
ATOM 2459 C CA . TYR A 1 303 ? 3.889 8.625 9.078 1.00 86.88 303 TYR A CA 1
ATOM 2460 C C . TYR A 1 303 ? 3.155 9.130 10.324 1.00 86.88 303 TYR A C 1
ATOM 2462 O O . TYR A 1 303 ? 2.521 8.349 11.035 1.00 86.88 303 TYR A O 1
ATOM 2470 N N . MET A 1 304 ? 3.145 10.443 10.559 1.00 88.81 304 MET A N 1
ATOM 2471 C CA . MET A 1 304 ? 2.366 11.029 11.651 1.00 88.81 304 MET A CA 1
ATOM 2472 C C . MET A 1 304 ? 0.862 10.780 11.456 1.00 88.81 304 MET A C 1
ATOM 2474 O O . MET A 1 304 ? 0.170 10.357 12.383 1.00 88.81 304 MET A O 1
ATOM 2478 N N . GLN A 1 305 ? 0.338 10.995 10.247 1.00 89.75 305 GLN A N 1
ATOM 2479 C CA . GLN A 1 305 ? -1.082 10.790 9.955 1.00 89.75 305 GLN A CA 1
ATOM 2480 C C . GLN A 1 305 ? -1.509 9.320 10.092 1.00 89.75 305 GLN A C 1
ATOM 2482 O O . GLN A 1 305 ? -2.586 9.055 10.639 1.00 89.75 305 GLN A O 1
ATOM 2487 N N . LEU A 1 306 ? -0.669 8.381 9.650 1.00 88.50 306 LEU A N 1
ATOM 2488 C CA . LEU A 1 306 ? -0.854 6.941 9.836 1.00 88.50 306 LEU A CA 1
ATOM 2489 C C . LEU A 1 306 ? -0.838 6.572 11.311 1.00 88.50 306 LEU A C 1
ATOM 2491 O O . LEU A 1 306 ? -1.748 5.886 11.773 1.00 88.50 306 LEU A O 1
ATOM 2495 N N . SER A 1 307 ? 0.121 7.099 12.075 1.00 87.75 307 SER A N 1
ATOM 2496 C CA . SER A 1 307 ? 0.174 6.876 13.516 1.00 87.75 307 SER A CA 1
ATOM 2497 C C . SER A 1 307 ? -1.120 7.297 14.210 1.00 87.75 307 SER A C 1
ATOM 2499 O O . SER A 1 307 ? -1.653 6.540 15.024 1.00 87.75 307 SER A O 1
ATOM 2501 N N . LEU A 1 308 ? -1.665 8.463 13.849 1.00 87.25 308 LEU A N 1
ATOM 2502 C CA . LEU A 1 308 ? -2.933 8.955 14.386 1.00 87.25 308 LEU A CA 1
ATOM 2503 C C . LEU A 1 308 ? -4.118 8.067 13.984 1.00 87.25 308 LEU A C 1
ATOM 2505 O O . LEU A 1 308 ? -5.000 7.826 14.806 1.00 87.25 308 LEU A O 1
ATOM 2509 N N . CYS A 1 309 ? -4.157 7.563 12.747 1.00 84.88 309 CYS A N 1
ATOM 2510 C CA . CYS A 1 309 ? -5.210 6.637 12.325 1.00 84.88 309 CYS A CA 1
ATOM 2511 C C . CYS A 1 309 ? -5.115 5.308 13.088 1.00 84.88 309 CYS A C 1
ATOM 2513 O O . CYS A 1 309 ? -6.112 4.862 13.651 1.00 84.88 309 CYS A O 1
ATOM 2515 N N . CYS A 1 310 ? -3.922 4.717 13.192 1.00 81.00 310 CYS A N 1
ATOM 2516 C CA . CYS A 1 310 ? -3.686 3.495 13.964 1.00 81.00 310 CYS A CA 1
ATOM 2517 C C . CYS A 1 310 ? -4.027 3.678 15.446 1.00 81.00 310 CYS A C 1
ATOM 2519 O O . CYS A 1 310 ? -4.632 2.794 16.045 1.00 81.00 310 CYS A O 1
ATOM 2521 N N . PHE A 1 311 ? -3.700 4.837 16.022 1.00 81.62 311 PHE A N 1
ATOM 2522 C CA . PHE A 1 311 ? -4.065 5.184 17.391 1.00 81.62 311 PHE A CA 1
ATOM 2523 C C . PHE A 1 311 ? -5.585 5.174 17.596 1.00 81.62 311 PHE A C 1
ATOM 2525 O O . PHE A 1 311 ? -6.066 4.553 18.541 1.00 81.62 311 PHE A O 1
ATOM 2532 N N . ARG A 1 312 ? -6.350 5.793 16.684 1.00 79.75 312 ARG A N 1
ATOM 2533 C CA . ARG A 1 312 ? -7.826 5.789 16.726 1.00 79.75 312 ARG A CA 1
ATOM 2534 C C . ARG A 1 312 ? -8.423 4.395 16.541 1.00 79.75 312 ARG A C 1
ATOM 2536 O O . ARG A 1 312 ? -9.458 4.102 17.123 1.00 79.75 312 ARG A O 1
ATOM 2543 N N . LEU A 1 313 ? -7.751 3.534 15.782 1.00 72.50 313 LEU A N 1
ATOM 2544 C CA . LEU A 1 313 ? -8.120 2.129 15.589 1.00 72.50 313 LEU A CA 1
ATOM 2545 C C . LEU A 1 313 ? -7.617 1.209 16.713 1.00 72.50 313 LEU A C 1
ATOM 2547 O O . LEU A 1 313 ? -7.745 -0.007 16.602 1.00 72.50 313 LEU A O 1
ATOM 2551 N N . CYS A 1 314 ? -7.015 1.765 17.768 1.00 70.94 314 CYS A N 1
ATOM 2552 C CA . CYS A 1 314 ? -6.426 1.022 18.887 1.00 70.94 314 CYS A CA 1
ATOM 2553 C C . CYS A 1 314 ? -5.304 0.048 18.489 1.00 70.94 314 CYS A C 1
ATOM 2555 O O . CYS A 1 314 ? -4.898 -0.809 19.274 1.00 70.94 314 CYS A O 1
ATOM 2557 N N . ASN A 1 315 ? -4.729 0.216 17.295 1.00 74.69 315 ASN A N 1
ATOM 2558 C CA . ASN A 1 315 ? -3.520 -0.481 16.875 1.00 74.69 315 ASN A CA 1
ATOM 2559 C C . ASN A 1 315 ? -2.289 0.286 17.383 1.00 74.69 315 ASN A C 1
ATOM 2561 O O . ASN A 1 315 ? -1.597 0.995 16.645 1.00 74.69 315 ASN A O 1
ATOM 2565 N N . PHE A 1 316 ? -2.055 0.186 18.692 1.00 78.69 316 PHE A N 1
ATOM 2566 C CA . PHE A 1 316 ? -1.017 0.948 19.387 1.00 78.69 316 PHE A CA 1
ATOM 2567 C C . PHE A 1 316 ? 0.397 0.592 18.924 1.00 78.69 316 PHE A C 1
ATOM 2569 O O . PHE A 1 316 ? 1.253 1.469 18.868 1.00 78.69 316 PHE A O 1
ATOM 2576 N N . GLU A 1 317 ? 0.651 -0.665 18.560 1.00 77.88 317 GLU A N 1
ATOM 2577 C CA . GLU A 1 317 ? 1.966 -1.075 18.064 1.00 77.88 317 GLU A CA 1
ATOM 2578 C C . GLU A 1 317 ? 2.278 -0.440 16.711 1.00 77.88 317 GLU A C 1
ATOM 2580 O O . GLU A 1 317 ? 3.338 0.169 16.563 1.00 77.88 317 GLU A O 1
ATOM 2585 N N . ALA A 1 318 ? 1.345 -0.492 15.753 1.00 75.44 318 ALA A N 1
ATOM 2586 C CA . ALA A 1 318 ? 1.514 0.192 14.471 1.00 75.44 318 ALA A CA 1
ATOM 2587 C C . ALA A 1 318 ? 1.646 1.712 14.658 1.00 75.44 318 ALA A C 1
ATOM 2589 O O . ALA A 1 318 ? 2.507 2.342 14.047 1.00 75.44 318 ALA A O 1
ATOM 2590 N N . SER A 1 319 ? 0.860 2.296 15.568 1.00 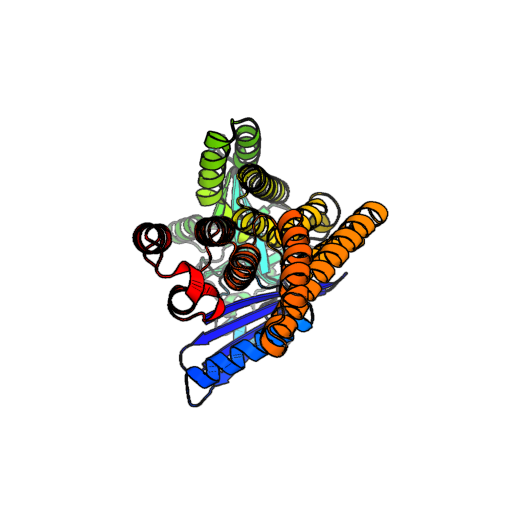82.81 319 SER A N 1
ATOM 2591 C CA . SER A 1 319 ? 0.951 3.719 15.903 1.00 82.81 319 SER A CA 1
ATOM 2592 C C . SER A 1 319 ? 2.349 4.121 16.394 1.00 82.81 319 SER A C 1
ATOM 2594 O O . SER A 1 319 ? 2.911 5.106 15.905 1.00 82.81 319 SER A O 1
ATOM 2596 N N . LEU A 1 320 ? 2.944 3.342 17.307 1.00 82.31 320 LEU A N 1
ATOM 2597 C CA . LEU A 1 320 ? 4.299 3.581 17.814 1.00 82.31 320 LEU A CA 1
ATOM 2598 C C . LEU A 1 320 ? 5.368 3.379 16.734 1.00 82.31 320 LEU A C 1
ATOM 2600 O O . LEU A 1 320 ? 6.309 4.170 16.671 1.00 82.31 320 LEU A O 1
ATOM 2604 N N . ARG A 1 321 ? 5.215 2.368 15.866 1.00 83.75 321 ARG A N 1
ATOM 2605 C CA . ARG A 1 321 ? 6.123 2.136 14.727 1.00 83.75 321 ARG A CA 1
ATOM 2606 C C . ARG A 1 321 ? 6.150 3.344 13.792 1.00 83.75 321 ARG A C 1
ATOM 2608 O O . ARG A 1 321 ? 7.223 3.847 13.473 1.00 83.75 321 ARG A O 1
ATOM 2615 N N . TYR A 1 322 ? 4.982 3.862 13.415 1.00 83.75 322 TYR A N 1
ATOM 2616 C CA . TYR A 1 322 ? 4.904 5.036 12.549 1.00 83.75 322 TYR A CA 1
ATOM 2617 C C . TYR A 1 322 ? 5.428 6.316 13.219 1.00 83.75 322 TYR A C 1
ATOM 2619 O O . TYR A 1 322 ? 6.030 7.143 12.542 1.00 83.75 322 TYR A O 1
ATOM 2627 N N . VAL A 1 323 ? 5.301 6.473 14.543 1.00 85.81 323 VAL A N 1
ATOM 2628 C CA . VAL A 1 323 ? 5.947 7.593 15.263 1.00 85.81 323 VAL A CA 1
ATOM 2629 C C . VAL A 1 323 ? 7.468 7.482 15.237 1.00 85.81 323 VAL A C 1
ATOM 2631 O O . VAL A 1 323 ? 8.143 8.491 15.052 1.00 85.81 323 VAL A O 1
ATOM 2634 N N . ALA A 1 324 ? 8.018 6.277 15.398 1.00 82.75 324 ALA A N 1
ATOM 2635 C CA . ALA A 1 324 ? 9.460 6.071 15.301 1.00 82.75 324 ALA A CA 1
ATOM 2636 C C . ALA A 1 324 ? 9.987 6.438 13.903 1.00 82.75 324 ALA A C 1
ATOM 2638 O O . ALA A 1 324 ? 10.999 7.128 13.796 1.00 82.75 324 ALA A O 1
ATOM 2639 N N . LEU A 1 325 ? 9.260 6.057 12.846 1.00 83.00 325 LEU A N 1
ATOM 2640 C CA . LEU A 1 325 ? 9.578 6.452 11.469 1.00 83.00 325 LEU A CA 1
ATOM 2641 C C . LEU A 1 325 ? 9.483 7.971 11.280 1.00 83.00 325 LEU A C 1
ATOM 2643 O O . LEU A 1 325 ? 10.410 8.580 10.753 1.00 83.00 325 LEU A O 1
ATOM 2647 N N . TYR A 1 326 ? 8.409 8.600 11.764 1.00 85.38 326 TYR A N 1
ATOM 2648 C CA . TYR A 1 326 ? 8.250 10.054 11.707 1.00 85.38 326 TYR A CA 1
ATOM 2649 C C . TYR A 1 326 ? 9.425 10.786 12.372 1.00 85.38 326 TYR A C 1
ATOM 2651 O O . TYR A 1 326 ? 9.990 11.702 11.781 1.00 85.38 326 TYR A O 1
ATOM 2659 N N . GLN A 1 327 ? 9.853 10.340 13.555 1.00 84.50 327 GLN A N 1
ATOM 2660 C CA . GLN A 1 327 ? 10.993 10.920 14.265 1.00 84.50 327 GLN A CA 1
ATOM 2661 C C . GLN A 1 327 ? 12.323 10.710 13.532 1.00 84.50 327 GLN A C 1
ATOM 2663 O O . GLN A 1 327 ? 13.152 11.617 13.501 1.00 84.50 327 GLN A O 1
ATOM 2668 N N . ALA A 1 328 ? 12.538 9.526 12.949 1.00 83.38 328 ALA A N 1
ATOM 2669 C CA . ALA A 1 328 ? 13.764 9.215 12.218 1.00 83.38 328 ALA A CA 1
ATOM 2670 C C . ALA A 1 328 ? 13.956 10.140 11.006 1.00 83.38 328 ALA A C 1
ATOM 2672 O O . ALA A 1 328 ? 15.073 10.578 10.737 1.00 83.38 328 ALA A O 1
ATOM 2673 N N . TYR A 1 329 ? 12.864 10.471 10.310 1.00 78.81 329 TYR A N 1
ATOM 2674 C CA . TYR A 1 329 ? 12.888 11.351 9.139 1.00 78.81 329 TYR A CA 1
ATOM 2675 C C . TYR A 1 329 ? 12.648 12.833 9.461 1.00 78.81 329 TYR A C 1
ATOM 2677 O O . TYR A 1 329 ? 12.910 13.685 8.615 1.00 78.81 329 TYR A O 1
ATOM 2685 N N . ASN A 1 330 ? 12.200 13.165 10.675 1.00 80.56 330 ASN A N 1
ATOM 2686 C CA . ASN A 1 330 ? 12.074 14.536 11.168 1.00 80.56 330 ASN A CA 1
ATOM 2687 C C . ASN A 1 330 ? 12.654 14.668 12.591 1.00 80.56 330 ASN A C 1
ATOM 2689 O O . ASN A 1 330 ? 11.902 14.690 13.572 1.00 80.56 330 ASN A O 1
ATOM 2693 N N . PRO A 1 331 ? 13.989 14.807 12.727 1.00 79.31 331 PRO A N 1
ATOM 2694 C CA . PRO A 1 331 ? 14.652 14.904 14.030 1.00 79.31 331 PRO A CA 1
ATOM 2695 C C . PRO A 1 331 ? 14.171 16.083 14.890 1.00 79.31 331 PRO A C 1
ATOM 2697 O O . PRO A 1 331 ? 14.250 16.027 16.114 1.00 79.31 331 PRO A O 1
ATOM 2700 N N . GLY A 1 332 ? 13.644 17.144 14.264 1.00 85.19 332 GLY A N 1
ATOM 2701 C CA . GLY A 1 332 ? 13.082 18.305 14.959 1.00 85.19 332 GLY A CA 1
ATOM 2702 C C . GLY A 1 332 ? 11.720 18.049 15.613 1.00 85.19 332 GLY A C 1
ATOM 2703 O O . GLY A 1 332 ? 11.286 18.848 16.436 1.00 85.19 332 GLY A O 1
ATOM 2704 N N . ALA A 1 333 ? 11.048 16.937 15.299 1.00 85.31 333 ALA A N 1
ATOM 2705 C CA . ALA A 1 333 ? 9.717 16.614 15.814 1.00 85.31 333 ALA A CA 1
ATOM 2706 C C . ALA A 1 333 ? 9.726 15.834 17.142 1.00 85.31 333 ALA A C 1
ATOM 2708 O O . ALA A 1 333 ? 8.734 15.181 17.474 1.00 85.31 333 ALA A O 1
ATOM 2709 N N . GLN A 1 334 ? 10.828 15.871 17.900 1.00 88.12 334 GLN A N 1
ATOM 2710 C CA . GLN A 1 334 ? 10.996 15.071 19.117 1.00 88.12 334 GLN A CA 1
ATOM 2711 C C . GLN A 1 334 ? 9.864 15.290 20.132 1.00 88.12 334 GLN A C 1
ATOM 2713 O O . GLN A 1 334 ? 9.274 14.317 20.591 1.00 88.12 334 GLN A O 1
ATOM 2718 N N . GLU A 1 335 ? 9.507 16.545 20.413 1.00 88.88 335 GLU A N 1
ATOM 2719 C CA . GLU A 1 335 ? 8.441 16.891 21.363 1.00 88.88 335 GLU A CA 1
ATOM 2720 C C . GLU A 1 335 ? 7.083 16.304 20.942 1.00 88.88 335 GLU A C 1
ATOM 2722 O O . GLU A 1 335 ? 6.451 15.582 21.710 1.00 88.88 335 GLU A O 1
ATOM 2727 N N . ALA A 1 336 ? 6.684 16.499 19.681 1.00 85.44 336 ALA A N 1
ATOM 2728 C CA . ALA A 1 336 ? 5.440 15.942 19.146 1.00 85.44 336 ALA A CA 1
ATOM 2729 C C . ALA A 1 336 ? 5.422 14.401 19.194 1.00 85.44 336 ALA A C 1
ATOM 2731 O O . ALA A 1 336 ? 4.405 13.786 19.522 1.00 85.44 336 ALA A O 1
ATOM 2732 N N . CYS A 1 337 ? 6.552 13.754 18.897 1.00 87.31 337 CYS A N 1
ATOM 2733 C CA . CYS A 1 337 ? 6.670 12.300 18.989 1.00 87.31 337 CYS A CA 1
ATOM 2734 C C . CYS A 1 337 ? 6.544 11.811 20.438 1.00 87.31 337 CYS A C 1
ATOM 2736 O O . CYS A 1 337 ? 5.884 10.801 20.691 1.00 87.31 337 CYS A O 1
ATOM 2738 N N . ASP A 1 338 ? 7.156 12.517 21.389 1.00 88.69 338 ASP A N 1
ATOM 2739 C CA . ASP A 1 338 ? 7.096 12.197 22.814 1.00 88.69 338 ASP A CA 1
ATOM 2740 C C . ASP A 1 338 ? 5.660 12.317 23.346 1.00 88.69 338 ASP A C 1
ATOM 2742 O O . ASP A 1 338 ? 5.193 11.415 24.049 1.00 88.69 338 ASP A O 1
ATOM 2746 N N . GLU A 1 339 ? 4.917 13.347 22.933 1.00 85.88 339 GLU A N 1
ATOM 2747 C CA . GLU A 1 339 ? 3.499 13.521 23.268 1.00 85.88 339 GLU A CA 1
ATOM 2748 C C . GLU A 1 339 ? 2.612 12.397 22.718 1.00 85.88 339 GLU A C 1
ATOM 2750 O O . GLU A 1 339 ? 1.776 11.843 23.448 1.00 85.88 339 GLU A O 1
ATOM 2755 N N . ILE A 1 340 ? 2.800 12.014 21.448 1.00 82.06 340 ILE A N 1
ATOM 2756 C CA . ILE A 1 340 ? 2.043 10.911 20.840 1.00 82.06 340 ILE A CA 1
ATOM 2757 C C . ILE A 1 340 ? 2.370 9.603 21.565 1.00 82.06 340 ILE A C 1
ATOM 2759 O O . ILE A 1 340 ? 1.453 8.885 21.964 1.00 82.06 340 ILE A O 1
ATOM 2763 N N . ARG A 1 341 ? 3.653 9.303 21.817 1.00 87.38 341 ARG A N 1
ATOM 2764 C CA . ARG A 1 341 ? 4.061 8.089 22.549 1.00 87.38 341 ARG A CA 1
ATOM 2765 C C . ARG A 1 341 ? 3.473 8.064 23.957 1.00 87.38 341 ARG A C 1
ATOM 2767 O O . ARG A 1 341 ? 2.896 7.051 24.351 1.00 87.38 341 ARG A O 1
ATOM 2774 N N . ALA A 1 342 ? 3.554 9.167 24.699 1.00 84.94 342 ALA A N 1
ATOM 2775 C CA . ALA A 1 342 ? 2.972 9.275 26.036 1.00 84.94 342 ALA A CA 1
ATOM 2776 C C . ALA A 1 342 ? 1.455 9.043 26.021 1.00 84.94 342 ALA A C 1
ATOM 2778 O O . ALA A 1 342 ? 0.926 8.351 26.896 1.00 84.94 342 ALA A O 1
ATOM 2779 N N . SER A 1 343 ? 0.763 9.574 25.011 1.00 79.56 343 SER A N 1
ATOM 2780 C CA . SER A 1 343 ? -0.666 9.340 24.803 1.00 79.56 343 SER A CA 1
ATOM 2781 C C . SER A 1 343 ? -0.935 7.860 24.546 1.00 79.56 343 SER A C 1
ATOM 2783 O O . SER A 1 343 ? -1.676 7.248 25.312 1.00 79.56 343 SER A O 1
ATOM 2785 N N . VAL A 1 344 ? -0.263 7.252 23.564 1.00 81.75 344 VAL A N 1
ATOM 2786 C CA . VAL A 1 344 ? -0.400 5.827 23.220 1.00 81.75 344 VAL A CA 1
ATOM 2787 C C . VAL A 1 344 ? -0.163 4.925 24.433 1.00 81.75 344 VAL A C 1
ATOM 2789 O O . VAL A 1 344 ? -0.989 4.059 24.717 1.00 81.75 344 VAL A O 1
ATOM 2792 N N . TYR A 1 345 ? 0.909 5.144 25.200 1.00 83.56 345 TYR A N 1
ATOM 2793 C CA . TYR A 1 345 ? 1.195 4.349 26.398 1.00 83.56 345 TYR A CA 1
ATOM 2794 C C . TYR A 1 345 ? 0.137 4.519 27.485 1.00 83.56 345 TYR A C 1
ATOM 2796 O O . TYR A 1 345 ? -0.278 3.530 28.091 1.00 83.56 345 TYR A O 1
ATOM 2804 N N . ARG A 1 346 ? -0.346 5.747 27.709 1.00 80.62 346 ARG A N 1
ATOM 2805 C CA . ARG A 1 346 ? -1.425 6.020 28.668 1.00 80.62 346 ARG A CA 1
ATOM 2806 C C . ARG A 1 346 ? -2.702 5.274 28.288 1.00 80.62 346 ARG A C 1
ATOM 2808 O O . ARG A 1 346 ? -3.334 4.674 29.156 1.00 80.62 346 ARG A O 1
ATOM 2815 N N . VAL A 1 347 ? -3.066 5.281 27.005 1.00 72.88 347 VAL A N 1
ATOM 2816 C CA . VAL A 1 347 ? -4.237 4.549 26.498 1.00 72.88 347 VAL A CA 1
ATOM 2817 C C . VAL A 1 347 ? -4.037 3.047 26.648 1.00 72.88 347 VAL A C 1
ATOM 2819 O O . VAL A 1 347 ? -4.882 2.377 27.238 1.00 72.88 347 VAL A O 1
ATOM 2822 N N . ARG A 1 348 ? -2.894 2.523 26.197 1.00 74.94 348 ARG A N 1
ATOM 2823 C CA . ARG A 1 348 ? -2.544 1.102 26.304 1.00 74.94 348 ARG A CA 1
ATOM 2824 C C . ARG A 1 348 ? -2.613 0.607 27.749 1.00 74.94 348 ARG A C 1
ATOM 2826 O O . ARG A 1 348 ? -3.134 -0.475 28.002 1.00 74.94 348 ARG A O 1
ATOM 2833 N N . GLN A 1 349 ? -2.137 1.403 28.705 1.00 80.31 349 GLN A N 1
ATOM 2834 C CA . GLN A 1 349 ? -2.216 1.071 30.125 1.00 80.31 349 GLN A CA 1
ATOM 2835 C C . GLN A 1 349 ? -3.666 1.013 30.625 1.00 80.31 349 GLN A C 1
ATOM 2837 O O . GLN A 1 349 ? -4.020 0.087 31.350 1.00 80.31 349 GLN A O 1
ATOM 2842 N N . LEU A 1 350 ? -4.517 1.968 30.235 1.00 72.19 350 LEU A N 1
ATOM 2843 C CA . LEU A 1 350 ? -5.943 1.944 30.585 1.00 72.19 350 LEU A CA 1
ATOM 2844 C C . LEU A 1 350 ? -6.654 0.722 29.994 1.00 72.19 350 LEU A C 1
ATOM 2846 O O . LEU A 1 350 ? -7.467 0.106 30.680 1.00 72.19 350 LEU A O 1
ATOM 2850 N N . TYR A 1 351 ? -6.304 0.342 28.767 1.00 67.75 351 TYR A N 1
ATOM 2851 C CA . TYR A 1 351 ? -6.775 -0.885 28.128 1.00 67.75 351 TYR A CA 1
ATOM 2852 C C . TYR A 1 351 ? -6.375 -2.135 28.905 1.00 67.75 351 TYR A C 1
ATOM 2854 O O . TYR A 1 351 ? -7.226 -2.972 29.202 1.00 67.75 351 TYR A O 1
ATOM 2862 N N . GLN A 1 352 ? -5.101 -2.241 29.286 1.00 75.50 352 GLN A N 1
ATOM 2863 C CA . GLN A 1 352 ? -4.615 -3.379 30.059 1.00 75.50 352 GLN A CA 1
ATOM 2864 C C . GLN A 1 352 ? -5.327 -3.475 31.410 1.00 75.50 352 GLN A C 1
ATOM 2866 O O . GLN A 1 352 ? -5.808 -4.540 31.779 1.00 75.50 352 GLN A O 1
ATOM 2871 N N . LEU A 1 353 ? -5.487 -2.348 32.109 1.00 77.31 353 LEU A N 1
ATOM 2872 C CA . LEU A 1 353 ? -6.232 -2.296 33.366 1.00 77.31 353 LEU A CA 1
ATOM 2873 C C . LEU A 1 353 ? -7.698 -2.714 33.186 1.00 77.31 353 LEU A C 1
ATOM 2875 O O . LEU A 1 353 ? -8.251 -3.386 34.058 1.00 77.31 353 LEU A O 1
ATOM 2879 N N . ALA A 1 354 ? -8.337 -2.344 32.071 1.00 68.31 354 ALA A N 1
ATOM 2880 C CA . ALA A 1 354 ? -9.701 -2.767 31.770 1.00 68.31 354 ALA A CA 1
ATOM 2881 C C . ALA A 1 354 ? -9.778 -4.292 31.575 1.00 68.31 354 ALA A C 1
ATOM 2883 O O . ALA A 1 354 ? -10.648 -4.938 32.165 1.00 68.31 354 ALA A O 1
ATOM 2884 N N . ILE A 1 355 ? -8.831 -4.885 30.839 1.00 70.38 355 ILE A N 1
ATOM 2885 C CA . ILE A 1 355 ? -8.720 -6.344 30.660 1.00 70.38 355 ILE A CA 1
ATOM 2886 C C . ILE A 1 355 ? -8.472 -7.043 32.004 1.00 70.38 355 ILE A C 1
ATOM 2888 O O . ILE A 1 355 ? -9.185 -7.986 32.351 1.00 70.38 355 ILE A O 1
ATOM 2892 N N . ASP A 1 356 ? -7.526 -6.555 32.803 1.00 77.50 356 ASP A N 1
ATOM 2893 C CA . ASP A 1 356 ? -7.198 -7.128 34.111 1.00 77.50 356 ASP A CA 1
ATOM 2894 C C . ASP A 1 356 ? -8.399 -7.053 35.067 1.00 77.50 356 ASP A C 1
ATOM 2896 O O . ASP A 1 356 ? -8.678 -7.999 35.812 1.00 77.50 356 ASP A O 1
ATOM 2900 N N . SER A 1 357 ? -9.169 -5.961 35.011 1.00 72.75 357 SER A N 1
ATOM 2901 C CA . SER A 1 357 ? -10.412 -5.816 35.775 1.00 72.75 357 SER A CA 1
ATOM 2902 C C . SER A 1 357 ? -11.488 -6.816 35.330 1.00 72.75 357 SER A C 1
ATOM 2904 O O . SER A 1 357 ? -12.177 -7.387 36.183 1.00 72.75 357 SER A O 1
ATOM 2906 N N . ARG A 1 358 ? -11.575 -7.129 34.026 1.00 69.25 358 ARG A N 1
ATOM 2907 C CA . ARG A 1 358 ? -12.431 -8.207 33.497 1.00 69.25 358 ARG A CA 1
ATOM 2908 C C . ARG A 1 358 ? -12.007 -9.566 34.052 1.00 69.25 358 ARG A C 1
ATOM 2910 O O . ARG A 1 358 ? -12.824 -10.323 34.565 1.00 69.25 358 ARG A O 1
ATOM 2917 N N . LEU A 1 359 ? -10.713 -9.868 34.024 1.00 75.38 359 LEU A N 1
ATOM 2918 C CA . LEU A 1 359 ? -10.188 -11.131 34.552 1.00 75.38 359 LEU A CA 1
ATOM 2919 C C . LEU A 1 359 ? -10.413 -11.260 36.065 1.00 75.38 359 LEU A C 1
ATOM 2921 O O . LEU A 1 359 ? -10.731 -12.343 36.563 1.00 75.38 359 LEU A O 1
ATOM 2925 N N . LYS A 1 360 ? -10.276 -10.162 36.812 1.00 76.19 360 LYS A N 1
ATOM 2926 C CA . LYS A 1 360 ? -10.526 -10.131 38.258 1.00 76.19 360 LYS A CA 1
ATOM 2927 C C . LYS A 1 360 ? -12.004 -10.334 38.587 1.00 76.19 360 LYS A C 1
ATOM 2929 O O . LYS A 1 360 ? -12.313 -11.102 39.496 1.00 76.19 360 LYS A O 1
ATOM 2934 N N . THR A 1 361 ? -12.908 -9.687 37.853 1.00 72.19 361 THR A N 1
ATOM 2935 C CA . THR A 1 361 ? -14.361 -9.847 38.035 1.00 72.19 361 THR A CA 1
ATOM 2936 C C . THR A 1 361 ? -14.815 -11.272 37.730 1.00 72.19 361 THR A C 1
ATOM 2938 O O . THR A 1 361 ? -15.572 -11.828 38.524 1.00 72.19 361 THR A O 1
ATOM 2941 N N . LEU A 1 362 ? -14.263 -11.916 36.695 1.00 71.56 362 LEU A N 1
ATOM 2942 C CA . LEU A 1 362 ? -14.498 -13.339 36.416 1.00 71.56 362 LEU A CA 1
ATOM 2943 C C . LEU A 1 362 ? -14.079 -14.254 37.580 1.00 71.56 362 LEU A C 1
ATOM 2945 O O . LEU A 1 362 ? -14.763 -15.236 37.859 1.00 71.56 362 LEU A O 1
ATOM 2949 N N . LYS A 1 363 ? -12.983 -13.929 38.281 1.00 77.94 363 LYS A N 1
ATOM 2950 C CA . LYS A 1 363 ? -12.466 -14.729 39.408 1.00 77.94 363 LYS A CA 1
ATOM 2951 C C . LYS A 1 363 ? -13.192 -14.479 40.731 1.00 77.94 363 LYS A C 1
ATOM 2953 O O . LYS A 1 363 ? -13.435 -15.424 41.471 1.00 77.94 363 LYS A O 1
ATOM 2958 N N . GLN A 1 364 ? -13.461 -13.218 41.068 1.00 80.56 364 GLN A N 1
ATOM 2959 C CA . GLN A 1 364 ? -13.904 -12.819 42.413 1.00 80.56 364 GLN A CA 1
ATOM 2960 C C . GLN A 1 364 ? -15.404 -12.531 42.504 1.00 80.56 364 GLN A C 1
ATOM 2962 O O . GLN A 1 364 ? -15.967 -12.645 43.589 1.00 80.56 364 GLN A O 1
ATOM 2967 N N . ARG A 1 365 ? -16.047 -12.153 41.389 1.00 78.88 365 ARG A N 1
ATOM 2968 C CA . ARG A 1 365 ? -17.484 -11.846 41.286 1.00 78.88 365 ARG A CA 1
ATOM 2969 C C . ARG A 1 365 ? -18.048 -10.966 42.426 1.00 78.88 365 ARG A C 1
ATOM 2971 O O . ARG A 1 365 ? -19.166 -11.190 42.883 1.00 78.88 365 ARG A O 1
ATOM 2978 N N . SER A 1 366 ? -17.291 -9.959 42.886 1.00 81.69 366 SER A N 1
ATOM 2979 C CA . SER A 1 366 ? -17.709 -9.038 43.960 1.00 81.69 366 SER A CA 1
ATOM 2980 C C . SER A 1 366 ? -18.182 -7.677 43.436 1.00 81.69 366 SER A C 1
ATOM 2982 O O . SER A 1 366 ? -17.741 -7.208 42.383 1.00 81.69 366 SER A O 1
ATOM 2984 N N . ALA A 1 367 ? -19.046 -7.010 44.208 1.00 79.31 367 ALA A N 1
ATOM 2985 C CA . ALA A 1 367 ? -19.577 -5.691 43.869 1.00 79.31 367 ALA A CA 1
ATOM 2986 C C . ALA A 1 367 ? -18.481 -4.615 43.757 1.00 79.31 367 ALA A C 1
ATOM 2988 O O . ALA A 1 367 ? -18.548 -3.783 42.849 1.00 79.31 367 ALA A O 1
ATOM 2989 N N . GLU A 1 368 ? -17.448 -4.643 44.613 1.00 81.06 368 GLU A N 1
ATOM 2990 C CA . GLU A 1 368 ? -16.335 -3.689 44.497 1.00 81.06 368 GLU A CA 1
ATOM 2991 C C . GLU A 1 368 ? -15.552 -3.899 43.196 1.00 81.06 368 GLU A C 1
ATOM 2993 O O . GLU A 1 368 ? -15.128 -2.933 42.560 1.00 81.06 368 GLU A O 1
ATOM 2998 N N . CYS A 1 369 ? -15.392 -5.154 42.763 1.00 78.81 369 CYS A N 1
ATOM 2999 C CA . CYS A 1 369 ? -14.697 -5.464 41.518 1.00 78.81 369 CYS A CA 1
ATOM 3000 C C . CYS A 1 369 ? -15.457 -4.938 40.298 1.00 78.81 369 CYS A C 1
ATOM 3002 O O . CYS A 1 369 ? -14.827 -4.401 39.388 1.00 78.81 369 CYS A O 1
ATOM 3004 N N . TYR A 1 370 ? -16.789 -5.048 40.279 1.00 81.00 370 TYR A N 1
ATOM 3005 C CA . TYR A 1 370 ? -17.589 -4.521 39.171 1.00 81.00 370 TYR A CA 1
ATOM 3006 C C . TYR A 1 370 ? -17.555 -2.993 39.115 1.00 81.00 370 TYR A C 1
ATOM 3008 O O . TYR A 1 370 ? -17.404 -2.427 38.034 1.00 81.00 370 TYR A O 1
ATOM 3016 N N . GLN A 1 371 ? -17.638 -2.310 40.262 1.00 82.56 371 GLN A N 1
ATOM 3017 C CA . GLN A 1 371 ? -17.544 -0.847 40.304 1.00 82.56 371 GLN A CA 1
ATOM 3018 C C . GLN A 1 371 ? -16.186 -0.345 39.807 1.00 82.56 371 GLN A C 1
ATOM 3020 O O . GLN A 1 371 ? -16.130 0.615 39.036 1.00 82.56 371 GLN A O 1
ATOM 3025 N N . GLU A 1 372 ? -15.103 -1.018 40.196 1.00 80.12 372 GLU A N 1
ATOM 3026 C CA . GLU A 1 372 ? -13.767 -0.674 39.719 1.00 80.12 372 GLU A CA 1
ATOM 3027 C C . GLU A 1 372 ? -13.611 -0.936 38.215 1.00 80.12 372 GLU A C 1
ATOM 3029 O O . GLU A 1 372 ? -13.110 -0.074 37.490 1.00 80.12 372 GLU A O 1
ATOM 3034 N N . ALA A 1 373 ? -14.107 -2.075 37.724 1.00 80.31 373 ALA A N 1
ATOM 3035 C CA . ALA A 1 373 ? -14.093 -2.411 36.302 1.00 80.31 373 ALA A CA 1
ATOM 3036 C C . ALA A 1 373 ? -14.888 -1.402 35.460 1.00 80.31 373 ALA A C 1
ATOM 3038 O O . ALA A 1 373 ? -14.404 -0.956 34.419 1.00 80.31 373 ALA A O 1
ATOM 3039 N N . ILE A 1 374 ? -16.062 -0.964 35.932 1.00 86.88 374 ILE A N 1
ATOM 3040 C CA . ILE A 1 374 ? -16.848 0.104 35.295 1.00 86.88 374 ILE A CA 1
ATOM 3041 C C . ILE A 1 374 ? -16.027 1.392 35.226 1.00 86.88 374 ILE A C 1
ATOM 3043 O O . ILE A 1 374 ? -15.904 1.972 34.150 1.00 86.88 374 ILE A O 1
ATOM 3047 N N . ARG A 1 375 ? -15.431 1.830 36.343 1.00 84.75 375 ARG A N 1
ATOM 3048 C CA . ARG A 1 375 ? -14.656 3.079 36.406 1.00 84.75 375 ARG A CA 1
ATOM 3049 C C . ARG A 1 375 ? -13.472 3.067 35.440 1.00 84.75 375 ARG A C 1
ATOM 3051 O O . ARG A 1 375 ? -13.239 4.049 34.735 1.00 84.75 375 ARG A O 1
ATOM 3058 N N . ILE A 1 376 ? -12.718 1.970 35.404 1.00 80.38 376 ILE A N 1
ATOM 3059 C CA . ILE A 1 376 ? -11.569 1.820 34.502 1.00 80.38 376 ILE A CA 1
ATOM 3060 C C . ILE A 1 376 ? -12.041 1.781 33.045 1.00 80.38 376 ILE A C 1
ATOM 3062 O O . ILE A 1 376 ? -11.498 2.497 32.205 1.00 80.38 376 ILE A O 1
ATOM 3066 N N . THR A 1 377 ? -13.082 1.006 32.748 1.00 82.00 377 THR A N 1
ATOM 3067 C CA . THR A 1 377 ? -13.582 0.836 31.377 1.00 82.00 377 THR A CA 1
ATOM 3068 C C . THR A 1 377 ? -14.224 2.115 30.844 1.00 82.00 377 THR A C 1
ATOM 3070 O O . THR A 1 377 ? -14.005 2.456 29.691 1.00 82.00 377 THR A O 1
ATOM 3073 N N . GLN A 1 378 ? -14.919 2.901 31.673 1.00 87.12 378 GLN A N 1
ATOM 3074 C CA . GLN A 1 378 ? -15.396 4.242 31.302 1.00 87.12 378 GLN A CA 1
ATOM 3075 C C . GLN A 1 378 ? -14.242 5.171 30.910 1.00 87.12 378 GLN A C 1
ATOM 3077 O O . GLN A 1 378 ? -14.341 5.902 29.927 1.00 87.12 378 GLN A O 1
ATOM 3082 N N . ARG A 1 379 ? -13.127 5.128 31.653 1.00 81.06 379 ARG A N 1
ATOM 3083 C CA . ARG A 1 379 ? -11.920 5.891 31.300 1.00 81.06 379 ARG A CA 1
ATOM 3084 C C . ARG A 1 379 ? -11.303 5.397 29.994 1.00 81.06 379 ARG A C 1
ATOM 3086 O O . ARG A 1 379 ? -10.817 6.224 29.235 1.00 81.06 379 ARG A O 1
ATOM 3093 N N . ALA A 1 380 ? -11.333 4.092 29.726 1.00 79.62 380 ALA A N 1
ATOM 3094 C CA . ALA A 1 380 ? -10.878 3.536 28.455 1.00 79.62 380 ALA A CA 1
ATOM 3095 C C . ALA A 1 380 ? -11.787 3.973 27.289 1.00 79.62 380 ALA A C 1
ATOM 3097 O O . ALA A 1 380 ? -11.281 4.437 26.274 1.00 79.62 380 ALA A O 1
ATOM 3098 N N . VAL A 1 381 ? -13.115 3.935 27.461 1.00 84.00 381 VAL A N 1
ATOM 3099 C CA . VAL A 1 381 ? -14.098 4.391 26.457 1.00 84.00 381 VAL A CA 1
ATOM 3100 C C . VAL A 1 381 ? -13.942 5.881 26.154 1.00 84.00 381 VAL A C 1
ATOM 3102 O O . VAL A 1 381 ? -14.016 6.279 24.999 1.00 84.00 381 VAL A O 1
ATOM 3105 N N . ALA A 1 382 ? -13.670 6.716 27.161 1.00 78.88 382 ALA A N 1
ATOM 3106 C CA . ALA A 1 382 ? -13.422 8.146 26.949 1.00 78.88 382 ALA A CA 1
ATOM 3107 C C . ALA A 1 382 ? -12.195 8.424 26.059 1.00 78.88 382 ALA A C 1
ATOM 3109 O O . ALA A 1 382 ? -12.066 9.508 25.496 1.00 78.88 382 ALA A O 1
ATOM 3110 N N . VAL A 1 383 ? -11.286 7.457 25.961 1.00 67.69 383 VAL A N 1
ATOM 3111 C CA . VAL A 1 383 ? -10.027 7.568 25.230 1.00 67.69 383 VAL A CA 1
ATOM 3112 C C . VAL A 1 383 ? -10.107 6.889 23.860 1.00 67.69 383 VAL A C 1
ATOM 3114 O O . VAL A 1 383 ? -9.564 7.410 22.889 1.00 67.69 383 VAL A O 1
ATOM 3117 N N . ALA A 1 384 ? -10.808 5.762 23.773 1.00 69.38 384 ALA A N 1
ATOM 3118 C CA . ALA A 1 384 ? -11.079 5.030 22.544 1.00 69.38 384 ALA A CA 1
ATOM 3119 C C . ALA A 1 384 ? -12.597 4.857 22.355 1.00 69.38 384 ALA A C 1
ATOM 3121 O O . ALA A 1 384 ? -13.134 3.758 22.515 1.00 69.38 384 ALA A O 1
ATOM 3122 N N . PRO A 1 385 ? -13.311 5.944 22.010 1.00 80.19 385 PRO A N 1
ATOM 3123 C CA . PRO A 1 385 ? -14.768 5.935 21.890 1.00 80.19 385 PRO A CA 1
ATOM 3124 C C . PRO A 1 385 ? -15.263 5.142 20.680 1.00 80.19 385 PRO A C 1
ATOM 3126 O O . PRO A 1 385 ? -16.465 5.006 20.490 1.00 80.19 385 PRO A O 1
ATOM 3129 N N . ASP A 1 386 ? -14.368 4.630 19.840 1.00 75.88 386 ASP A N 1
ATOM 3130 C CA . ASP A 1 386 ? -14.712 3.899 18.623 1.00 75.88 386 ASP A CA 1
ATOM 3131 C C . ASP A 1 386 ? -14.471 2.391 18.746 1.00 75.88 386 ASP A C 1
ATOM 3133 O O . ASP A 1 386 ? -14.819 1.655 17.829 1.00 75.88 386 ASP A O 1
ATOM 3137 N N . ASP A 1 387 ? -13.943 1.911 19.880 1.00 75.69 387 ASP A N 1
ATOM 3138 C CA . ASP A 1 387 ? -13.667 0.489 20.085 1.00 75.69 387 ASP A CA 1
ATOM 3139 C C . ASP A 1 387 ? -14.914 -0.279 20.569 1.00 75.69 387 ASP A C 1
ATOM 3141 O O . ASP A 1 387 ? -15.302 -0.154 21.739 1.00 75.69 387 ASP A O 1
ATOM 3145 N N . PRO A 1 388 ? -15.521 -1.134 19.725 1.00 83.81 388 PRO A N 1
ATOM 3146 C CA . PRO A 1 388 ? -16.714 -1.890 20.090 1.00 83.81 388 PRO A CA 1
ATOM 3147 C C . PRO A 1 388 ? -16.499 -2.853 21.272 1.00 83.81 388 PRO A C 1
ATOM 3149 O O . PRO A 1 388 ? -17.444 -3.120 22.019 1.00 83.81 388 PRO A O 1
ATOM 3152 N N . GLN A 1 389 ? -15.279 -3.356 21.494 1.00 82.19 389 GLN A N 1
ATOM 3153 C CA . GLN A 1 389 ? -14.973 -4.285 22.585 1.00 82.19 389 GLN A CA 1
ATOM 3154 C C . GLN A 1 389 ? -15.076 -3.607 23.955 1.00 82.19 389 GLN A C 1
ATOM 3156 O O . GLN A 1 389 ? -15.532 -4.230 24.918 1.00 82.19 389 GLN A O 1
ATOM 3161 N N . LEU A 1 390 ? -14.684 -2.334 24.068 1.00 84.44 390 LEU A N 1
ATOM 3162 C CA . LEU A 1 390 ? -14.794 -1.591 25.325 1.00 84.44 390 LEU A CA 1
ATOM 3163 C C . LEU A 1 390 ? -16.253 -1.361 25.722 1.00 84.44 390 LEU A C 1
ATOM 3165 O O . LEU A 1 390 ? -16.604 -1.538 26.889 1.00 84.44 390 LEU A O 1
ATOM 3169 N N . TYR A 1 391 ? -17.107 -1.017 24.756 1.00 89.25 391 TYR A N 1
ATOM 3170 C CA . TYR A 1 391 ? -18.545 -0.877 24.986 1.00 89.25 391 TYR A CA 1
ATOM 3171 C C . TYR A 1 391 ? -19.186 -2.208 25.383 1.00 89.25 391 TYR A C 1
ATOM 3173 O O . TYR A 1 391 ? -19.985 -2.238 26.320 1.00 89.25 391 TYR A O 1
ATOM 3181 N N . PHE A 1 392 ? -18.785 -3.316 24.753 1.00 88.31 392 PHE A N 1
ATOM 3182 C CA . PHE A 1 392 ? -19.236 -4.653 25.142 1.00 88.31 392 PHE A CA 1
ATOM 3183 C C . PHE A 1 392 ? -18.810 -5.011 26.573 1.00 88.31 392 PHE A C 1
ATOM 3185 O O . PHE A 1 392 ? -19.639 -5.409 27.389 1.00 88.31 392 PHE A O 1
ATOM 3192 N N . ASN A 1 393 ? -17.537 -4.799 26.924 1.00 86.00 393 ASN A N 1
ATOM 3193 C CA . ASN A 1 393 ? -17.037 -5.029 28.283 1.00 86.00 393 ASN A CA 1
ATOM 3194 C C . ASN A 1 393 ? -17.810 -4.188 29.313 1.00 86.00 393 ASN A C 1
ATOM 3196 O O . ASN A 1 393 ? -18.202 -4.693 30.366 1.00 86.00 393 ASN A O 1
ATOM 3200 N N . LEU A 1 394 ? -18.070 -2.917 28.994 1.00 90.38 394 LEU A N 1
ATOM 3201 C CA . LEU A 1 394 ? -18.833 -2.015 29.851 1.00 90.38 394 LEU A CA 1
ATOM 3202 C C . LEU A 1 394 ? -20.285 -2.491 30.025 1.00 90.38 394 LEU A C 1
ATOM 3204 O O . LEU A 1 394 ? -20.805 -2.457 31.143 1.00 90.38 394 LEU A O 1
ATOM 3208 N N . ALA A 1 395 ? -20.910 -3.004 28.960 1.00 91.50 395 ALA A N 1
ATOM 3209 C CA . ALA A 1 395 ? -22.234 -3.616 29.014 1.00 91.50 395 ALA A CA 1
ATOM 3210 C C . ALA A 1 395 ? -22.272 -4.838 29.948 1.00 91.50 395 ALA A C 1
ATOM 3212 O O . ALA A 1 395 ? -23.166 -4.927 30.795 1.00 91.50 395 ALA A O 1
ATOM 3213 N N . CYS A 1 396 ? -21.275 -5.729 29.870 1.00 87.81 396 CYS A N 1
ATOM 3214 C CA . CYS A 1 396 ? -21.137 -6.869 30.784 1.00 87.81 396 CYS A CA 1
ATOM 3215 C C . CYS A 1 396 ? -21.037 -6.417 32.248 1.00 87.81 396 CYS A C 1
ATOM 3217 O O . CYS A 1 396 ? -21.784 -6.901 33.100 1.00 87.81 396 CYS A O 1
ATOM 3219 N N . PHE A 1 397 ? -20.176 -5.443 32.561 1.00 88.25 397 PHE A N 1
ATOM 3220 C CA . PHE A 1 397 ? -20.007 -4.981 33.944 1.00 88.25 397 PHE A CA 1
ATOM 3221 C C . PHE A 1 397 ? -21.246 -4.279 34.504 1.00 88.25 397 PHE A C 1
ATOM 3223 O O . PHE A 1 397 ? -21.573 -4.445 35.685 1.00 88.25 397 PHE A O 1
ATOM 3230 N N . TYR A 1 398 ? -21.966 -3.523 33.672 1.00 92.31 398 TYR A N 1
ATOM 3231 C CA . TYR A 1 398 ? -23.246 -2.943 34.067 1.00 92.31 398 TYR A CA 1
ATOM 3232 C C . TYR A 1 398 ? -24.319 -4.006 34.293 1.00 92.31 398 TYR A C 1
ATOM 3234 O O . TYR A 1 398 ? -25.046 -3.920 35.284 1.00 92.31 398 TYR A O 1
ATOM 3242 N N . SER A 1 399 ? -24.375 -5.033 33.444 1.00 90.44 399 SER A N 1
ATOM 3243 C CA . SER A 1 399 ? -25.293 -6.164 33.601 1.00 90.44 399 SER A CA 1
ATOM 3244 C C . SER A 1 399 ? -25.044 -6.911 34.920 1.00 90.44 399 SER A C 1
ATOM 3246 O O . SER A 1 399 ? -25.982 -7.091 35.703 1.00 90.44 399 SER A O 1
ATOM 3248 N N . LEU A 1 400 ? -23.781 -7.229 35.233 1.00 87.44 400 LEU A N 1
ATOM 3249 C CA . LEU A 1 400 ? -23.359 -7.850 36.501 1.00 87.44 400 LEU A CA 1
ATOM 3250 C C . LEU A 1 400 ? -23.637 -6.973 37.735 1.00 87.44 400 LEU A C 1
ATOM 3252 O O . LEU A 1 400 ? -23.851 -7.488 38.831 1.00 87.44 400 LEU A O 1
ATOM 3256 N N . SER A 1 401 ? -23.669 -5.650 37.560 1.00 88.19 401 SER A N 1
ATOM 3257 C CA . SER A 1 401 ? -24.003 -4.676 38.611 1.00 88.19 401 SER A CA 1
ATOM 3258 C C . SER A 1 401 ? -25.498 -4.347 38.694 1.00 88.19 401 SER A C 1
ATOM 3260 O O . SER A 1 401 ? -25.870 -3.404 39.391 1.00 88.19 401 SER A O 1
ATOM 3262 N N . TYR A 1 402 ? -26.352 -5.070 37.963 1.00 89.88 402 TYR A N 1
ATOM 3263 C CA . TYR A 1 402 ? -27.797 -4.828 37.879 1.00 89.88 402 TYR A CA 1
ATOM 3264 C C . TYR A 1 402 ? -28.200 -3.428 37.384 1.00 89.88 402 TYR A C 1
ATOM 3266 O O . TYR A 1 402 ? -29.299 -2.945 37.654 1.00 89.88 402 TYR A O 1
ATOM 3274 N N . LYS A 1 403 ? -27.331 -2.787 36.596 1.00 92.75 403 LYS A N 1
ATOM 3275 C CA . LYS A 1 403 ? -27.586 -1.509 35.918 1.00 92.75 403 LYS A CA 1
ATOM 3276 C C . LYS A 1 403 ? -28.094 -1.752 34.498 1.00 92.75 403 LYS A C 1
ATOM 3278 O O . LYS A 1 403 ? -27.385 -1.562 33.512 1.00 92.75 403 LYS A O 1
ATOM 3283 N N . THR A 1 404 ? -29.326 -2.247 34.402 1.00 92.88 404 THR A N 1
ATOM 3284 C CA . THR A 1 404 ? -29.928 -2.769 33.162 1.00 92.88 404 THR A CA 1
ATOM 3285 C C . THR A 1 404 ? -29.955 -1.747 32.022 1.00 92.88 404 THR A C 1
ATOM 3287 O O . THR A 1 404 ? -29.652 -2.096 30.884 1.00 92.88 404 THR A O 1
ATOM 3290 N N . LYS A 1 405 ? -30.296 -0.482 32.302 1.00 93.75 405 LYS A N 1
ATOM 3291 C CA . LYS A 1 405 ? -30.434 0.554 31.263 1.00 93.75 405 LYS A CA 1
ATOM 3292 C C . LYS A 1 405 ? -29.085 0.908 30.642 1.00 93.75 405 LYS A C 1
ATOM 3294 O O . LYS A 1 405 ? -28.965 0.982 29.424 1.00 93.75 405 LYS A O 1
ATOM 3299 N N . GLU A 1 406 ? -28.075 1.096 31.481 1.00 94.69 406 GLU A N 1
ATOM 3300 C CA . GLU A 1 406 ? -26.711 1.406 31.066 1.00 94.69 406 GLU A CA 1
ATOM 3301 C C . GLU A 1 406 ? -26.083 0.233 30.310 1.00 94.69 406 GLU A C 1
ATOM 3303 O O . GLU A 1 406 ? -25.417 0.443 29.299 1.00 94.69 406 GLU A O 1
ATOM 3308 N N . ALA A 1 407 ? -26.353 -1.000 30.749 1.00 93.62 407 ALA A N 1
ATOM 3309 C CA . ALA A 1 407 ? -25.903 -2.202 30.057 1.00 93.62 407 ALA A CA 1
ATOM 3310 C C . ALA A 1 407 ? -26.463 -2.287 28.629 1.00 93.62 407 ALA A C 1
ATOM 3312 O O . ALA A 1 407 ? -25.699 -2.487 27.687 1.00 93.62 407 ALA A O 1
ATOM 3313 N N . LEU A 1 408 ? -27.774 -2.079 28.458 1.00 93.38 408 LEU A N 1
ATOM 3314 C CA . LEU A 1 408 ? -28.428 -2.092 27.144 1.00 93.38 408 LEU A CA 1
ATOM 3315 C C . LEU A 1 408 ? -27.907 -0.980 26.228 1.00 93.38 408 LEU A C 1
ATOM 3317 O O . LEU A 1 408 ? -27.623 -1.242 25.063 1.00 93.38 408 LEU A O 1
ATOM 3321 N N . PHE A 1 409 ? -27.725 0.232 26.760 1.00 94.38 409 PHE A N 1
ATOM 3322 C CA . PHE A 1 409 ? -27.153 1.349 26.005 1.00 94.38 409 PHE A CA 1
ATOM 3323 C C . PHE A 1 409 ? -25.745 1.022 25.491 1.00 94.38 409 PHE A C 1
ATOM 3325 O O . PHE A 1 409 ? -25.473 1.150 24.299 1.00 94.38 409 PHE A O 1
ATOM 3332 N N . CYS A 1 410 ? -24.851 0.560 26.370 1.00 93.38 410 CYS A N 1
ATOM 3333 C CA . CYS A 1 410 ? -23.487 0.210 25.975 1.00 93.38 410 CYS A CA 1
ATOM 3334 C C . CYS A 1 410 ? -23.457 -0.945 24.970 1.00 93.38 410 CYS A C 1
ATOM 3336 O O . CYS A 1 410 ? -22.642 -0.931 24.051 1.00 93.38 410 CYS A O 1
ATOM 3338 N N . LEU A 1 411 ? -24.359 -1.917 25.104 1.00 91.50 411 LEU A N 1
ATOM 3339 C CA . LEU A 1 411 ? -24.443 -3.035 24.173 1.00 91.50 411 LEU A CA 1
ATOM 3340 C C . LEU A 1 411 ? -24.886 -2.589 22.776 1.00 91.50 411 LEU A C 1
ATOM 3342 O O . LEU A 1 411 ? -24.329 -3.038 21.775 1.00 91.50 411 LEU A O 1
ATOM 3346 N N . GLU A 1 412 ? -25.840 -1.664 22.704 1.00 91.81 412 GLU A N 1
ATOM 3347 C CA . GLU A 1 412 ? -26.275 -1.079 21.438 1.00 91.81 412 GLU A CA 1
ATOM 3348 C C . GLU A 1 412 ? -25.135 -0.309 20.757 1.00 91.81 412 GLU A C 1
ATOM 3350 O O . GLU A 1 412 ? -24.925 -0.453 19.552 1.00 91.81 412 GLU A O 1
ATOM 3355 N N . GLU A 1 413 ? -24.372 0.475 21.522 1.00 91.81 413 GLU A N 1
ATOM 3356 C CA . GLU A 1 413 ? -23.212 1.206 21.003 1.00 91.81 413 GLU A CA 1
ATOM 3357 C C . GLU A 1 413 ? -22.116 0.263 20.490 1.00 91.81 413 GLU A C 1
ATOM 3359 O O . GLU A 1 413 ? -21.566 0.502 19.413 1.00 91.81 413 GLU A O 1
ATOM 3364 N N . ALA A 1 414 ? -21.854 -0.850 21.186 1.00 90.38 414 ALA A N 1
ATOM 3365 C CA . ALA A 1 414 ? -20.927 -1.880 20.715 1.00 90.38 414 ALA A CA 1
ATOM 3366 C C . ALA A 1 414 ? -21.351 -2.435 19.343 1.00 90.38 414 ALA A C 1
ATOM 3368 O O . ALA A 1 414 ? -20.537 -2.527 18.421 1.00 90.38 414 ALA A O 1
ATOM 3369 N N . LEU A 1 415 ? -22.639 -2.752 19.175 1.00 88.81 415 LEU A N 1
ATOM 3370 C CA . LEU A 1 415 ? -23.185 -3.272 17.918 1.00 88.81 415 LEU A CA 1
ATOM 3371 C C . LEU A 1 415 ? -23.132 -2.241 16.782 1.00 88.81 415 LEU A C 1
ATOM 3373 O O . LEU A 1 415 ? -22.722 -2.582 15.672 1.00 88.81 415 LEU A O 1
ATOM 3377 N N . LYS A 1 416 ? -23.473 -0.970 17.045 1.00 87.94 416 LYS A N 1
ATOM 3378 C CA . LYS A 1 416 ? -23.341 0.121 16.054 1.00 87.94 416 LYS A CA 1
ATOM 3379 C C . LYS A 1 416 ? -21.901 0.292 15.577 1.00 87.94 416 LYS A C 1
ATOM 3381 O O . LYS A 1 416 ? -21.682 0.544 14.395 1.00 87.94 416 LYS A O 1
ATOM 3386 N N . LYS A 1 417 ? -20.935 0.131 16.484 1.00 83.88 417 LYS A N 1
ATOM 3387 C CA . LYS A 1 417 ? -19.492 0.220 16.207 1.00 83.88 417 LYS A CA 1
ATOM 3388 C C . LYS A 1 417 ? -18.912 -1.065 15.608 1.00 83.88 417 LYS A C 1
ATOM 3390 O O . LYS A 1 417 ? -17.708 -1.161 15.394 1.00 83.88 417 LYS A O 1
ATOM 3395 N N . GLY A 1 418 ? -19.765 -2.035 15.278 1.00 83.00 418 GLY A N 1
ATOM 3396 C CA . GLY A 1 418 ? -19.383 -3.220 14.527 1.00 83.00 418 GLY A CA 1
ATOM 3397 C C . GLY A 1 418 ? -18.769 -4.318 15.385 1.00 83.00 418 GLY A C 1
ATOM 3398 O O . GLY A 1 418 ? -17.865 -4.998 14.914 1.00 83.00 418 GLY A O 1
ATOM 3399 N N . TYR A 1 419 ? -19.237 -4.517 16.619 1.00 82.19 419 TYR A N 1
ATOM 3400 C CA . TYR A 1 419 ? -18.904 -5.715 17.392 1.00 82.19 419 TYR A CA 1
ATOM 3401 C C . TYR A 1 419 ? -19.338 -6.985 16.629 1.00 82.19 419 TYR A C 1
ATOM 3403 O O . TYR A 1 419 ? -20.526 -7.174 16.364 1.00 82.19 419 TYR A O 1
ATOM 3411 N N . LYS A 1 420 ? -18.382 -7.842 16.237 1.00 65.56 420 LYS A N 1
ATOM 3412 C CA . LYS A 1 420 ? -18.605 -9.010 15.358 1.00 65.56 420 LYS A CA 1
ATOM 3413 C C . LYS A 1 420 ? -18.438 -10.350 16.086 1.00 65.56 420 LYS A C 1
ATOM 3415 O O . LYS A 1 420 ? -17.619 -11.158 15.669 1.00 65.56 420 LYS A O 1
ATOM 3420 N N . THR A 1 421 ? -19.237 -10.630 17.110 1.00 63.31 421 THR A N 1
ATOM 3421 C CA . THR A 1 421 ? -19.427 -12.013 17.595 1.00 63.31 421 THR A CA 1
ATOM 3422 C C . THR A 1 421 ? -20.862 -12.240 18.093 1.00 63.31 421 THR A C 1
ATOM 3424 O O . THR A 1 421 ? -21.146 -12.155 19.287 1.00 63.31 421 THR A O 1
ATOM 3427 N N . PRO A 1 422 ? -21.801 -12.554 17.176 1.00 52.00 422 PRO A N 1
ATOM 3428 C CA . PRO A 1 422 ? -23.186 -12.877 17.526 1.00 52.00 422 PRO A CA 1
ATOM 3429 C C . PRO A 1 422 ? -23.327 -14.069 18.477 1.00 52.00 422 PRO A C 1
ATOM 3431 O O . PRO A 1 422 ? -24.135 -14.040 19.403 1.00 52.00 422 PRO A O 1
ATOM 3434 N N . GLY A 1 423 ? -22.481 -15.090 18.284 1.00 52.97 423 GLY A N 1
ATOM 3435 C CA . GLY A 1 423 ? -22.461 -16.289 19.123 1.00 52.97 423 GLY A CA 1
ATOM 3436 C C . GLY A 1 423 ? -22.186 -15.977 20.594 1.00 52.97 423 GLY A C 1
ATOM 3437 O O . GLY A 1 423 ? -22.861 -16.527 21.458 1.00 52.97 423 GLY A O 1
ATOM 3438 N N . ASP A 1 424 ? -21.288 -15.028 20.874 1.00 62.03 424 ASP A N 1
ATOM 3439 C CA . ASP A 1 424 ? -20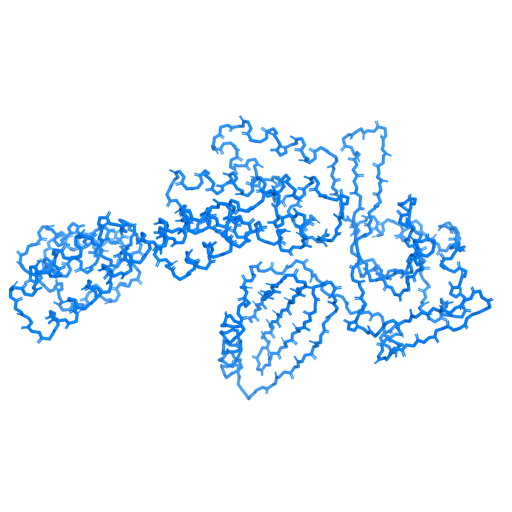.926 -14.653 22.242 1.00 62.03 424 ASP A CA 1
ATOM 3440 C C . ASP A 1 424 ? -22.067 -13.903 22.942 1.00 62.03 424 ASP A C 1
ATOM 3442 O O . ASP A 1 424 ? -22.319 -14.120 24.122 1.00 62.03 424 ASP A O 1
ATOM 3446 N N . LEU A 1 425 ? -22.828 -13.066 22.231 1.00 71.31 425 LEU A N 1
ATOM 3447 C CA . LEU A 1 425 ? -23.888 -12.233 22.822 1.00 71.31 425 LEU A CA 1
ATOM 3448 C C . LEU A 1 425 ? -25.035 -13.045 23.433 1.00 71.31 425 LEU A C 1
ATOM 3450 O O . LEU A 1 425 ? -25.551 -12.698 24.503 1.00 71.31 425 LEU A O 1
ATOM 3454 N N . LEU A 1 426 ? -25.423 -14.144 22.787 1.00 69.94 426 LEU A N 1
ATOM 3455 C CA . LEU A 1 426 ? -26.510 -15.010 23.250 1.00 69.94 426 LEU A CA 1
ATOM 3456 C C . LEU A 1 426 ? -26.065 -15.997 24.341 1.00 69.94 426 LEU A C 1
ATOM 3458 O O . LEU A 1 426 ? -26.910 -16.441 25.120 1.00 69.94 426 LEU A O 1
ATOM 3462 N N . THR A 1 427 ? -24.764 -16.286 24.467 1.00 75.44 427 THR A N 1
ATOM 3463 C CA . THR A 1 427 ? -24.234 -17.254 25.450 1.00 75.44 427 THR A CA 1
ATOM 3464 C C . THR A 1 427 ? -23.428 -16.646 26.605 1.00 75.44 427 THR A C 1
ATOM 3466 O O . THR A 1 427 ? -23.339 -17.272 27.658 1.00 75.44 427 THR A O 1
ATOM 3469 N N . GLU A 1 428 ? -22.898 -15.424 26.479 1.00 81.31 428 GLU A N 1
ATOM 3470 C CA . GLU A 1 428 ? -22.132 -14.688 27.506 1.00 81.31 428 GLU A CA 1
ATOM 3471 C C . GLU A 1 428 ? -22.856 -14.631 28.862 1.00 81.31 428 GLU A C 1
ATOM 3473 O O . GLU A 1 428 ? -23.908 -14.007 29.004 1.00 81.31 428 GLU A O 1
ATOM 3478 N N . GLN A 1 429 ? -22.322 -15.281 29.887 1.00 81.50 429 GLN A N 1
ATOM 3479 C CA . GLN A 1 429 ? -23.008 -15.373 31.179 1.00 81.50 429 GLN A CA 1
ATOM 3480 C C . GLN A 1 429 ? -23.199 -14.001 31.829 1.00 81.50 429 GLN A C 1
ATOM 3482 O O . GLN A 1 429 ? -24.215 -13.766 32.484 1.00 81.50 429 GLN A O 1
ATOM 3487 N N . ASP A 1 430 ? -22.278 -13.074 31.582 1.00 83.06 430 ASP A N 1
ATOM 3488 C CA . ASP A 1 430 ? -22.299 -11.748 32.194 1.00 83.06 430 ASP A CA 1
ATOM 3489 C C . ASP A 1 430 ? -23.499 -10.896 31.735 1.00 83.06 430 ASP A C 1
ATOM 3491 O O . ASP A 1 430 ? -23.919 -9.979 32.441 1.00 83.06 430 ASP A O 1
ATOM 3495 N N . LEU A 1 431 ? -24.118 -11.228 30.594 1.00 87.31 431 LEU A N 1
ATOM 3496 C CA . LEU A 1 431 ? -25.300 -10.543 30.050 1.00 87.31 431 LEU A CA 1
ATOM 3497 C C . LEU A 1 431 ? -26.633 -11.186 30.459 1.00 87.31 431 LEU A C 1
ATOM 3499 O O . LEU A 1 431 ? -27.694 -10.693 30.072 1.00 87.31 431 LEU A O 1
ATOM 3503 N N . GLN A 1 432 ? -26.616 -12.264 31.250 1.00 86.81 432 GLN A N 1
ATOM 3504 C CA . GLN A 1 432 ? -27.825 -13.018 31.604 1.00 86.81 432 GLN A CA 1
ATOM 3505 C C . GLN A 1 432 ? -28.930 -12.133 32.202 1.00 86.81 432 GLN A C 1
ATOM 3507 O O . GLN A 1 432 ? -30.108 -12.351 31.925 1.00 86.81 432 GLN A O 1
ATOM 3512 N N . ASN A 1 433 ? -28.551 -11.112 32.969 1.00 85.12 433 ASN A N 1
ATOM 3513 C CA . ASN A 1 433 ? -29.478 -10.203 33.633 1.00 85.12 433 ASN A CA 1
ATOM 3514 C C . ASN A 1 433 ? -30.291 -9.324 32.661 1.00 85.12 433 ASN A C 1
ATOM 3516 O O . ASN A 1 433 ? -31.407 -8.924 32.978 1.00 85.12 433 ASN A O 1
ATOM 3520 N N . ILE A 1 434 ? -29.759 -9.028 31.470 1.00 90.12 434 ILE A N 1
ATOM 3521 C CA . ILE A 1 434 ? -30.443 -8.174 30.487 1.00 90.12 434 ILE A CA 1
ATOM 3522 C C . ILE A 1 434 ? -31.106 -8.956 29.349 1.00 90.12 434 ILE A C 1
ATOM 3524 O O . ILE A 1 434 ? -31.939 -8.399 28.639 1.00 90.12 434 ILE A O 1
ATOM 3528 N N . ARG A 1 435 ? -30.808 -10.252 29.195 1.00 87.25 435 ARG A N 1
ATOM 3529 C CA . ARG A 1 435 ? -31.345 -11.092 28.106 1.00 87.25 435 ARG A CA 1
ATOM 3530 C C . ARG A 1 435 ? -32.859 -11.245 28.089 1.00 87.25 435 ARG A C 1
ATOM 3532 O O . ARG A 1 435 ? -33.435 -11.407 27.024 1.00 87.25 435 ARG A O 1
ATOM 3539 N N . SER A 1 436 ? -33.496 -11.238 29.255 1.00 85.06 436 SER A N 1
ATOM 3540 C CA . SER A 1 436 ? -34.949 -11.398 29.381 1.00 85.06 436 SER A CA 1
ATOM 3541 C C . SER A 1 436 ? -35.724 -10.096 29.151 1.00 85.06 436 SER A C 1
ATOM 3543 O O . SER A 1 436 ? -36.952 -10.086 29.243 1.00 85.06 436 SER A O 1
ATOM 3545 N N . THR A 1 437 ? -35.028 -8.989 28.882 1.00 90.88 437 THR A N 1
ATOM 3546 C CA . THR A 1 437 ? -35.659 -7.691 28.628 1.00 90.88 437 THR A CA 1
ATOM 3547 C C . THR A 1 437 ? -36.175 -7.606 27.193 1.00 90.88 437 THR A C 1
ATOM 3549 O O . THR A 1 437 ? -35.567 -8.140 26.264 1.00 90.88 437 THR A O 1
ATOM 3552 N N . LYS A 1 438 ? -37.290 -6.894 26.995 1.00 90.31 438 LYS A N 1
ATOM 3553 C CA . LYS A 1 438 ? -37.865 -6.677 25.656 1.00 90.31 438 LYS A CA 1
ATOM 3554 C C . LYS A 1 438 ? -36.919 -5.871 24.768 1.00 90.31 438 LYS A C 1
ATOM 3556 O O . LYS A 1 438 ? -36.866 -6.065 23.560 1.00 90.31 438 LYS A O 1
ATOM 3561 N N . GLU A 1 439 ? -36.170 -4.959 25.371 1.00 89.94 439 GLU A N 1
ATOM 3562 C CA . GLU A 1 439 ? -35.190 -4.107 24.712 1.00 89.94 439 GLU A CA 1
ATOM 3563 C C . GLU A 1 439 ? -34.045 -4.928 24.108 1.00 89.94 439 GLU A C 1
ATOM 3565 O O . GLU A 1 439 ? -33.639 -4.667 22.975 1.00 89.94 439 GLU A O 1
ATOM 3570 N N . PHE A 1 440 ? -33.563 -5.950 24.825 1.00 88.56 440 PHE A N 1
ATOM 3571 C CA . PHE A 1 440 ? -32.551 -6.872 24.310 1.00 88.56 440 PHE A CA 1
ATOM 3572 C C . PHE A 1 440 ? -33.078 -7.669 23.110 1.00 88.56 440 PHE A C 1
ATOM 3574 O O . PHE A 1 440 ? -32.409 -7.744 22.080 1.00 88.56 440 PHE A O 1
ATOM 3581 N N . GLU A 1 441 ? -34.303 -8.194 23.201 1.00 86.56 441 GLU A N 1
ATOM 3582 C CA . GLU A 1 441 ? -34.957 -8.924 22.107 1.00 86.56 441 GLU A CA 1
ATOM 3583 C C . GLU A 1 441 ? -35.077 -8.054 20.843 1.00 86.56 441 GLU A C 1
ATOM 3585 O O . GLU A 1 441 ? -34.607 -8.434 19.770 1.00 86.56 441 GLU A O 1
ATOM 3590 N N . VAL A 1 442 ? -35.594 -6.828 20.973 1.00 88.19 442 VAL A N 1
ATOM 3591 C CA . VAL A 1 442 ? -35.700 -5.878 19.850 1.00 88.19 442 VAL A CA 1
ATOM 3592 C C . VAL A 1 442 ? -34.330 -5.565 19.239 1.00 88.19 442 VAL A C 1
ATOM 3594 O O . VAL A 1 442 ? -34.197 -5.483 18.014 1.00 88.19 442 VAL A O 1
ATOM 3597 N N . MET A 1 443 ? -33.301 -5.400 20.070 1.00 87.75 443 MET A N 1
ATOM 3598 C CA . MET A 1 443 ? -31.945 -5.099 19.615 1.00 87.75 443 MET A CA 1
ATOM 3599 C C . MET A 1 443 ? -31.331 -6.250 18.806 1.00 87.75 443 MET A C 1
ATOM 3601 O O . MET A 1 443 ? -30.779 -5.994 17.734 1.00 87.75 443 MET A O 1
ATOM 3605 N N . THR A 1 444 ? -31.465 -7.500 19.264 1.00 83.19 444 THR A N 1
ATOM 3606 C CA . THR A 1 444 ? -30.951 -8.683 18.538 1.00 83.19 444 THR A CA 1
ATOM 3607 C C . THR A 1 444 ? -31.577 -8.820 17.148 1.00 83.19 444 THR A C 1
ATOM 3609 O O . THR A 1 444 ? -30.864 -8.986 16.158 1.00 83.19 444 THR A O 1
ATOM 3612 N N . VAL A 1 445 ? -32.891 -8.591 17.028 1.00 84.25 445 VAL A N 1
ATOM 3613 C CA . VAL A 1 445 ? -33.590 -8.576 15.732 1.00 84.25 445 VAL A CA 1
ATOM 3614 C C . VAL A 1 445 ? -33.082 -7.445 14.832 1.00 84.25 445 VAL A C 1
ATOM 3616 O O . VAL A 1 445 ? -32.827 -7.664 13.646 1.00 84.25 445 VAL A O 1
ATOM 3619 N N . ARG A 1 446 ? -32.903 -6.232 15.377 1.00 84.88 446 ARG A N 1
ATOM 3620 C CA . ARG A 1 446 ? -32.479 -5.048 14.607 1.00 84.88 446 ARG A CA 1
ATOM 3621 C C . ARG A 1 446 ? -31.093 -5.214 13.989 1.00 84.88 446 ARG A C 1
ATOM 3623 O O . ARG A 1 446 ? -30.887 -4.818 12.843 1.00 84.88 446 ARG A O 1
ATOM 3630 N N . PHE A 1 447 ? -30.154 -5.771 14.745 1.00 81.88 447 PHE A N 1
ATOM 3631 C CA . PHE A 1 447 ? -28.769 -5.956 14.308 1.00 81.88 447 PHE A CA 1
ATOM 3632 C C . PHE A 1 447 ? -28.500 -7.332 13.682 1.00 81.88 447 PHE A C 1
ATOM 3634 O O . PHE A 1 447 ? -27.380 -7.571 13.238 1.00 81.88 447 PHE A O 1
ATOM 3641 N N . LYS A 1 448 ? -29.527 -8.191 13.574 1.00 78.81 448 LYS A N 1
ATOM 3642 C CA . LYS A 1 448 ? -29.451 -9.560 13.032 1.00 78.81 448 LYS A CA 1
ATOM 3643 C C . LYS A 1 448 ? -28.395 -10.412 13.746 1.00 78.81 448 LYS A C 1
ATOM 3645 O O . LYS A 1 448 ? -27.539 -11.011 13.095 1.00 78.81 448 LYS A O 1
ATOM 3650 N N . VAL A 1 449 ? -28.454 -10.406 15.075 1.00 67.62 449 VAL A N 1
ATOM 3651 C CA . VAL A 1 449 ? -27.493 -11.062 15.971 1.00 67.62 449 VAL A CA 1
ATOM 3652 C C . VAL A 1 449 ? -28.116 -12.277 16.630 1.00 67.62 449 VAL A C 1
ATOM 3654 O O . VAL A 1 449 ? -29.274 -12.141 17.083 1.00 67.62 449 VAL A O 1
#

pLDDT: mean 79.6, std 11.52, range [32.78, 94.88]

Organism: NCBI:txid2782349

Radius of gyration: 28.57 Å; chains: 1; bounding box: 75×56×86 Å

Secondary structure (DSSP, 8-state):
-EEEEEEE-SS-EEEEEEEEETTEEEEEEEETTS--EEEEEE-SSHHHHHHHHHHHHHHHHHTT-EEESS------PPPHHHHHHTTS-EEEEETTEEEEE--GGGPEEEEEEEEE--SSGGG-EEEEEEEEEEEEETTTTEEEEEETTTTEEEEEETTTTEEEEETT--HHHHGGGHHHHHHSPPPGGGT--HHHHHHHHHHSEEEETHHHHHHHHHHTS-HHHHHHHHHHHHHHHHHHHHT-TT-GGGHHHHHHHHHHHHHHHHHHHHTT-HHHHHHHHHHHHHHHTT-HHHHHHT-HHHHHHHHHHHHHTT-HHHHHHHHHHHHHH-GGGHHHHHHHHHHHHHHHHHHHHHHHHHHHHHHH--HHHHHHHHHHHHHHHTT-TT-HHHHHHHHHHHHHTT-HHHHHHHHHHHHHTT---HHHHHH-GGGHHHHTSHHHHHHHHHHT-

Foldseek 3Di:
DKWKWWDDDPPFTKIWIWDQDWQKIWIFIAGPQAPGDIDIDGDPGSVVRVVVVVVVVVVVVVVVIDIDDDDQAPDFDDDPVLLVVLCDWDWQDDPVGIWIFHHRRPWGWAKQWAFDDDPPQQQGFIWIAIWTFGTADPVQRKGFTQGRQLRWTWIQRPVVSDTATAPPDDVVNCSVVVCCRTPPNPDNVPHDDPVSVVSVRVRTQTDHPCLLVQLVVLLPDDLVSSLVSLVVSCVRPVSNLLNRQQDPVCVSVLLSNLVSLQSNLVSCVVVVNLVVSLVSLVSNVSNCSSDPVSLADRNLVSLVSNLVSCVLVLVLVSNLVSLVSSCVNPVVCVVVSVVSNVLSVVLVVLVVQLVVLVVVCVVPVDLVSLVSNLVSLVVNCVSRVLALVSLQSNLLSCLSNVVQVSSLVSNLSSLVSPVPDPPCQVVPPSNPSNCPPPSNVVSCVVSVD